Protein 1TWD (pdb70)

Radius of gyration: 23.2 Å; Cα contacts (8 Å, |Δi|>4): 1031; chains: 2; bounding box: 44×64×73 Å

Sequence (451 aa):
ALLEICCYSECALTAQQNGADRVELCAAPKEGGLTPSLGVLKSVRQRVTIPVHPIIRPRGGDFCYSDGEFAAILEDVRTVRELGFPGLVTGVLDVDGNVDPREKIAAAGPLAVTFHRAFDCANPLYTLNNLAELGIARVLTSGQKSDALQGLSKIELIAHRDAPIIAGAGVRAENLHHFLDAGVLEVHSSAGAWQASPRYRNYSRYIVDGAAVAEKGIIERHQAKALLEICCYSECALTAQQNGADRVELCAAPKEGGLTPSLGVLKSVRQRVTIPVHPIIRPRGGDFCYSDGEFAAILEDVRTVRELGFPGLVTGVLDVDGNVDPREKIAAAGPLAVTFHRAFDCANPLYTLNNLAELGIARVLTSGQKSDALQGLSKIELIAHRDAPIIAGAGVRAENLHHFLDAGVLEVHSSAGAWQASPRYREYSRYIVDGAAVAEKGIIERHQAKL

Secondary structure (DSSP, 8-state):
-EEEEEE---HHHHHHHTT-SEEEE-B-GGGT-BPPPHHHHHHHHHH--S-EEEB--SSSS-S---HHHHHHHHHHHHHHHHTT-SEEEE--B-TTSSB--------STTSEEEE-GGG----HHHHHHHHHHHT--EE---TTSSSTTTTTTT--GGGSSS--B--BSS--TTTHHHHHHHT-SEEEE--EEEEPP-------EEEE-HHHHH--HHHHHHHH-/-EEEEEE---HHHHHHHTT-SEEEE-B-GGGT-BPPPHHHHHHHHHH--S-EEEB--SSSS-S---HHHHHHHHHHHHHHHHTT-SEEEE--B-TTS-B-------TTTT-EEEE-GGG----HHHHHHHHHHHT--EE---TTSSSTTTTTTT--TTTSSS--B--BSS--TTTHHHHHHTT-SEEEE--EEEE--------PEEEE-HHHHH--HHHHHHHHH-

CATH classification: 3.20.20.380

Nearest PDB structures (foldseek):
  1twd-assembly1_A  TM=1.003E+00  e=1.946E-44  Shigella flexneri
  1x7i-assembly1_A  TM=9.968E-01  e=4.561E-41  Shigella flexneri 2a str. 301
  1twd-assembly1_B  TM=9.929E-01  e=2.153E-40  Shigella flexneri
  1x8c-assembly1_B  TM=9.952E-01  e=1.638E-39  Shigella flexneri 2a str. 301
  4r9x-assembly1_B-2  TM=8.713E-01  e=2.193E-18  Bacillus anthracis

Structure (mmCIF, N/CA/C/O backbone):
data_1TWD
#
_entry.id   1TWD
#
_cell.length_a   74.625
_cell.length_b   97.515
_cell.length_c   131.224
_cell.angle_alpha   90.00
_cell.angle_beta   90.00
_cell.angle_gamma   90.00
#
_symmetry.space_group_name_H-M   'C 2 2 21'
#
loop_
_entity.id
_entity.type
_entity.pdbx_description
1 polymer 'Copper homeostasis protein cutC'
2 water water
#
loop_
_atom_site.group_PDB
_atom_site.id
_atom_site.type_symbol
_atom_site.label_atom_id
_atom_site.label_alt_id
_atom_site.label_comp_id
_atom_site.label_asym_id
_atom_site.label_entity_id
_atom_site.label_seq_id
_atom_site.pdbx_PDB_ins_code
_atom_site.Cartn_x
_atom_site.Cartn_y
_atom_site.Cartn_z
_atom_site.occupancy
_atom_site.B_iso_or_equiv
_atom_site.auth_seq_id
_atom_site.auth_comp_id
_atom_site.auth_asym_id
_atom_site.auth_atom_id
_atom_site.pdbx_PDB_model_num
ATOM 1 N N . ALA A 1 2 ? 16.404 48.138 43.360 1.00 16.68 2 ALA A N 1
ATOM 2 C CA . ALA A 1 2 ? 16.796 48.449 41.958 1.00 14.86 2 ALA A CA 1
ATOM 3 C C . ALA A 1 2 ? 16.929 49.954 41.763 1.00 14.94 2 ALA A C 1
ATOM 4 O O . ALA A 1 2 ? 16.289 50.740 42.461 1.00 16.29 2 ALA A O 1
ATOM 6 N N . LEU A 1 3 ? 17.765 50.352 40.813 1.00 11.32 3 LEU A N 1
ATOM 7 C CA . LEU A 1 3 ? 17.964 51.766 40.530 1.00 11.15 3 LEU A CA 1
ATOM 8 C C . LEU A 1 3 ? 16.831 52.221 39.608 1.00 10.19 3 LEU A C 1
ATOM 9 O O . LEU A 1 3 ? 16.457 51.510 38.677 1.00 10.01 3 LEU A O 1
ATOM 14 N N . LEU A 1 4 ? 16.291 53.405 39.883 1.00 8.07 4 LEU A N 1
ATOM 15 C CA . LEU A 1 4 ? 15.189 53.961 39.111 1.00 8.04 4 LEU A CA 1
ATOM 16 C C . LEU A 1 4 ? 15.641 55.069 38.165 1.00 8.49 4 LEU A C 1
ATOM 17 O O . LEU A 1 4 ? 16.076 56.130 38.608 1.00 8.03 4 LEU A O 1
ATOM 22 N N . GLU A 1 5 ? 15.538 54.814 36.862 1.00 6.37 5 GLU A N 1
ATOM 23 C CA . GLU A 1 5 ? 15.910 55.803 35.850 1.00 6.16 5 GLU A CA 1
ATOM 24 C C . GLU A 1 5 ? 14.631 56.282 35.182 1.00 6.39 5 GLU A C 1
ATOM 25 O O . GLU A 1 5 ? 13.810 55.473 34.759 1.00 7.69 5 GLU A O 1
ATOM 31 N N . ILE A 1 6 ? 14.458 57.596 35.102 1.00 6.23 6 ILE A N 1
ATOM 32 C CA . ILE A 1 6 ? 13.268 58.159 34.481 1.00 7.03 6 ILE A CA 1
ATOM 33 C C . ILE A 1 6 ? 13.637 58.894 33.203 1.00 6.47 6 ILE A C 1
ATOM 34 O O . ILE A 1 6 ? 14.575 59.694 33.187 1.00 7.50 6 ILE A O 1
ATOM 39 N N . CYS A 1 7 ? 12.904 58.606 32.134 1.00 7.23 7 CYS A N 1
ATOM 40 C CA . CYS A 1 7 ? 13.119 59.263 30.852 1.00 7.44 7 CYS A CA 1
ATOM 41 C C . CYS A 1 7 ? 12.394 60.604 30.939 1.00 8.55 7 CYS A C 1
ATOM 42 O O . CYS A 1 7 ? 11.189 60.641 31.198 1.00 9.01 7 CYS A O 1
ATOM 45 N N . CYS A 1 8 ? 13.125 61.698 30.733 1.00 7.92 8 CYS A N 1
ATOM 46 C CA . CYS A 1 8 ? 12.536 63.038 30.810 1.00 7.81 8 CYS A CA 1
ATOM 47 C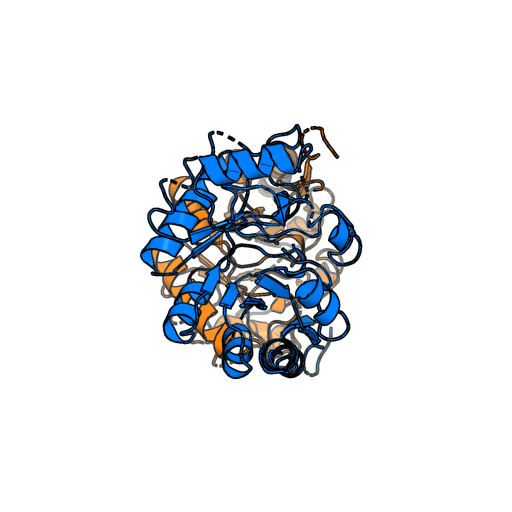 C . CYS A 1 8 ? 12.804 63.811 29.528 1.00 8.19 8 CYS A C 1
ATOM 48 O O . CYS A 1 8 ? 13.902 63.749 28.982 1.00 8.41 8 CYS A O 1
ATOM 51 N N . TYR A 1 9 ? 11.807 64.558 29.063 1.00 7.26 9 TYR A N 1
ATOM 52 C CA . TYR A 1 9 ? 11.950 65.322 27.829 1.00 7.13 9 TYR A CA 1
ATOM 53 C C . TYR A 1 9 ? 12.184 66.826 28.004 1.00 7.79 9 TYR A C 1
ATOM 54 O O . TYR A 1 9 ? 12.034 67.597 27.056 1.00 7.54 9 TYR A O 1
ATOM 63 N N . SER A 1 10 ? 12.567 67.239 29.209 1.00 7.83 10 SER A N 1
ATOM 64 C CA . SER A 1 10 ? 12.872 68.645 29.476 1.00 7.04 10 SER A CA 1
ATOM 65 C C . SER A 1 10 ? 13.672 68.770 30.766 1.00 8.05 10 SER A C 1
ATOM 66 O O . SER A 1 10 ? 13.775 67.816 31.536 1.00 6.98 10 SER A O 1
ATOM 77 N N . GLU A 1 12 ? 12.937 70.823 33.252 1.00 9.80 12 GLU A N 1
ATOM 78 C CA . GLU A 1 12 ? 11.967 70.900 34.338 1.00 9.59 12 GLU A CA 1
ATOM 79 C C . GLU A 1 12 ? 11.449 69.519 34.732 1.00 9.69 12 GLU A C 1
ATOM 80 O O . GLU A 1 12 ? 11.218 69.251 35.917 1.00 10.30 12 GLU A O 1
ATOM 86 N N . CYS A 1 13 ? 11.268 68.637 33.753 1.00 9.05 13 CYS A N 1
ATOM 87 C CA . CYS A 1 13 ? 10.811 67.289 34.064 1.00 9.55 13 CYS A CA 1
ATOM 88 C C . CYS A 1 13 ? 11.937 66.537 34.780 1.00 9.49 13 CYS A C 1
ATOM 89 O O . CYS A 1 13 ? 11.685 65.782 35.715 1.00 8.80 13 CYS A O 1
ATOM 92 N N . ALA A 1 14 ? 13.180 66.750 34.348 1.00 8.06 14 ALA A N 1
ATOM 93 C CA . ALA A 1 14 ? 14.313 66.088 34.986 1.00 9.05 14 ALA A CA 1
ATOM 94 C C . ALA A 1 14 ? 14.396 66.522 36.448 1.00 9.43 14 ALA A C 1
ATOM 95 O O . ALA A 1 14 ? 14.662 65.708 37.332 1.00 10.19 14 ALA A O 1
ATOM 97 N N . LEU A 1 15 ? 14.162 67.806 36.703 1.00 9.49 15 LEU A N 1
ATOM 98 C CA . LEU A 1 15 ? 14.213 68.318 38.067 1.00 10.72 15 LEU A CA 1
ATOM 99 C C . LEU A 1 15 ? 13.066 67.728 38.886 1.00 11.58 15 LEU A C 1
ATOM 100 O O . LEU A 1 15 ? 13.236 67.402 40.058 1.00 11.01 15 LEU A O 1
ATOM 105 N N . THR A 1 16 ? 11.901 67.588 38.263 1.00 9.98 16 THR A N 1
ATOM 106 C CA . THR A 1 16 ? 10.741 67.015 38.939 1.00 11.56 16 THR A CA 1
ATOM 107 C C . THR A 1 16 ? 11.031 65.555 39.292 1.00 11.41 16 THR A C 1
ATOM 108 O O . THR A 1 16 ? 10.716 65.094 40.392 1.00 10.61 16 THR A O 1
ATOM 112 N N . ALA A 1 17 ? 11.633 64.830 38.355 1.00 9.38 17 ALA A N 1
ATOM 113 C CA . ALA A 1 17 ? 11.975 63.431 38.586 1.00 10.41 17 ALA A CA 1
ATOM 114 C C . ALA A 1 17 ? 12.909 63.346 39.790 1.00 10.85 17 ALA A C 1
ATOM 115 O O . ALA A 1 17 ? 12.712 62.524 40.693 1.00 11.98 17 ALA A O 1
ATOM 117 N N . GLN A 1 18 ? 13.923 64.205 39.798 1.00 9.29 18 GLN A N 1
ATOM 118 C CA . GLN A 1 18 ? 14.898 64.248 40.881 1.00 10.84 18 GLN A CA 1
ATOM 119 C C . GLN A 1 18 ? 14.236 64.500 42.232 1.00 11.12 18 GLN A C 1
ATOM 120 O O . GLN A 1 18 ? 14.479 63.779 43.200 1.00 11.28 18 GLN A O 1
ATOM 126 N N . GLN A 1 19 ? 13.402 65.531 42.291 1.00 10.76 19 GLN A N 1
ATOM 127 C CA . GLN A 1 19 ? 12.730 65.889 43.535 1.00 12.80 19 GLN A CA 1
ATOM 128 C C . GLN A 1 19 ? 11.807 64.788 44.052 1.00 12.23 19 GLN A C 1
ATOM 129 O O . GLN A 1 19 ? 11.465 64.762 45.235 1.00 13.90 19 GLN A O 1
ATOM 135 N N . ASN A 1 20 ? 11.415 63.866 43.179 1.00 11.25 20 ASN A N 1
ATOM 136 C CA . ASN A 1 20 ? 10.531 62.788 43.594 1.00 10.77 20 ASN A CA 1
ATOM 137 C C . ASN A 1 20 ? 11.224 61.438 43.771 1.00 11.70 20 ASN A C 1
ATOM 138 O O . ASN A 1 20 ? 10.570 60.400 43.811 1.00 13.23 20 ASN A O 1
ATOM 143 N N . GLY A 1 21 ? 12.551 61.455 43.876 1.00 12.99 21 GLY A N 1
ATOM 144 C CA . GLY A 1 21 ? 13.281 60.219 44.116 1.00 12.57 21 GLY A CA 1
ATOM 145 C C . GLY A 1 21 ? 13.974 59.485 42.985 1.00 12.17 21 GLY A C 1
ATOM 146 O O . GLY A 1 21 ? 14.520 58.408 43.210 1.00 12.95 21 GLY A O 1
ATOM 147 N N . ALA A 1 22 ? 13.965 60.036 41.776 1.00 11.36 22 ALA A N 1
ATOM 148 C CA . ALA A 1 22 ? 14.641 59.373 40.666 1.00 11.07 22 ALA A CA 1
ATOM 149 C C . ALA A 1 22 ? 16.127 59.244 40.987 1.00 9.44 22 ALA A C 1
ATOM 150 O O . ALA A 1 22 ? 16.729 60.170 41.529 1.00 9.85 22 ALA A O 1
ATOM 152 N N . ASP A 1 23 ? 16.724 58.100 40.659 1.00 9.33 23 ASP A N 1
ATOM 153 C CA . ASP A 1 23 ? 18.148 57.907 40.922 1.00 9.58 23 ASP A CA 1
ATOM 154 C C . ASP A 1 23 ? 18.958 58.422 39.736 1.00 8.85 23 ASP A C 1
ATOM 155 O O . ASP A 1 23 ? 20.105 58.839 39.888 1.00 8.97 23 ASP A O 1
ATOM 160 N N . ARG A 1 24 ? 18.345 58.400 38.557 1.00 7.52 24 ARG A N 1
ATOM 161 C CA . ARG A 1 24 ? 19.006 58.846 37.337 1.00 7.01 24 ARG A CA 1
ATOM 162 C C . ARG A 1 24 ? 17.966 59.288 36.323 1.00 7.26 24 ARG A C 1
ATOM 163 O O . ARG A 1 24 ? 16.815 58.856 36.370 1.00 6.47 24 ARG A O 1
ATOM 171 N N . VAL A 1 25 ? 18.385 60.152 35.408 1.00 6.81 25 VAL A N 1
ATOM 172 C CA . VAL A 1 25 ? 17.503 60.648 34.370 1.00 5.63 25 VAL A CA 1
ATOM 173 C C . VAL A 1 25 ? 18.126 60.415 33.002 1.00 5.97 25 VAL A C 1
ATOM 174 O O . VAL A 1 25 ? 19.336 60.582 32.829 1.00 6.27 25 VAL A O 1
ATOM 178 N N . GLU A 1 26 ? 17.304 59.980 32.052 1.00 5.82 26 GLU A N 1
ATOM 179 C CA . GLU A 1 26 ? 17.753 59.816 30.678 1.00 6.21 26 GLU A CA 1
ATOM 180 C C . GLU A 1 26 ? 17.126 61.063 30.064 1.00 6.78 26 GLU A C 1
ATOM 181 O O . GLU A 1 26 ? 15.904 61.207 30.088 1.00 7.37 26 GLU A O 1
ATOM 187 N N . LEU A 1 27 ? 17.955 61.960 29.536 1.00 6.10 27 LEU A N 1
ATOM 188 C CA . LEU A 1 27 ? 17.479 63.213 28.956 1.00 6.69 27 LEU A CA 1
ATOM 189 C C . LEU A 1 27 ? 17.307 63.168 27.441 1.00 6.46 27 LEU A C 1
ATOM 190 O O . LEU A 1 27 ? 18.267 62.936 26.703 1.00 5.99 27 LEU A O 1
ATOM 195 N N . CYS A 1 28 ? 16.079 63.412 26.986 1.00 5.73 28 CYS A N 1
ATOM 196 C CA . CYS A 1 28 ? 15.766 63.380 25.558 1.00 7.19 28 CYS A CA 1
ATOM 197 C C . CYS A 1 28 ? 14.941 64.578 25.097 1.00 6.13 28 CYS A C 1
ATOM 198 O O . CYS A 1 28 ? 14.423 65.348 25.898 1.00 7.81 28 CYS A O 1
ATOM 201 N N . ALA A 1 29 ? 14.840 64.711 23.781 1.00 7.22 29 ALA A N 1
ATOM 202 C CA . ALA A 1 29 ? 14.015 65.727 23.151 1.00 6.70 29 ALA A CA 1
ATOM 203 C C . ALA A 1 29 ? 13.139 64.896 22.215 1.00 8.40 29 ALA A C 1
ATOM 204 O O . ALA A 1 29 ? 13.362 63.698 22.062 1.00 9.14 29 ALA A O 1
ATOM 206 N N . ALA A 1 30 ? 12.139 65.531 21.619 1.00 8.00 30 ALA A N 1
ATOM 207 C CA . ALA A 1 30 ? 11.245 64.893 20.656 1.00 7.63 30 ALA A CA 1
ATOM 208 C C . ALA A 1 30 ? 10.581 63.572 21.048 1.00 10.11 30 ALA A C 1
ATOM 209 O O . ALA A 1 30 ? 10.910 62.508 20.500 1.00 9.20 30 ALA A O 1
ATOM 211 N N . PRO A 1 31 ? 9.620 63.620 21.980 1.00 10.09 31 PRO A N 1
ATOM 212 C CA . PRO A 1 31 ? 8.932 62.396 22.398 1.00 11.47 31 PRO A CA 1
ATOM 213 C C . PRO A 1 31 ? 8.227 61.668 21.238 1.00 13.20 31 PRO A C 1
ATOM 214 O O . PRO A 1 31 ? 8.103 60.444 21.257 1.00 14.79 31 PRO A O 1
ATOM 218 N N . LYS A 1 32 ? 7.788 62.413 20.225 1.00 13.70 32 LYS A N 1
ATOM 219 C CA . LYS A 1 32 ? 7.116 61.799 19.079 1.00 14.15 32 LYS A CA 1
ATOM 220 C C . LYS A 1 32 ? 8.074 61.008 18.188 1.00 14.80 32 LYS A C 1
ATOM 221 O O . LYS A 1 32 ? 7.643 60.188 17.371 1.00 15.07 32 LYS A O 1
ATOM 227 N N . GLU A 1 33 ? 9.372 61.254 18.349 1.00 13.00 33 GLU A N 1
ATOM 228 C CA . GLU A 1 33 ? 10.403 60.556 17.577 1.00 13.97 33 GLU A CA 1
ATOM 229 C C . GLU A 1 33 ? 10.993 59.407 18.392 1.00 14.96 33 GLU A C 1
ATOM 230 O O . GLU A 1 33 ? 11.833 58.652 17.901 1.00 14.89 33 GLU A O 1
ATOM 236 N N . GLY A 1 34 ? 10.557 59.280 19.639 1.00 13.55 34 GLY A N 1
ATOM 237 C CA . GLY A 1 34 ? 11.073 58.224 20.488 1.00 14.08 34 GLY A CA 1
ATOM 238 C C . GLY A 1 34 ? 12.311 58.668 21.239 1.00 12.81 34 GLY A C 1
ATOM 239 O O . GLY A 1 34 ? 12.986 57.858 21.881 1.00 14.60 34 GLY A O 1
ATOM 240 N N . GLY A 1 35 ? 12.621 59.958 21.153 1.00 10.85 35 GLY A N 1
ATOM 241 C CA . GLY A 1 35 ? 13.778 60.474 21.858 1.00 7.58 35 GLY A CA 1
ATOM 242 C C . GLY A 1 35 ? 14.969 60.776 20.974 1.00 8.17 35 GLY A C 1
ATOM 243 O O . GLY A 1 35 ? 15.573 59.865 20.396 1.00 8.70 35 GLY A O 1
ATOM 244 N N . LEU A 1 36 ? 15.297 62.060 20.863 1.00 6.69 36 LEU A N 1
ATOM 245 C CA . LEU A 1 36 ? 16.430 62.506 20.059 1.00 6.17 36 LEU A CA 1
ATOM 246 C C . LEU A 1 36 ? 17.347 63.376 20.918 1.00 6.17 36 LEU A C 1
ATOM 247 O O . LEU A 1 36 ? 16.979 63.794 22.016 1.00 5.17 36 LEU A O 1
ATOM 252 N N . THR A 1 37 ? 18.542 63.647 20.408 1.00 6.34 37 THR A N 1
ATOM 253 C CA . THR A 1 37 ? 19.526 64.454 21.121 1.00 7.15 37 THR A CA 1
ATOM 254 C C . THR A 1 37 ? 19.006 65.846 21.471 1.00 6.22 37 THR A C 1
ATOM 255 O O . THR A 1 37 ? 18.481 66.556 20.608 1.00 7.61 37 THR A O 1
ATOM 259 N N . PRO A 1 38 ? 19.139 66.255 22.744 1.00 6.93 38 PRO A N 1
ATOM 260 C CA . PRO A 1 38 ? 18.671 67.586 23.142 1.00 7.01 38 PRO A CA 1
ATOM 261 C C . PRO A 1 38 ? 19.642 68.649 22.624 1.00 7.42 38 PRO A C 1
ATOM 262 O O . PRO A 1 38 ? 20.825 68.368 22.420 1.00 8.03 38 PRO A O 1
ATOM 266 N N . SER A 1 39 ? 19.143 69.866 22.426 1.00 6.74 39 SER A N 1
ATOM 267 C CA . SER A 1 39 ? 19.974 70.972 21.954 1.00 7.79 39 SER A CA 1
ATOM 268 C C . SER A 1 39 ? 20.972 71.376 23.043 1.00 6.35 39 SER A C 1
ATOM 269 O O . SER A 1 39 ? 20.806 71.018 24.212 1.00 6.77 39 SER A O 1
ATOM 272 N N . LEU A 1 40 ? 22.001 72.130 22.661 1.00 6.63 40 LEU A N 1
ATOM 273 C CA . LEU A 1 40 ? 23.015 72.574 23.614 1.00 5.99 40 LEU A CA 1
ATOM 274 C C . LEU A 1 40 ? 22.375 73.355 24.763 1.00 7.40 40 LEU A C 1
ATOM 275 O O . LEU A 1 40 ? 22.742 73.178 25.927 1.00 6.75 40 LEU A O 1
ATOM 280 N N . GLY A 1 41 ? 21.420 74.219 24.427 1.00 6.56 41 GLY A N 1
ATOM 281 C CA . GLY A 1 41 ? 20.744 75.008 25.440 1.00 6.63 41 GLY A CA 1
ATOM 282 C C . GLY A 1 41 ? 20.113 74.148 26.524 1.00 5.61 41 GLY A C 1
ATOM 283 O O . GLY A 1 41 ? 20.229 74.454 27.711 1.00 6.98 41 GLY A O 1
ATOM 284 N N . VAL A 1 42 ? 19.449 73.067 26.125 1.00 5.36 42 VAL A N 1
ATOM 285 C CA . VAL A 1 42 ? 18.803 72.184 27.090 1.00 5.42 42 VAL A CA 1
ATOM 286 C C . VAL A 1 42 ? 19.872 71.461 27.904 1.00 6.77 42 VAL A C 1
ATOM 287 O O . VAL A 1 42 ? 19.752 71.328 29.130 1.00 5.20 42 VAL A O 1
ATOM 291 N N . LEU A 1 43 ? 20.915 70.993 27.221 1.00 5.22 43 LEU A N 1
ATOM 292 C CA . LEU A 1 43 ? 22.004 70.293 27.892 1.00 5.43 43 LEU A CA 1
ATOM 293 C C . LEU A 1 43 ? 22.635 71.174 28.967 1.00 6.76 43 LEU A C 1
ATOM 294 O O . LEU A 1 43 ? 22.809 70.747 30.113 1.00 6.98 43 LEU A O 1
ATOM 299 N N . LYS A 1 44 ? 22.976 72.404 28.605 1.00 7.69 44 LYS A N 1
ATOM 300 C CA . LYS A 1 44 ? 23.591 73.311 29.568 1.00 10.10 44 LYS A CA 1
ATOM 301 C C . LYS A 1 44 ? 22.651 73.618 30.727 1.00 8.38 44 LYS A C 1
ATOM 302 O O . LYS A 1 44 ? 23.090 73.728 31.872 1.00 9.34 44 LYS A O 1
ATOM 308 N N . SER A 1 45 ? 21.361 73.758 30.429 1.00 7.68 45 SER A N 1
ATOM 309 C CA . SER A 1 45 ? 20.367 74.042 31.458 1.00 7.58 45 SER A CA 1
ATOM 310 C C . SER A 1 45 ? 20.335 72.934 32.507 1.00 8.43 45 SER A C 1
ATOM 311 O O . SER A 1 45 ? 20.280 73.195 33.714 1.00 9.15 45 SER A O 1
ATOM 314 N N . VAL A 1 46 ? 20.376 71.694 32.041 1.00 6.04 46 VAL A N 1
ATOM 315 C CA . VAL A 1 46 ? 20.335 70.553 32.940 1.00 6.06 46 VAL A CA 1
ATOM 316 C C . VAL A 1 46 ? 21.591 70.477 33.809 1.00 7.79 46 VAL A C 1
ATOM 317 O O . VAL A 1 46 ? 21.500 70.199 35.005 1.00 10.13 46 VAL A O 1
ATOM 321 N N . ARG A 1 47 ? 22.756 70.737 33.227 1.00 8.61 47 ARG A N 1
ATOM 322 C CA . ARG A 1 47 ? 23.994 70.697 34.004 1.00 9.16 47 ARG A CA 1
ATOM 323 C C . ARG A 1 47 ? 23.975 71.774 35.092 1.00 11.35 47 ARG A C 1
ATOM 324 O O . ARG A 1 47 ? 24.614 71.636 36.141 1.00 10.41 47 ARG A O 1
ATOM 332 N N . GLN A 1 48 ? 23.231 72.844 34.845 1.00 10.09 48 GLN A N 1
ATOM 333 C CA . GLN A 1 48 ? 23.139 73.937 35.802 1.00 13.08 48 GLN A CA 1
ATOM 334 C C . GLN A 1 48 ? 22.115 73.709 36.909 1.00 13.03 48 GLN A C 1
ATOM 335 O O . GLN A 1 48 ? 22.265 74.240 38.011 1.00 13.78 48 GLN A O 1
ATOM 341 N N . ARG A 1 49 ? 21.096 72.902 36.629 1.00 12.27 49 ARG A N 1
ATOM 342 C CA . ARG A 1 49 ? 20.018 72.682 37.590 1.00 12.54 49 ARG A CA 1
ATOM 343 C C . ARG A 1 49 ? 19.844 71.294 38.202 1.00 13.46 49 ARG A C 1
ATOM 344 O O . ARG A 1 49 ? 19.351 71.171 39.327 1.00 14.59 49 ARG A O 1
ATOM 352 N N . VAL A 1 50 ? 20.237 70.256 37.471 1.00 11.50 50 VAL A N 1
ATOM 353 C CA . VAL A 1 50 ? 20.068 68.882 37.936 1.00 11.92 50 VAL A CA 1
ATOM 354 C C . VAL A 1 50 ? 21.341 68.274 38.520 1.00 11.95 50 VAL A C 1
ATOM 355 O O . VAL A 1 50 ? 22.393 68.280 37.884 1.00 12.07 50 VAL A O 1
ATOM 359 N N . THR A 1 51 ? 21.232 67.726 39.728 1.00 13.61 51 THR A N 1
ATOM 360 C CA . THR A 1 51 ? 22.388 67.145 40.404 1.00 12.94 51 THR A CA 1
ATOM 361 C C . THR A 1 51 ? 22.518 65.626 40.310 1.00 12.94 51 THR A C 1
ATOM 362 O O . THR A 1 51 ? 23.631 65.101 40.318 1.00 15.53 51 THR A O 1
ATOM 366 N N . ILE A 1 52 ? 21.398 64.915 40.225 1.00 10.60 52 ILE A N 1
ATOM 367 C CA . ILE A 1 52 ? 21.469 63.467 40.107 1.00 10.58 52 ILE A CA 1
ATOM 368 C C . ILE A 1 52 ? 22.060 63.140 38.739 1.00 10.32 52 ILE A C 1
ATOM 369 O O . ILE A 1 52 ? 22.100 63.992 37.849 1.00 10.05 52 ILE A O 1
ATOM 374 N N . PRO A 1 53 ? 22.547 61.906 38.558 1.00 9.95 53 PRO A N 1
ATOM 375 C CA . PRO A 1 53 ? 23.130 61.505 37.275 1.00 10.41 53 PRO A CA 1
ATOM 376 C C . PRO A 1 53 ? 22.162 61.698 36.109 1.00 8.78 53 PRO A C 1
ATOM 377 O O . PRO A 1 53 ? 20.995 61.303 36.186 1.00 8.91 53 PRO A O 1
ATOM 381 N N . VAL A 1 54 ? 22.651 62.314 35.037 1.00 7.79 54 VAL A N 1
ATOM 382 C CA . VAL A 1 54 ? 21.841 62.531 33.842 1.00 7.53 54 VAL A CA 1
ATOM 383 C C . VAL A 1 54 ? 22.599 61.979 32.640 1.00 6.39 54 VAL A C 1
ATOM 384 O O . VAL A 1 54 ? 23.766 62.309 32.431 1.00 7.33 54 VAL A O 1
ATOM 388 N N . HIS A 1 55 ? 21.935 61.132 31.857 1.00 5.77 55 HIS A N 1
ATOM 389 C CA . HIS A 1 55 ? 22.536 60.553 30.656 1.00 5.75 55 HIS A CA 1
ATOM 390 C C . HIS A 1 55 ? 21.718 61.000 29.450 1.00 5.51 55 HIS A C 1
ATOM 391 O O . HIS A 1 55 ? 20.600 60.522 29.237 1.00 6.10 55 HIS A O 1
ATOM 398 N N . PRO A 1 56 ? 22.257 61.930 28.649 1.00 5.61 56 PRO A N 1
ATOM 399 C CA . PRO A 1 56 ? 21.526 62.403 27.469 1.00 5.19 56 PRO A CA 1
ATOM 400 C C . PRO A 1 56 ? 21.538 61.351 26.368 1.00 5.81 56 PRO A C 1
ATOM 401 O O . PRO A 1 56 ? 22.506 60.611 26.223 1.00 6.66 56 PRO A O 1
ATOM 405 N N . ILE A 1 57 ? 20.457 61.275 25.602 1.00 5.11 57 ILE A N 1
ATOM 406 C CA . ILE A 1 57 ? 20.413 60.333 24.500 1.00 6.79 57 ILE A CA 1
ATOM 407 C C . ILE A 1 57 ? 21.129 60.996 23.323 1.00 6.15 57 ILE A C 1
ATOM 408 O O . ILE A 1 57 ? 21.078 62.217 23.165 1.00 7.16 57 ILE A O 1
ATOM 413 N N . ILE A 1 58 ? 21.826 60.191 22.529 1.00 5.79 58 ILE A N 1
ATOM 414 C CA . ILE A 1 58 ? 22.525 60.682 21.344 1.00 6.91 58 ILE A CA 1
ATOM 415 C C . ILE A 1 58 ? 21.854 59.931 20.209 1.00 5.43 58 ILE A C 1
ATOM 416 O O . ILE A 1 58 ? 22.133 58.756 19.972 1.00 6.02 58 ILE A O 1
ATOM 421 N N . ARG A 1 59 ? 20.951 60.614 19.519 1.00 6.73 59 ARG A N 1
ATOM 422 C CA . ARG A 1 59 ? 20.191 60.003 18.436 1.00 7.26 59 ARG A CA 1
ATOM 423 C C . ARG A 1 59 ? 19.707 61.160 17.568 1.00 7.43 59 ARG A C 1
ATOM 424 O O . ARG A 1 59 ? 18.853 61.937 17.982 1.00 8.15 59 ARG A O 1
ATOM 432 N N . PRO A 1 60 ? 20.251 61.285 16.346 1.00 8.41 60 PRO A N 1
ATOM 433 C CA . PRO A 1 60 ? 19.917 62.348 15.389 1.00 7.57 60 PRO A CA 1
ATOM 434 C C . PRO A 1 60 ? 18.556 62.322 14.702 1.00 7.47 60 PRO A C 1
ATOM 435 O O . PRO A 1 60 ? 18.075 63.358 14.249 1.00 8.17 60 PRO A O 1
ATOM 439 N N . ARG A 1 61 ? 17.947 61.145 14.613 1.00 5.68 61 ARG A N 1
ATOM 440 C CA . ARG A 1 61 ? 16.646 61.003 13.969 1.00 7.12 61 ARG A CA 1
ATOM 441 C C . ARG A 1 61 ? 15.963 59.749 14.484 1.00 8.60 61 ARG A C 1
ATOM 442 O O . ARG A 1 61 ? 16.598 58.904 15.117 1.00 10.23 61 ARG A O 1
ATOM 450 N N . GLY A 1 62 ? 14.669 59.631 14.212 1.00 8.40 62 GLY A N 1
ATOM 451 C CA . GLY A 1 62 ? 13.948 58.451 14.644 1.00 9.59 62 GLY A CA 1
ATOM 452 C C . GLY A 1 62 ? 14.163 57.346 13.626 1.00 10.79 62 GLY A C 1
ATOM 453 O O . GLY A 1 62 ? 15.024 57.457 12.756 1.00 11.08 62 GLY A O 1
ATOM 454 N N . GLY A 1 63 ? 13.395 56.269 13.736 1.00 11.57 63 GLY A N 1
ATOM 455 C CA . GLY A 1 63 ? 13.539 55.180 12.790 1.00 12.18 63 GLY A CA 1
ATOM 456 C C . GLY A 1 63 ? 14.628 54.198 13.162 1.00 11.50 63 GLY A C 1
ATOM 457 O O . GLY A 1 63 ? 14.861 53.937 14.346 1.00 11.52 63 GLY A O 1
ATOM 458 N N . ASP A 1 64 ? 15.302 53.658 12.151 1.00 10.21 64 ASP A N 1
ATOM 459 C CA . ASP A 1 64 ? 16.348 52.674 12.383 1.00 9.87 64 ASP A CA 1
ATOM 460 C C . ASP A 1 64 ? 17.629 53.268 12.958 1.00 9.35 64 ASP A C 1
ATOM 461 O O . ASP A 1 64 ? 17.749 54.485 13.141 1.00 8.36 64 ASP A O 1
ATOM 466 N N . PHE A 1 65 ? 18.586 52.391 13.248 1.00 8.40 65 PHE A N 1
ATOM 467 C CA . PHE A 1 65 ? 19.859 52.793 13.835 1.00 8.35 65 PHE A CA 1
ATOM 468 C C . PHE A 1 65 ? 21.031 52.587 12.878 1.00 8.22 65 PHE A C 1
ATOM 469 O O . PHE A 1 65 ? 22.177 52.435 13.306 1.00 8.56 65 PHE A O 1
ATOM 477 N N . CYS A 1 66 ? 20.731 52.589 11.582 1.00 8.52 66 CYS A N 1
ATOM 478 C CA . CYS A 1 66 ? 21.751 52.419 10.549 1.00 10.27 66 CYS A CA 1
ATOM 479 C C . CYS A 1 66 ? 22.017 53.802 9.985 1.00 8.04 66 CYS A C 1
ATOM 480 O O . CYS A 1 66 ? 21.617 54.121 8.863 1.00 10.86 66 CYS A O 1
ATOM 483 N N . TYR A 1 67 ? 22.699 54.622 10.777 1.00 7.50 67 TYR A N 1
ATOM 484 C CA . TYR A 1 67 ? 22.992 56.000 10.408 1.00 7.02 67 TYR A CA 1
ATOM 485 C C . TYR A 1 67 ? 23.949 56.197 9.242 1.00 7.11 67 TYR A C 1
ATOM 486 O O . TYR A 1 67 ? 24.843 55.389 9.003 1.00 9.35 67 TYR A O 1
ATOM 495 N N . SER A 1 68 ? 23.745 57.297 8.525 1.00 8.57 68 SER A N 1
ATOM 496 C CA . SER A 1 68 ? 24.584 57.662 7.389 1.00 7.81 68 SER A CA 1
ATOM 497 C C . SER A 1 68 ? 25.910 58.167 7.937 1.00 8.70 68 SER A C 1
ATOM 498 O O . SER A 1 68 ? 26.032 58.407 9.132 1.00 7.41 68 SER A O 1
ATOM 501 N N . ASP A 1 69 ? 26.904 58.337 7.069 1.00 9.28 69 ASP A N 1
ATOM 502 C CA . ASP A 1 69 ? 28.197 58.833 7.528 1.00 10.57 69 ASP A CA 1
ATOM 503 C C . ASP A 1 69 ? 28.050 60.264 8.036 1.00 9.67 69 ASP A C 1
ATOM 504 O O . ASP A 1 69 ? 28.761 60.690 8.946 1.00 10.33 69 ASP A O 1
ATOM 509 N N . GLY A 1 70 ? 27.121 61.004 7.440 1.00 8.67 70 GLY A N 1
ATOM 510 C CA . GLY A 1 70 ? 26.894 62.374 7.860 1.00 8.55 70 GLY A CA 1
ATOM 511 C C . GLY A 1 70 ? 26.303 62.411 9.253 1.00 7.05 70 GLY A C 1
ATOM 512 O O . GLY A 1 70 ? 26.757 63.155 10.125 1.00 8.46 70 GLY A O 1
ATOM 513 N N . GLU A 1 71 ? 25.284 61.593 9.473 1.00 7.81 71 GLU A N 1
ATOM 514 C CA . GLU A 1 71 ? 24.643 61.539 10.777 1.00 7.25 71 GLU A CA 1
ATOM 515 C C . GLU A 1 71 ? 25.623 61.045 11.833 1.00 7.74 71 GLU A C 1
ATOM 516 O O . GLU A 1 71 ? 25.622 61.530 12.962 1.00 8.16 71 GLU A O 1
ATOM 522 N N . PHE A 1 72 ? 26.463 60.083 11.463 1.00 6.60 72 PHE A N 1
ATOM 523 C CA . PHE A 1 72 ? 27.437 59.540 12.407 1.00 7.41 72 PHE A CA 1
ATOM 524 C C . PHE A 1 72 ? 28.464 60.591 12.825 1.00 8.21 72 PHE A C 1
ATOM 525 O O . PHE A 1 72 ? 28.911 60.613 13.975 1.00 5.72 72 PHE A O 1
ATOM 533 N N . ALA A 1 73 ? 28.848 61.458 11.891 1.00 7.71 73 ALA A N 1
ATOM 534 C CA . ALA A 1 73 ? 29.807 62.512 12.199 1.00 9.36 73 ALA A CA 1
ATOM 535 C C . ALA A 1 73 ? 29.213 63.415 13.276 1.00 8.79 73 ALA A C 1
ATOM 536 O O . ALA A 1 73 ? 29.910 63.861 14.186 1.00 10.06 73 ALA A O 1
ATOM 538 N N . ALA A 1 74 ? 27.918 63.686 13.161 1.00 8.43 74 ALA A N 1
ATOM 539 C CA . ALA A 1 74 ? 27.223 64.520 14.138 1.00 9.64 74 ALA A CA 1
ATOM 540 C C . ALA A 1 74 ? 27.175 63.787 15.473 1.00 8.15 74 ALA A C 1
ATOM 541 O O . ALA A 1 74 ? 27.407 64.376 16.527 1.00 7.78 74 ALA A O 1
ATOM 543 N N . ILE A 1 75 ? 26.880 62.491 15.421 1.00 7.88 75 ILE A N 1
ATOM 544 C CA . ILE A 1 75 ? 26.820 61.674 16.624 1.00 7.96 75 ILE A CA 1
ATOM 545 C C . ILE A 1 75 ? 28.123 61.750 17.420 1.00 7.27 75 ILE A C 1
ATOM 546 O O . ILE A 1 75 ? 28.101 61.946 18.630 1.00 6.55 75 ILE A O 1
ATOM 551 N N . LEU A 1 76 ? 29.256 61.605 16.743 1.00 6.58 76 LEU A N 1
ATOM 552 C CA . LEU A 1 76 ? 30.539 61.657 17.434 1.00 7.18 76 LEU A CA 1
ATOM 553 C C . LEU A 1 76 ? 30.781 63.018 18.065 1.00 7.39 76 LEU A C 1
ATOM 554 O O . LEU A 1 76 ? 31.338 63.107 19.157 1.00 6.40 76 LEU A O 1
ATOM 559 N N . GLU A 1 77 ? 30.368 64.080 17.381 1.00 6.73 77 GLU A N 1
ATOM 560 C CA . GLU A 1 77 ? 30.560 65.417 17.926 1.00 7.51 77 GLU A CA 1
ATOM 561 C C . GLU A 1 77 ? 29.631 65.602 19.122 1.00 6.41 77 GLU A C 1
ATOM 562 O O . GLU A 1 77 ? 29.977 66.288 20.092 1.00 6.66 77 GLU A O 1
ATOM 568 N N . ASP A 1 78 ? 28.452 64.989 19.070 1.00 7.58 78 ASP A N 1
ATOM 569 C CA . ASP A 1 78 ? 27.534 65.102 20.199 1.00 7.57 78 ASP A CA 1
ATOM 570 C C . ASP A 1 78 ? 28.097 64.338 21.395 1.00 7.79 78 ASP A C 1
ATOM 571 O O . ASP A 1 78 ? 27.942 64.767 22.536 1.00 8.52 78 ASP A O 1
ATOM 576 N N . VAL A 1 79 ? 28.757 63.212 21.136 1.00 7.24 79 VAL A N 1
ATOM 577 C CA . VAL A 1 79 ? 29.351 62.438 22.218 1.00 6.91 79 VAL A CA 1
ATOM 578 C C . VAL A 1 79 ? 30.441 63.286 22.870 1.00 6.41 79 VAL A C 1
ATOM 579 O O . VAL A 1 79 ? 30.521 63.376 24.095 1.00 7.04 79 VAL A O 1
ATOM 583 N N . ARG A 1 80 ? 31.272 63.922 22.051 1.00 7.54 80 ARG A N 1
ATOM 584 C CA . ARG A 1 80 ? 32.339 64.765 22.583 1.00 8.66 80 ARG A CA 1
ATOM 585 C C . ARG A 1 80 ? 31.771 65.930 23.388 1.00 8.37 80 ARG A C 1
ATOM 586 O O . ARG A 1 80 ? 32.321 66.310 24.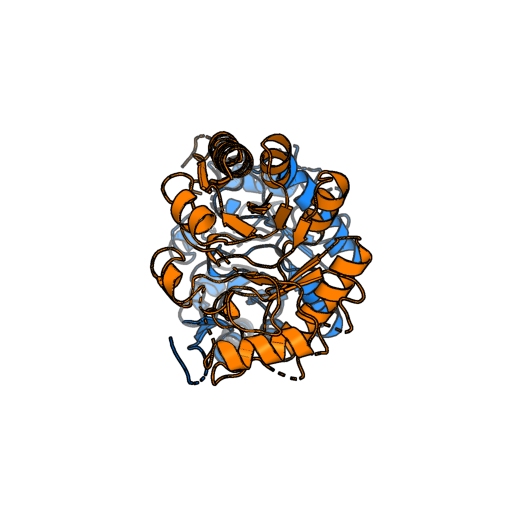418 1.00 10.06 80 ARG A O 1
ATOM 594 N N . THR A 1 81 ? 30.659 66.481 22.916 1.00 7.40 81 THR A N 1
ATOM 595 C CA . THR A 1 81 ? 30.011 67.599 23.587 1.00 7.62 81 THR A CA 1
ATOM 596 C C . THR A 1 81 ? 29.465 67.210 24.959 1.00 6.28 81 THR A C 1
ATOM 597 O O . THR A 1 81 ? 29.680 67.916 25.951 1.00 7.66 81 THR A O 1
ATOM 601 N N . VAL A 1 82 ? 28.753 66.091 25.018 1.00 7.85 82 VAL A N 1
ATOM 602 C CA . VAL A 1 82 ? 28.182 65.622 26.276 1.00 7.43 82 VAL A CA 1
ATOM 603 C C . VAL A 1 82 ? 29.301 65.327 27.271 1.00 8.71 82 VAL A C 1
ATOM 604 O O . VAL A 1 82 ? 29.162 65.575 28.467 1.00 6.93 82 VAL A O 1
ATOM 608 N N . ARG A 1 83 ? 30.414 64.808 26.768 1.00 7.68 83 ARG A N 1
ATOM 609 C CA . ARG A 1 83 ? 31.556 64.522 27.622 1.00 9.17 83 ARG A CA 1
ATOM 610 C C . ARG A 1 83 ? 32.164 65.835 28.127 1.00 9.00 83 ARG A C 1
ATOM 611 O O . ARG A 1 83 ? 32.467 65.975 29.313 1.00 9.02 83 ARG A O 1
ATOM 619 N N . GLU A 1 84 ? 32.336 66.803 27.234 1.00 9.96 84 GLU A N 1
ATOM 620 C CA . GLU A 1 84 ? 32.913 68.080 27.639 1.00 11.70 84 GLU A CA 1
ATOM 621 C C . GLU A 1 84 ? 32.038 68.846 28.630 1.00 11.48 84 GLU A C 1
ATOM 622 O O . GLU A 1 84 ? 32.549 69.571 29.482 1.00 10.80 84 GLU A O 1
ATOM 628 N N . LEU A 1 85 ? 30.723 68.681 28.525 1.00 9.80 85 LEU A N 1
ATOM 629 C CA . LEU A 1 85 ? 29.799 69.355 29.433 1.00 10.76 85 LEU A CA 1
ATOM 630 C C . LEU A 1 85 ? 29.790 68.725 30.824 1.00 10.04 85 LEU A C 1
ATOM 631 O O . LEU A 1 85 ? 29.195 69.268 31.755 1.00 11.11 85 LEU A O 1
ATOM 636 N N . GLY A 1 86 ? 30.430 67.570 30.959 1.00 9.89 86 GLY A N 1
ATOM 637 C CA . GLY A 1 86 ? 30.494 66.927 32.258 1.00 10.19 86 GLY A CA 1
ATOM 638 C C . GLY A 1 86 ? 29.405 65.940 32.626 1.00 10.59 86 GLY A C 1
ATOM 639 O O . GLY A 1 86 ? 29.259 65.605 33.804 1.00 10.40 86 GLY A O 1
ATOM 640 N N . PHE A 1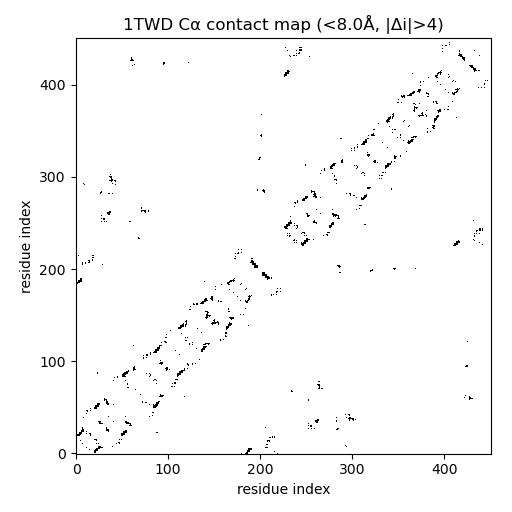 87 ? 28.627 65.473 31.655 1.00 9.01 87 PHE A N 1
ATOM 641 C CA . PHE A 1 87 ? 27.606 64.488 31.974 1.00 9.02 87 PHE A CA 1
ATOM 642 C C . PHE A 1 87 ? 28.326 63.211 32.376 1.00 8.16 87 PHE A C 1
ATOM 643 O O . PHE A 1 87 ? 29.417 62.928 31.882 1.00 10.09 87 PHE A O 1
ATOM 651 N N . PRO A 1 88 ? 27.734 62.437 33.295 1.00 7.45 88 PRO A N 1
ATOM 652 C CA . PRO A 1 88 ? 28.343 61.184 33.756 1.00 8.26 88 PRO A CA 1
ATOM 653 C C . PRO A 1 88 ? 28.165 60.008 32.798 1.00 8.34 88 PRO A C 1
ATOM 654 O O . PRO A 1 88 ? 28.842 58.984 32.926 1.00 9.25 88 PRO A O 1
ATOM 658 N N . GLY A 1 89 ? 27.250 60.160 31.846 1.00 6.57 89 GLY A N 1
ATOM 659 C CA . GLY A 1 89 ? 27.002 59.096 30.894 1.00 6.18 89 GLY A CA 1
ATOM 660 C C . GLY A 1 89 ? 26.159 59.573 29.731 1.00 6.92 89 GLY A C 1
ATOM 661 O O . GLY A 1 89 ? 25.819 60.755 29.643 1.00 7.71 89 GLY A O 1
ATOM 662 N N . LEU A 1 90 ? 25.828 58.654 28.832 1.00 6.52 90 LEU A N 1
ATOM 663 C CA . LEU A 1 90 ? 25.016 58.983 27.667 1.00 7.10 90 LEU A CA 1
ATOM 664 C C . LEU A 1 90 ? 24.359 57.705 27.162 1.00 7.30 90 LEU A C 1
ATOM 665 O O . LEU A 1 90 ? 24.744 56.603 27.559 1.00 8.20 90 LEU A O 1
ATOM 670 N N . VAL A 1 91 ? 23.371 57.858 26.288 1.00 5.91 91 VAL A N 1
ATOM 671 C CA . VAL A 1 91 ? 22.632 56.720 25.752 1.00 6.55 91 VAL A CA 1
ATOM 672 C C . VAL A 1 91 ? 22.655 56.751 24.230 1.00 6.30 91 VAL A C 1
ATOM 673 O O . VAL A 1 91 ? 22.349 57.773 23.620 1.00 6.54 91 VAL A O 1
ATOM 677 N N . THR A 1 92 ? 23.009 55.636 23.605 1.00 6.74 92 THR A N 1
ATOM 678 C CA . THR A 1 92 ? 23.046 55.616 22.149 1.00 7.94 92 THR A CA 1
ATOM 679 C C . THR A 1 92 ? 23.035 54.186 21.615 1.00 7.77 92 THR A C 1
ATOM 680 O O . THR A 1 92 ? 22.844 53.238 22.382 1.00 6.73 92 THR A O 1
ATOM 684 N N . GLY A 1 93 ? 23.223 54.037 20.308 1.00 8.09 93 GLY A N 1
ATOM 685 C CA . GLY A 1 93 ? 23.230 52.715 19.714 1.00 7.26 93 GLY A CA 1
ATOM 686 C C . GLY A 1 93 ? 23.242 52.780 18.199 1.00 7.43 93 GLY A C 1
ATOM 687 O O . GLY A 1 93 ? 22.517 53.574 17.596 1.00 8.64 93 GLY A O 1
ATOM 688 N N . VAL A 1 94 ? 24.071 51.940 17.586 1.00 6.75 94 VAL A N 1
ATOM 689 C CA . VAL A 1 94 ? 24.200 51.880 16.135 1.00 8.10 94 VAL A CA 1
ATOM 690 C C . VAL A 1 94 ? 24.188 50.413 15.726 1.00 8.54 94 VAL A C 1
ATOM 691 O O . VAL A 1 94 ? 24.908 49.605 16.312 1.00 8.51 94 VAL A O 1
ATOM 695 N N . LEU A 1 95 ? 23.374 50.070 14.731 1.00 8.50 95 LEU A N 1
ATOM 696 C CA . LEU A 1 95 ? 23.272 48.685 14.266 1.00 9.37 95 LEU A CA 1
ATOM 697 C C . LEU A 1 95 ? 23.579 48.562 12.778 1.00 10.30 95 LEU A C 1
ATOM 698 O O . LEU A 1 95 ? 23.528 49.554 12.044 1.00 8.69 95 LEU A O 1
ATOM 703 N N . ASP A 1 96 ? 23.904 47.347 12.335 1.00 11.33 96 ASP A N 1
ATOM 704 C CA . ASP A 1 96 ? 24.146 47.118 10.915 1.00 14.75 96 ASP A CA 1
ATOM 705 C C . ASP A 1 96 ? 22.832 46.636 10.306 1.00 14.25 96 ASP A C 1
ATOM 706 O O . ASP A 1 96 ? 21.840 46.477 11.016 1.00 15.73 96 ASP A O 1
ATOM 711 N N . VAL A 1 97 ? 22.824 46.394 9.001 1.00 16.95 97 VAL A N 1
ATOM 712 C CA . VAL A 1 97 ? 21.605 45.963 8.328 1.00 17.13 97 VAL A CA 1
ATOM 713 C C . VAL A 1 97 ? 21.115 44.563 8.692 1.00 17.86 97 VAL A C 1
ATOM 714 O O . VAL A 1 97 ? 19.972 44.210 8.398 1.00 18.84 97 VAL A O 1
ATOM 718 N N . ASP A 1 98 ? 21.961 43.769 9.342 1.00 18.03 98 ASP A N 1
ATOM 719 C CA . ASP A 1 98 ? 21.570 42.411 9.710 1.00 18.36 98 ASP A CA 1
ATOM 720 C C . ASP A 1 98 ? 21.168 42.242 11.169 1.00 19.14 98 ASP A C 1
ATOM 721 O O . ASP A 1 98 ? 21.052 41.120 11.667 1.00 19.39 98 ASP A O 1
ATOM 726 N N . GLY A 1 99 ? 20.950 43.358 11.853 1.00 17.72 99 GLY A N 1
ATOM 727 C CA . GLY A 1 99 ? 20.539 43.284 13.242 1.00 17.65 99 GLY A CA 1
ATOM 728 C C . GLY A 1 99 ? 21.663 42.993 14.216 1.00 16.44 99 GLY A C 1
ATOM 729 O O . GLY A 1 99 ? 21.440 42.404 15.275 1.00 16.40 99 GLY A O 1
ATOM 730 N N . ASN A 1 100 ? 22.877 43.385 13.855 1.00 15.10 100 ASN A N 1
ATOM 731 C CA . ASN A 1 100 ? 24.016 43.178 14.734 1.00 13.13 100 ASN A CA 1
ATOM 732 C C . ASN A 1 100 ? 24.534 44.551 15.136 1.00 10.84 100 ASN A C 1
ATOM 733 O O . ASN A 1 100 ? 24.336 45.533 14.423 1.00 10.47 100 ASN A O 1
ATOM 738 N N . VAL A 1 101 ? 25.179 44.626 16.291 1.00 9.91 101 VAL A N 1
ATOM 739 C CA . VAL A 1 101 ? 25.747 45.885 16.749 1.00 9.25 101 VAL A CA 1
ATOM 740 C C . VAL A 1 101 ? 26.831 46.255 15.736 1.00 10.28 101 VAL A C 1
ATOM 741 O O . VAL A 1 101 ? 27.591 45.391 15.295 1.00 10.88 101 VAL A O 1
ATOM 745 N N . ASP A 1 102 ? 26.891 47.526 15.351 1.00 8.73 102 ASP A N 1
ATOM 746 C CA . ASP A 1 102 ? 27.913 47.983 14.411 1.00 9.90 102 ASP A CA 1
ATOM 747 C C . ASP A 1 102 ? 29.156 48.212 15.264 1.00 10.53 102 ASP A C 1
ATOM 748 O O . ASP A 1 102 ? 29.360 49.302 15.790 1.00 11.93 102 ASP A O 1
ATOM 761 N N . PRO A 1 104 ? 32.523 48.447 14.535 1.00 11.68 104 PRO A N 1
ATOM 762 C CA . PRO A 1 104 ? 33.508 49.465 14.159 1.00 11.06 104 PRO A CA 1
ATOM 763 C C . PRO A 1 104 ? 33.049 50.878 14.526 1.00 10.39 104 PRO A C 1
ATOM 764 O O . PRO A 1 104 ? 33.822 51.670 15.067 1.00 11.74 104 PRO A O 1
ATOM 768 N N . ARG A 1 105 ? 31.790 51.202 14.254 1.00 10.47 105 ARG A N 1
ATOM 769 C CA . ARG A 1 105 ? 31.318 52.535 14.589 1.00 9.65 105 ARG A CA 1
ATOM 770 C C . ARG A 1 105 ? 31.094 52.720 16.089 1.00 8.56 105 ARG A C 1
ATOM 771 O O . ARG A 1 105 ? 31.407 53.777 16.633 1.00 7.59 105 ARG A O 1
ATOM 787 N N . GLU A 1 107 ? 32.782 51.417 18.341 1.00 10.33 107 GLU A N 1
ATOM 788 C CA . GLU A 1 107 ? 34.122 51.566 18.907 1.00 11.70 107 GLU A CA 1
ATOM 789 C C . GLU A 1 107 ? 34.544 53.038 18.889 1.00 11.93 107 GLU A C 1
ATOM 790 O O . GLU A 1 107 ? 35.130 53.536 19.853 1.00 10.54 107 GLU A O 1
ATOM 796 N N . LYS A 1 108 ? 34.238 53.735 17.797 1.00 9.74 108 LYS A N 1
ATOM 797 C CA . LYS A 1 108 ? 34.577 55.155 17.686 1.00 10.14 108 LYS A CA 1
ATOM 798 C C . LYS A 1 108 ? 33.784 55.963 18.710 1.00 9.97 108 LYS A C 1
ATOM 799 O O . LYS A 1 108 ? 34.276 56.952 19.248 1.00 10.85 108 LYS A O 1
ATOM 805 N N . ILE A 1 109 ? 32.554 55.541 18.976 1.00 8.68 109 ILE A N 1
ATOM 806 C CA . ILE A 1 109 ? 31.735 56.229 19.961 1.00 9.06 109 ILE A CA 1
ATOM 807 C C . ILE A 1 109 ? 32.349 56.058 21.344 1.00 8.80 109 ILE A C 1
ATOM 808 O O . ILE A 1 109 ? 32.490 57.019 22.094 1.00 10.07 109 ILE A O 1
ATOM 821 N N . ALA A 1 111 ? 35.391 55.515 22.120 1.00 12.46 111 ALA A N 1
ATOM 822 C CA . ALA A 1 111 ? 36.624 56.294 22.167 1.00 12.65 111 ALA A CA 1
ATOM 823 C C . ALA A 1 111 ? 36.301 57.749 22.498 1.00 12.57 111 ALA A C 1
ATOM 824 O O . ALA A 1 111 ? 36.932 58.357 23.364 1.00 13.81 111 ALA A O 1
ATOM 826 N N . ALA A 1 112 ? 35.307 58.299 21.810 1.00 10.09 112 ALA A N 1
ATOM 827 C CA . ALA A 1 112 ? 34.907 59.680 22.034 1.00 10.80 112 ALA A CA 1
ATOM 828 C C . ALA A 1 112 ? 34.275 59.873 23.405 1.00 10.74 112 ALA A C 1
ATOM 829 O O . ALA A 1 112 ? 34.423 60.925 24.024 1.00 12.05 112 ALA A O 1
ATOM 831 N N . ALA A 1 113 ? 33.578 58.845 23.876 1.00 10.02 113 ALA A N 1
ATOM 832 C CA . ALA A 1 113 ? 32.898 58.892 25.167 1.00 10.53 113 ALA A CA 1
ATOM 833 C C . ALA A 1 113 ? 33.874 58.920 26.339 1.00 11.61 113 ALA A C 1
ATOM 834 O O . ALA A 1 113 ? 33.573 59.468 27.395 1.00 10.40 113 ALA A O 1
ATOM 836 N N . GLY A 1 114 ? 35.043 58.322 26.145 1.00 12.41 114 GLY A N 1
ATOM 837 C CA . GLY A 1 114 ? 36.034 58.296 27.203 1.00 14.56 114 GLY A CA 1
ATOM 838 C C . GLY A 1 114 ? 35.540 57.602 28.460 1.00 14.37 114 GLY A C 1
ATOM 839 O O . GLY A 1 114 ? 35.113 56.449 28.410 1.00 16.61 114 GLY A O 1
ATOM 840 N N . PRO A 1 115 ? 35.573 58.292 29.611 1.00 15.02 115 PRO A N 1
ATOM 841 C CA . PRO A 1 115 ? 35.135 57.738 30.892 1.00 15.81 115 PRO A CA 1
ATOM 842 C C . PRO A 1 115 ? 33.630 57.696 31.144 1.00 14.81 115 PRO A C 1
ATOM 843 O O . PRO A 1 115 ? 33.189 57.116 32.133 1.00 14.57 115 PRO A O 1
ATOM 847 N N . LEU A 1 116 ? 32.835 58.297 30.265 1.00 12.80 116 LEU A N 1
ATOM 848 C CA . LEU A 1 116 ? 31.391 58.294 30.482 1.00 12.40 116 LEU A CA 1
ATOM 849 C C . LEU A 1 116 ? 30.793 56.888 30.416 1.00 11.89 116 LEU A C 1
ATOM 850 O O . LEU A 1 116 ? 31.236 56.046 29.632 1.00 11.68 116 LEU A O 1
ATOM 855 N N . ALA A 1 117 ? 29.796 56.642 31.263 1.00 9.83 117 ALA A N 1
ATOM 856 C CA . ALA A 1 117 ? 29.107 55.356 31.300 1.00 10.47 117 ALA A CA 1
ATOM 857 C C . ALA A 1 117 ? 28.109 55.353 30.149 1.00 9.50 117 ALA A C 1
ATOM 858 O O . ALA A 1 117 ? 27.114 56.074 30.182 1.00 10.43 117 ALA A O 1
ATOM 860 N N . VAL A 1 118 ? 28.378 54.537 29.137 1.00 7.08 118 VAL A N 1
ATOM 861 C CA . VAL A 1 118 ? 27.514 54.480 27.966 1.00 6.69 118 VAL A CA 1
ATOM 862 C C . VAL A 1 118 ? 26.415 53.426 28.070 1.00 6.90 118 VAL A C 1
ATOM 863 O O . VAL A 1 118 ? 26.675 52.264 28.384 1.00 6.43 118 VAL A O 1
ATOM 867 N N . THR A 1 119 ? 25.181 53.849 27.814 1.00 7.77 119 THR A N 1
ATOM 868 C CA . THR A 1 119 ? 24.033 52.950 27.831 1.00 7.21 119 THR A CA 1
ATOM 869 C C . THR A 1 119 ? 23.660 52.632 26.393 1.00 6.89 119 THR A C 1
ATOM 870 O O . THR A 1 119 ? 23.532 53.543 25.578 1.00 7.17 119 THR A O 1
ATOM 874 N N . PHE A 1 120 ? 23.515 51.351 26.069 1.00 6.23 120 PHE A N 1
ATOM 875 C CA . PHE A 1 120 ? 23.095 50.971 24.720 1.00 7.04 120 PHE A CA 1
ATOM 876 C C . PHE A 1 120 ? 21.579 50.898 24.869 1.00 6.63 120 PHE A C 1
ATOM 877 O O . PHE A 1 120 ? 21.081 50.170 25.728 1.00 6.63 120 PHE A O 1
ATOM 885 N N . HIS A 1 121 ? 20.847 51.646 24.049 1.00 6.87 121 HIS A N 1
ATOM 886 C CA . HIS A 1 121 ? 19.394 51.668 24.166 1.00 7.93 121 HIS A CA 1
ATOM 887 C C . HIS A 1 121 ? 18.621 50.525 23.502 1.00 9.66 121 HIS A C 1
ATOM 888 O O . HIS A 1 121 ? 19.189 49.475 23.190 1.00 8.97 121 HIS A O 1
ATOM 895 N N . ARG A 1 122 ? 17.321 50.731 23.294 1.00 9.96 122 ARG A N 1
ATOM 896 C CA . ARG A 1 122 ? 16.468 49.696 22.720 1.00 11.03 122 ARG A CA 1
ATOM 897 C C . ARG A 1 122 ? 16.849 49.185 21.342 1.00 9.82 122 ARG A C 1
ATOM 898 O O . ARG A 1 122 ? 16.141 48.353 20.777 1.00 9.83 122 ARG A O 1
ATOM 906 N N . ALA A 1 123 ? 17.958 49.673 20.793 1.00 9.55 123 ALA A N 1
ATOM 907 C CA . ALA A 1 123 ? 18.411 49.148 19.516 1.00 8.83 123 ALA A CA 1
ATOM 908 C C . ALA A 1 123 ? 18.680 47.675 19.823 1.00 9.34 123 ALA A C 1
ATOM 909 O O . ALA A 1 123 ? 18.646 46.820 18.941 1.00 8.40 123 ALA A O 1
ATOM 911 N N . PHE A 1 124 ? 18.940 47.393 21.099 1.00 8.69 124 PHE A N 1
ATOM 912 C CA . PHE A 1 124 ? 19.205 46.028 21.552 1.00 8.69 124 PHE A CA 1
ATOM 913 C C . PHE A 1 124 ? 18.047 45.086 21.226 1.00 9.75 124 PHE A C 1
ATOM 914 O O . PHE A 1 124 ? 18.251 43.927 20.848 1.00 9.77 124 PHE A O 1
ATOM 922 N N . ASP A 1 125 ? 16.828 45.584 21.379 1.00 10.04 125 ASP A N 1
ATOM 923 C CA . ASP A 1 125 ? 15.645 44.775 21.122 1.00 11.59 125 ASP A CA 1
ATOM 924 C C . ASP A 1 125 ? 15.405 44.490 19.650 1.00 14.01 125 ASP A C 1
ATOM 925 O O . ASP A 1 125 ? 14.503 43.728 19.296 1.00 13.28 125 ASP A O 1
ATOM 938 N N . CYS A 1 127 ? 18.095 43.543 17.787 1.00 14.59 127 CYS A N 1
ATOM 939 C CA . CYS A 1 127 ? 19.203 42.664 17.432 1.00 14.45 127 CYS A CA 1
ATOM 940 C C . CYS A 1 127 ? 18.770 41.213 17.289 1.00 14.51 127 CYS A C 1
ATOM 941 O O . CYS A 1 127 ? 17.870 40.740 17.991 1.00 15.04 127 CYS A O 1
ATOM 944 N N . ALA A 1 128 ? 19.430 40.508 16.375 1.00 15.11 128 ALA A N 1
ATOM 945 C CA . ALA A 1 128 ? 19.122 39.113 16.088 1.00 15.35 128 ALA A CA 1
ATOM 946 C C . ALA A 1 128 ? 19.414 38.132 17.221 1.00 16.61 128 ALA A C 1
ATOM 947 O O . ALA A 1 128 ? 18.576 37.288 17.537 1.00 17.46 128 ALA A O 1
ATOM 949 N N . ASN A 1 129 ? 20.597 38.231 17.820 1.00 16.73 129 ASN A N 1
ATOM 950 C CA . ASN A 1 129 ? 20.978 37.326 18.901 1.00 16.59 129 ASN A CA 1
ATOM 951 C C . ASN A 1 129 ? 21.303 38.126 20.162 1.00 16.24 129 ASN A C 1
ATOM 952 O O . ASN A 1 129 ? 22.358 38.754 20.259 1.00 14.65 129 ASN A O 1
ATOM 957 N N . PRO A 1 130 ? 20.386 38.116 21.143 1.00 14.37 130 PRO A N 1
ATOM 958 C CA . PRO A 1 130 ? 20.512 38.823 22.422 1.00 13.88 130 PRO A CA 1
ATOM 959 C C . PRO A 1 130 ? 21.779 38.521 23.213 1.00 11.61 130 PRO A C 1
ATOM 960 O O . PRO A 1 130 ? 22.436 39.435 23.709 1.00 11.18 130 PRO A O 1
ATOM 964 N N . LEU A 1 131 ? 22.114 37.241 23.346 1.00 12.58 131 LEU A N 1
ATOM 965 C CA . LEU A 1 131 ? 23.301 36.854 24.103 1.00 12.67 131 LEU A CA 1
ATOM 966 C C . LEU A 1 131 ? 24.584 37.281 23.409 1.00 12.36 131 LEU A C 1
ATOM 967 O O . LEU A 1 131 ? 25.500 37.789 24.051 1.00 10.53 131 LEU A O 1
ATOM 972 N N . TYR A 1 132 ? 24.653 37.071 22.099 1.00 10.57 132 TYR A N 1
ATOM 973 C CA . TYR A 1 132 ? 25.837 37.462 21.354 1.00 11.47 132 TYR A CA 1
ATOM 974 C C . TYR A 1 132 ? 25.975 38.981 21.389 1.00 10.71 132 TYR A C 1
ATOM 975 O O . TYR A 1 132 ? 27.086 39.514 21.406 1.00 10.29 132 TYR A O 1
ATOM 984 N N . THR A 1 133 ? 24.841 39.677 21.413 1.00 9.17 133 THR A N 1
ATOM 985 C CA . THR A 1 133 ? 24.858 41.132 21.464 1.00 9.34 133 THR A CA 1
ATOM 986 C C . THR A 1 133 ? 25.380 41.602 22.819 1.00 8.96 133 THR A C 1
ATOM 987 O O . THR A 1 133 ? 26.142 42.562 22.889 1.00 8.61 133 THR A O 1
ATOM 991 N N . LEU A 1 134 ? 24.983 40.923 23.892 1.00 8.35 134 LEU A N 1
ATOM 992 C CA . LEU A 1 134 ? 25.471 41.285 25.218 1.00 8.56 134 LEU A CA 1
ATOM 993 C C . LEU A 1 134 ? 26.984 41.148 25.247 1.00 9.32 134 LEU A C 1
ATOM 994 O O . LEU A 1 134 ? 27.679 41.994 25.810 1.00 9.65 134 LEU A O 1
ATOM 999 N N . ASN A 1 135 ? 27.497 40.074 24.652 1.00 9.51 135 ASN A N 1
ATOM 1000 C CA . ASN A 1 135 ? 28.942 39.871 24.616 1.00 9.31 135 ASN A CA 1
ATOM 1001 C C . ASN A 1 135 ? 29.595 41.038 23.881 1.00 8.77 135 ASN A C 1
ATOM 1002 O O . ASN A 1 135 ? 30.619 41.553 24.313 1.00 10.18 135 ASN A O 1
ATOM 1007 N N . ASN A 1 136 ? 29.001 41.449 22.764 1.00 8.94 136 ASN A N 1
ATOM 1008 C CA . ASN A 1 136 ? 29.544 42.557 21.989 1.00 9.65 136 ASN A CA 1
ATOM 1009 C C . ASN A 1 136 ? 29.540 43.853 22.782 1.00 8.60 136 ASN A C 1
ATOM 1010 O O . ASN A 1 136 ? 30.489 44.635 22.708 1.00 9.02 136 ASN A O 1
ATOM 1015 N N . LEU A 1 137 ? 28.475 44.090 23.538 1.00 8.12 137 LEU A N 1
ATOM 1016 C CA . LEU A 1 137 ? 28.401 45.306 24.333 1.00 7.85 137 LEU A CA 1
ATOM 1017 C C . LEU A 1 137 ? 29.476 45.265 25.414 1.00 8.02 137 LEU A C 1
ATOM 1018 O O . LEU A 1 137 ? 30.104 46.277 25.711 1.00 9.42 137 LEU A O 1
ATOM 1023 N N . ALA A 1 138 ? 29.698 44.090 25.992 1.00 8.72 138 ALA A N 1
ATOM 1024 C CA . ALA A 1 138 ? 30.723 43.949 27.022 1.00 8.75 138 ALA A CA 1
ATOM 1025 C C . ALA A 1 138 ? 32.103 44.209 26.408 1.00 8.77 138 ALA A C 1
ATOM 1026 O O . ALA A 1 138 ? 32.969 44.830 27.036 1.00 10.44 138 ALA A O 1
ATOM 1028 N N . GLU A 1 139 ? 32.302 43.730 25.182 1.00 9.85 139 GLU A N 1
ATOM 1029 C CA . GLU A 1 139 ? 33.567 43.912 24.473 1.00 10.17 139 GLU A CA 1
ATOM 1030 C C . GLU A 1 139 ? 33.840 45.396 24.239 1.00 9.72 139 GLU A C 1
ATOM 1031 O O . GLU A 1 139 ? 34.983 45.842 24.310 1.00 9.87 139 GLU A O 1
ATOM 1037 N N . LEU A 1 140 ? 32.778 46.152 23.962 1.00 9.37 140 LEU A N 1
ATOM 1038 C CA . LEU A 1 140 ? 32.873 47.591 23.722 1.00 10.58 140 LEU A CA 1
ATOM 1039 C C . LEU A 1 140 ? 33.098 48.388 25.007 1.00 11.25 140 LEU A C 1
ATOM 1040 O O . LEU A 1 140 ? 33.608 49.511 24.969 1.00 12.04 140 LEU A O 1
ATOM 1045 N N . GLY A 1 141 ? 32.704 47.815 26.139 1.00 10.65 141 GLY A N 1
ATOM 1046 C CA . GLY A 1 141 ? 32.855 48.509 27.405 1.00 9.52 141 GLY A CA 1
ATOM 1047 C C . GLY A 1 141 ? 31.573 49.218 27.805 1.00 9.85 141 GLY A C 1
ATOM 1048 O O . GLY A 1 141 ? 31.580 50.114 28.651 1.00 10.78 141 GLY A O 1
ATOM 1049 N N . ILE A 1 142 ? 30.470 48.818 27.180 1.00 8.25 142 ILE A N 1
ATOM 1050 C CA . ILE A 1 142 ? 29.154 49.385 27.472 1.00 7.89 142 ILE A CA 1
ATOM 1051 C C . ILE A 1 142 ? 28.811 49.126 28.937 1.00 7.65 142 ILE A C 1
ATOM 1052 O O . ILE A 1 142 ? 29.011 48.022 29.437 1.00 8.18 142 ILE A O 1
ATOM 1057 N N . ALA A 1 143 ? 28.292 50.142 29.617 1.00 6.27 143 ALA A N 1
ATOM 1058 C CA . ALA A 1 143 ? 27.951 50.021 31.030 1.00 6.88 143 ALA A CA 1
ATOM 1059 C C . ALA A 1 143 ? 26.640 49.299 31.287 1.00 7.86 143 ALA A C 1
ATOM 1060 O O . ALA A 1 143 ? 26.550 48.456 32.182 1.00 9.01 143 ALA A O 1
ATOM 1062 N N . ARG A 1 144 ? 25.617 49.644 30.517 1.00 6.62 144 ARG A N 1
ATOM 1063 C CA . ARG A 1 144 ? 24.309 49.037 30.698 1.00 7.21 144 ARG A CA 1
ATOM 1064 C C . ARG A 1 144 ? 23.533 48.996 29.394 1.00 8.41 144 ARG A C 1
ATOM 1065 O O . ARG A 1 144 ? 23.892 49.652 28.422 1.00 7.73 144 ARG A O 1
ATOM 1073 N N . VAL A 1 145 ? 22.477 48.200 29.375 1.00 6.45 145 VAL A N 1
ATOM 1074 C CA . VAL A 1 145 ? 21.654 48.090 28.188 1.00 6.70 145 VAL A CA 1
ATOM 1075 C C . VAL A 1 145 ? 20.183 48.152 28.567 1.00 7.68 145 VAL A C 1
ATOM 1076 O O . VAL A 1 145 ? 19.754 47.552 29.556 1.00 7.46 145 VAL A O 1
ATOM 1080 N N . LEU A 1 146 ? 19.427 48.912 27.778 1.00 7.27 146 LEU A N 1
ATOM 1081 C CA . LEU A 1 146 ? 17.997 49.089 27.989 1.00 8.62 146 LEU A CA 1
ATOM 1082 C C . LEU A 1 146 ? 17.283 48.068 27.116 1.00 8.93 146 LEU A C 1
ATOM 1083 O O . LEU A 1 146 ? 17.464 48.056 25.899 1.00 8.30 146 LEU A O 1
ATOM 1088 N N . THR A 1 147 ? 16.467 47.220 27.729 1.00 8.90 147 THR A N 1
ATOM 1089 C CA . THR A 1 147 ? 15.769 46.194 26.969 1.00 10.53 147 THR A CA 1
ATOM 1090 C C . THR A 1 147 ? 14.387 45.837 27.499 1.00 10.65 147 THR A C 1
ATOM 1091 O O . THR A 1 147 ? 14.101 45.973 28.690 1.00 9.36 147 THR A O 1
ATOM 1095 N N . SER A 1 148 ? 13.533 45.380 26.588 1.00 10.20 148 SER A N 1
ATOM 1096 C CA . SER A 1 148 ? 12.181 44.960 26.930 1.00 11.09 148 SER A CA 1
ATOM 1097 C C . SER A 1 148 ? 12.131 43.449 26.742 1.00 11.66 148 SER A C 1
ATOM 1098 O O . SER A 1 148 ? 11.059 42.869 26.584 1.00 12.56 148 SER A O 1
ATOM 1101 N N . GLY A 1 149 ? 13.301 42.819 26.761 1.00 13.02 149 GLY A N 1
ATOM 1102 C CA . GLY A 1 149 ? 13.367 41.381 26.567 1.00 13.69 149 GLY A CA 1
ATOM 1103 C C . GLY A 1 149 ? 12.991 41.024 25.138 1.00 14.17 149 GLY A C 1
ATOM 1104 O O . GLY A 1 149 ? 12.584 39.897 24.854 1.00 14.75 149 GLY A O 1
ATOM 1105 N N . GLN A 1 150 ? 13.134 42.000 24.243 1.00 14.59 150 GLN A N 1
ATOM 1106 C CA . GLN A 1 150 ? 12.822 41.850 22.821 1.00 16.52 150 GLN A CA 1
ATOM 1107 C C . GLN A 1 150 ? 11.335 41.621 22.545 1.00 18.46 150 GLN A C 1
ATOM 1108 O O . GLN A 1 150 ? 10.967 41.024 21.529 1.00 20.00 150 GLN A O 1
ATOM 1114 N N . LYS A 1 151 ? 10.488 42.111 23.450 1.00 17.01 151 LYS A N 1
ATOM 1115 C CA . LYS A 1 151 ? 9.037 42.001 23.317 1.00 17.43 151 LYS A CA 1
ATOM 1116 C C . LYS A 1 151 ? 8.419 43.399 23.287 1.00 17.06 151 LYS A C 1
ATOM 1117 O O . LYS A 1 151 ? 9.103 44.385 23.555 1.00 16.89 151 LYS A O 1
ATOM 1123 N N . SER A 1 152 ? 7.125 43.480 22.976 1.00 16.94 152 SER A N 1
ATOM 1124 C CA . SER A 1 152 ? 6.432 44.767 22.905 1.00 17.58 152 SER A CA 1
ATOM 1125 C C . SER A 1 152 ? 6.589 45.591 24.179 1.00 16.75 152 SER A C 1
ATOM 1126 O O . SER A 1 152 ? 6.670 46.817 24.130 1.00 16.56 152 SER A O 1
ATOM 1129 N N . ASP A 1 153 ? 6.615 44.913 25.320 1.00 16.02 153 ASP A N 1
ATOM 1130 C CA . ASP A 1 153 ? 6.785 45.582 26.604 1.00 15.78 153 ASP A CA 1
ATOM 1131 C C . ASP A 1 153 ? 7.666 44.707 27.486 1.00 14.21 153 ASP A C 1
ATOM 1132 O O . ASP A 1 153 ? 7.738 43.490 27.295 1.00 13.93 153 ASP A O 1
ATOM 1137 N N . ALA A 1 154 ? 8.339 45.334 28.446 1.00 14.03 154 ALA A N 1
ATOM 1138 C CA . ALA A 1 154 ? 9.247 44.629 29.341 1.00 13.34 154 ALA A CA 1
ATOM 1139 C C . ALA A 1 154 ? 8.608 43.487 30.126 1.00 14.12 154 ALA A C 1
ATOM 1140 O O . ALA A 1 154 ? 9.250 42.466 30.373 1.00 13.40 154 ALA A O 1
ATOM 1142 N N . LEU A 1 155 ? 7.353 43.652 30.527 1.00 14.05 155 LEU A N 1
ATOM 1143 C CA . LEU A 1 155 ? 6.689 42.600 31.284 1.00 15.25 155 LEU A CA 1
ATOM 1144 C C . LEU A 1 155 ? 6.564 41.336 30.437 1.00 14.06 155 LEU A C 1
ATOM 1145 O O . LEU A 1 155 ? 6.788 40.230 30.928 1.00 12.69 155 LEU A O 1
ATOM 1150 N N . GLN A 1 156 ? 6.208 41.497 29.165 1.00 15.59 156 GLN A N 1
ATOM 1151 C CA . GLN A 1 156 ? 6.083 40.351 28.270 1.00 15.94 156 GLN A CA 1
ATOM 1152 C C . GLN A 1 156 ? 7.432 39.670 28.078 1.00 14.14 156 GLN A C 1
ATOM 1153 O O . GLN A 1 156 ? 7.506 38.456 27.900 1.00 15.45 156 GLN A O 1
ATOM 1159 N N . GLY A 1 157 ? 8.498 40.460 28.110 1.00 13.93 157 GLY A N 1
ATOM 1160 C CA . GLY A 1 157 ? 9.824 39.902 27.930 1.00 12.68 157 GLY A CA 1
ATOM 1161 C C . GLY A 1 157 ? 10.584 39.678 29.221 1.00 12.61 157 GLY A C 1
ATOM 1162 O O . GLY A 1 157 ? 11.803 39.532 29.204 1.00 13.10 157 GLY A O 1
ATOM 1163 N N . LEU A 1 158 ? 9.877 39.626 30.343 1.00 13.05 158 LEU A N 1
ATOM 1164 C CA . LEU A 1 158 ? 10.546 39.445 31.623 1.00 12.92 158 LEU A CA 1
ATOM 1165 C C . LEU A 1 158 ? 11.234 38.093 31.772 1.00 12.74 158 LEU A C 1
ATOM 1166 O O . LEU A 1 158 ? 12.308 38.010 32.367 1.00 12.98 158 LEU A O 1
ATOM 1171 N N . SER A 1 159 ? 10.636 37.032 31.237 1.00 12.81 159 SER A N 1
ATOM 1172 C CA . SER A 1 159 ? 11.267 35.722 31.344 1.00 14.31 159 SER A CA 1
ATOM 1173 C C . SER A 1 159 ? 12.595 35.762 30.590 1.00 12.69 159 SER A C 1
ATOM 1174 O O . SER A 1 159 ? 13.586 35.201 31.047 1.00 12.75 159 SER A O 1
ATOM 1177 N N . LYS A 1 160 ? 12.616 36.442 29.443 1.00 11.87 160 LYS A N 1
ATOM 1178 C CA . LYS A 1 160 ? 13.841 36.556 28.656 1.00 12.36 160 LYS A CA 1
ATOM 1179 C C . LYS A 1 160 ? 14.865 37.398 29.411 1.00 11.27 160 LYS A C 1
ATOM 1180 O O . LYS A 1 160 ? 16.053 37.080 29.418 1.00 11.04 160 LYS A O 1
ATOM 1186 N N . ILE A 1 161 ? 14.400 38.472 30.045 1.00 12.20 161 ILE A N 1
ATOM 1187 C CA . ILE A 1 161 ? 15.294 39.340 30.805 1.00 10.13 161 ILE A CA 1
ATOM 1188 C C . ILE A 1 161 ? 15.970 38.568 31.936 1.00 10.98 161 ILE A C 1
ATOM 1189 O O . ILE A 1 161 ? 17.163 38.745 32.184 1.00 10.15 161 ILE A O 1
ATOM 1202 N N . GLU A 1 163 ? 16.676 35.495 31.933 1.00 12.32 163 GLU A N 1
ATOM 1203 C CA . GLU A 1 163 ? 17.659 34.617 31.306 1.00 14.32 163 GLU A CA 1
ATOM 1204 C C . GLU A 1 163 ? 18.932 35.401 31.002 1.00 13.43 163 GLU A C 1
ATOM 1205 O O . GLU A 1 163 ? 20.045 34.919 31.236 1.00 13.38 163 GLU A O 1
ATOM 1211 N N . LEU A 1 164 ? 18.762 36.612 30.480 1.00 12.63 164 LEU A N 1
ATOM 1212 C CA . LEU A 1 164 ? 19.888 37.468 30.130 1.00 12.76 164 LEU A CA 1
ATOM 1213 C C . LEU A 1 164 ? 20.718 37.854 31.356 1.00 12.42 164 LEU A C 1
ATOM 1214 O O . LEU A 1 164 ? 21.943 37.896 31.294 1.00 12.21 164 LEU A O 1
ATOM 1219 N N . ILE A 1 165 ? 20.047 38.127 32.471 1.00 11.58 165 ILE A N 1
ATOM 1220 C CA . ILE A 1 165 ? 20.740 38.519 33.697 1.00 10.59 165 ILE A CA 1
ATOM 1221 C C . ILE A 1 165 ? 21.717 37.453 34.193 1.00 11.50 165 ILE A C 1
ATOM 1222 O O . ILE A 1 165 ? 22.702 37.769 34.864 1.00 11.35 165 ILE A O 1
ATOM 1227 N N . ALA A 1 166 ? 21.450 36.194 33.866 1.00 11.67 166 ALA A N 1
ATOM 1228 C CA . ALA A 1 166 ? 22.313 35.103 34.305 1.00 12.98 166 ALA A CA 1
ATOM 1229 C C . ALA A 1 166 ? 23.650 35.036 33.557 1.00 14.58 166 ALA A C 1
ATOM 1230 O O . ALA A 1 166 ? 24.576 34.348 33.995 1.00 14.08 166 ALA A O 1
ATOM 1232 N N . HIS A 1 167 ? 23.745 35.760 32.444 1.00 14.36 167 HIS A N 1
ATOM 1233 C CA . HIS A 1 167 ? 24.946 35.789 31.602 1.00 15.17 167 HIS A CA 1
ATOM 1234 C C . HIS A 1 167 ? 26.045 36.657 32.230 1.00 16.25 167 HIS A C 1
ATOM 1235 O O . HIS A 1 167 ? 25.871 37.860 32.412 1.00 16.25 167 HIS A O 1
ATOM 1242 N N . ARG A 1 168 ? 27.185 36.060 32.556 1.00 16.79 168 ARG A N 1
ATOM 1243 C CA . ARG A 1 168 ? 28.254 36.831 33.187 1.00 18.55 168 ARG A CA 1
ATOM 1244 C C . ARG A 1 168 ? 29.056 37.723 32.244 1.00 19.13 168 ARG A C 1
ATOM 1245 O O . ARG A 1 168 ? 29.037 37.545 31.027 1.00 17.67 168 ARG A O 1
ATOM 1253 N N . ASP A 1 169 ? 29.754 38.692 32.831 1.00 19.69 169 ASP A N 1
ATOM 1254 C CA . ASP A 1 169 ? 30.589 39.615 32.078 1.00 21.50 169 ASP A CA 1
ATOM 1255 C C . ASP A 1 169 ? 29.828 40.364 30.992 1.00 21.25 169 ASP A C 1
ATOM 1256 O O . ASP A 1 169 ? 30.322 40.536 29.879 1.00 24.69 169 ASP A O 1
ATOM 1261 N N . ALA A 1 170 ? 28.621 40.805 31.319 1.00 20.98 170 ALA A N 1
ATOM 1262 C CA . ALA A 1 170 ? 27.802 41.554 30.375 1.00 16.65 170 ALA A CA 1
ATOM 1263 C C . ALA A 1 170 ? 27.444 42.876 31.028 1.00 13.55 170 ALA A C 1
ATOM 1264 O O . ALA A 1 170 ? 27.624 43.047 32.232 1.00 13.91 170 ALA A O 1
ATOM 1266 N N . PRO A 1 171 ? 26.951 43.838 30.239 1.00 10.53 171 PRO A N 1
ATOM 1267 C CA . PRO A 1 171 ? 26.582 45.120 30.835 1.00 8.88 171 PRO A CA 1
ATOM 1268 C C . PRO A 1 171 ? 25.366 44.918 31.731 1.00 8.37 171 PRO A C 1
ATOM 1269 O O . PRO A 1 171 ? 24.688 43.891 31.650 1.00 8.14 171 PRO A O 1
ATOM 1273 N N . ILE A 1 172 ? 25.107 45.896 32.585 1.00 7.20 172 ILE A N 1
ATOM 1274 C CA . ILE A 1 172 ? 23.967 45.850 33.483 1.00 6.79 172 ILE A CA 1
ATOM 1275 C C . ILE A 1 172 ? 22.697 45.821 32.637 1.00 7.59 172 ILE A C 1
ATOM 1276 O O . ILE A 1 172 ? 22.601 46.542 31.644 1.00 7.60 172 ILE A O 1
ATOM 1281 N N . ILE A 1 173 ? 21.733 44.991 33.025 1.00 6.40 173 ILE A N 1
ATOM 1282 C CA . ILE A 1 173 ? 20.474 44.890 32.297 1.00 7.56 173 ILE A CA 1
ATOM 1283 C C . ILE A 1 173 ? 19.450 45.807 32.954 1.00 7.55 173 ILE A C 1
ATOM 1284 O O . ILE A 1 173 ? 19.153 45.677 34.143 1.00 7.85 173 ILE A O 1
ATOM 1297 N N . ALA A 1 175 ? 15.592 47.025 32.625 1.00 7.47 175 ALA A N 1
ATOM 1298 C CA . ALA A 1 175 ? 14.300 46.737 32.009 1.00 7.72 175 ALA A CA 1
ATOM 1299 C C . ALA A 1 175 ? 13.603 48.035 31.638 1.00 8.43 175 ALA A C 1
ATOM 1300 O O . ALA A 1 175 ? 13.574 48.978 32.428 1.00 8.59 175 ALA A O 1
ATOM 1302 N N . GLY A 1 176 ? 13.035 48.074 30.438 1.00 8.20 176 GLY A N 1
ATOM 1303 C CA . GLY A 1 176 ? 12.357 49.273 29.987 1.00 10.24 176 GLY A CA 1
ATOM 1304 C C . GLY A 1 176 ? 11.286 48.965 28.961 1.00 11.68 176 GLY A C 1
ATOM 1305 O O . GLY A 1 176 ? 11.355 47.942 28.275 1.00 12.18 176 GLY A O 1
ATOM 1306 N N . ALA A 1 177 ? 10.307 49.865 28.872 1.00 12.39 177 ALA A N 1
ATOM 1307 C CA . ALA A 1 177 ? 9.161 49.781 27.964 1.00 12.64 177 ALA A CA 1
ATOM 1308 C C . ALA A 1 177 ? 7.935 49.265 28.711 1.00 12.89 177 ALA A C 1
ATOM 1309 O O . ALA A 1 177 ? 7.784 48.064 28.933 1.00 12.46 177 ALA A O 1
ATOM 1311 N N . GLY A 1 178 ? 7.071 50.192 29.114 1.00 13.21 178 GLY A N 1
ATOM 1312 C CA . GLY A 1 178 ? 5.861 49.825 29.825 1.00 13.30 178 GLY A CA 1
ATOM 1313 C C . GLY A 1 178 ? 6.029 49.654 31.324 1.00 13.43 178 GLY A C 1
ATOM 1314 O O . GLY A 1 178 ? 5.099 49.220 32.002 1.00 15.67 178 GLY A O 1
ATOM 1315 N N . VAL A 1 179 ? 7.205 49.987 31.850 1.00 13.43 179 VAL A N 1
ATOM 1316 C CA . VAL A 1 179 ? 7.451 49.863 33.287 1.00 12.71 179 VAL A CA 1
ATOM 1317 C C . VAL A 1 179 ? 6.723 50.984 34.025 1.00 12.94 179 VAL A C 1
ATOM 1318 O O . VAL A 1 179 ? 6.895 52.161 33.710 1.00 12.41 179 VAL A O 1
ATOM 1322 N N . ARG A 1 180 ? 5.914 50.610 35.011 1.00 13.04 180 ARG A N 1
ATOM 1323 C CA . ARG A 1 180 ? 5.148 51.579 35.784 1.00 14.65 180 ARG A CA 1
ATOM 1324 C C . ARG A 1 180 ? 4.916 51.076 37.209 1.00 14.69 180 ARG A C 1
ATOM 1325 O O . ARG A 1 180 ? 5.255 49.942 37.535 1.00 14.47 180 ARG A O 1
ATOM 1333 N N . ALA A 1 181 ? 4.331 51.917 38.056 1.00 14.60 181 ALA A N 1
ATOM 1334 C CA . ALA A 1 181 ? 4.080 51.534 39.442 1.00 14.78 181 ALA A CA 1
ATOM 1335 C C . ALA A 1 181 ? 3.276 50.243 39.580 1.00 13.98 181 ALA A C 1
ATOM 1336 O O . ALA A 1 181 ? 3.567 49.414 40.441 1.00 16.41 181 ALA A O 1
ATOM 1338 N N . GLU A 1 182 ? 2.273 50.069 38.726 1.00 14.95 182 GLU A N 1
ATOM 1339 C CA . GLU A 1 182 ? 1.419 48.890 38.782 1.00 16.27 182 GLU A CA 1
ATOM 1340 C C . GLU A 1 182 ? 2.135 47.555 38.579 1.00 15.21 182 GLU A C 1
ATOM 1341 O O . GLU A 1 182 ? 1.741 46.550 39.170 1.00 15.82 182 GLU A O 1
ATOM 1347 N N . ASN A 1 183 ? 3.178 47.535 37.754 1.00 13.55 183 ASN A N 1
ATOM 1348 C CA . ASN A 1 183 ? 3.887 46.284 37.491 1.00 13.01 183 ASN A CA 1
ATOM 1349 C C . ASN A 1 183 ? 5.346 46.244 37.945 1.00 11.93 183 ASN A C 1
ATOM 1350 O O . ASN A 1 183 ? 6.028 45.234 37.749 1.00 12.26 183 ASN A O 1
ATOM 1355 N N . LEU A 1 184 ? 5.821 47.320 38.562 1.00 11.86 184 LEU A N 1
ATOM 1356 C CA . LEU A 1 184 ? 7.209 47.380 39.017 1.00 10.61 184 LEU A CA 1
ATOM 1357 C C . LEU A 1 184 ? 7.617 46.197 39.892 1.00 12.05 184 LEU A C 1
ATOM 1358 O O . LEU A 1 184 ? 8.704 45.643 39.723 1.00 10.59 184 LEU A O 1
ATOM 1363 N N . HIS A 1 185 ? 6.747 45.810 40.821 1.00 11.97 185 HIS A N 1
ATOM 1364 C CA . HIS A 1 185 ? 7.040 44.700 41.722 1.00 14.42 185 HIS A CA 1
ATOM 1365 C C . HIS A 1 185 ? 7.452 43.429 40.972 1.00 13.75 185 HIS A C 1
ATOM 1366 O O . HIS A 1 185 ? 8.211 42.611 41.496 1.00 13.48 185 HIS A O 1
ATOM 1373 N N . HIS A 1 186 ? 6.964 43.264 39.745 1.00 13.28 186 HIS A N 1
ATOM 1374 C CA . HIS A 1 186 ? 7.315 42.088 38.953 1.00 12.61 186 HIS A CA 1
ATOM 1375 C C . HIS A 1 186 ? 8.790 42.108 38.576 1.00 11.55 186 HIS A C 1
ATOM 1376 O O . HIS A 1 186 ? 9.467 41.078 38.616 1.00 10.63 186 HIS A O 1
ATOM 1383 N N . PHE A 1 187 ? 9.293 43.279 38.203 1.00 8.85 187 PHE A N 1
ATOM 1384 C CA . PHE A 1 187 ? 10.694 43.379 37.826 1.00 9.19 187 PHE A CA 1
ATOM 1385 C C . PHE A 1 187 ? 11.580 43.252 39.051 1.00 8.70 187 PHE A C 1
ATOM 1386 O O . PHE A 1 187 ? 12.648 42.660 38.980 1.00 9.20 187 PHE A O 1
ATOM 1394 N N . LEU A 1 188 ? 11.133 43.803 40.174 1.00 9.24 188 LEU A N 1
ATOM 1395 C CA . LEU A 1 188 ? 11.908 43.722 41.401 1.00 9.11 188 LEU A CA 1
ATOM 1396 C C . LEU A 1 188 ? 12.015 42.262 41.836 1.00 10.19 188 LEU A C 1
ATOM 1397 O O . LEU A 1 188 ? 13.102 41.783 42.179 1.00 9.01 188 LEU A O 1
ATOM 1402 N N . ASP A 1 189 ? 10.894 41.546 41.808 1.00 10.50 189 ASP A N 1
ATOM 1403 C CA . ASP A 1 189 ? 10.900 40.139 42.199 1.00 11.18 189 ASP A CA 1
ATOM 1404 C C . ASP A 1 189 ? 11.795 39.319 41.271 1.00 11.19 189 ASP A C 1
ATOM 1405 O O . ASP A 1 189 ? 12.444 38.364 41.705 1.00 9.40 189 ASP A O 1
ATOM 1410 N N . ALA A 1 190 ? 11.833 39.703 39.999 1.00 8.50 190 ALA A N 1
ATOM 1411 C CA . ALA A 1 190 ? 12.644 39.006 39.006 1.00 8.80 190 ALA A CA 1
ATOM 1412 C C . ALA A 1 190 ? 14.136 39.188 39.269 1.00 8.67 190 ALA A C 1
ATOM 1413 O O . ALA A 1 190 ? 14.959 38.411 38.783 1.00 9.67 190 ALA A O 1
ATOM 1415 N N . GLY A 1 191 ? 14.476 40.221 40.034 1.00 8.14 191 GLY A N 1
ATOM 1416 C CA . GLY A 1 191 ? 15.870 40.486 40.338 1.00 7.49 191 GLY A CA 1
ATOM 1417 C C . GLY A 1 191 ? 16.542 41.477 39.402 1.00 8.41 191 GLY A C 1
ATOM 1418 O O . GLY A 1 191 ? 17.769 41.543 39.336 1.00 6.00 191 GLY A O 1
ATOM 1419 N N . VAL A 1 192 ? 15.750 42.253 38.669 1.00 7.92 192 VAL A N 1
ATOM 1420 C CA . VAL A 1 192 ? 16.318 43.247 37.758 1.00 8.37 192 VAL A CA 1
ATOM 1421 C C . VAL A 1 192 ? 17.032 44.315 38.602 1.00 9.41 192 VAL A C 1
ATOM 1422 O O . VAL A 1 192 ? 16.483 44.785 39.602 1.00 9.24 192 VAL A O 1
ATOM 1426 N N . LEU A 1 193 ? 18.247 44.694 38.202 1.00 8.35 193 LEU A N 1
ATOM 1427 C CA . LEU A 1 193 ? 19.041 45.683 38.939 1.00 8.47 193 LEU A CA 1
ATOM 1428 C C . LEU A 1 193 ? 18.662 47.137 38.695 1.00 7.39 193 LEU A C 1
ATOM 1429 O O . LEU A 1 193 ? 18.856 47.984 39.569 1.00 8.17 193 LEU A O 1
ATOM 1434 N N . GLU A 1 194 ? 18.151 47.427 37.504 1.00 7.91 194 GLU A N 1
ATOM 1435 C CA . GLU A 1 194 ? 17.762 48.791 37.156 1.00 8.41 194 GLU A CA 1
ATOM 1436 C C . GLU A 1 194 ? 16.500 48.776 36.299 1.00 8.13 194 GLU A C 1
ATOM 1437 O O . GLU A 1 194 ? 16.288 47.866 35.499 1.00 7.02 194 GLU A O 1
ATOM 1443 N N . VAL A 1 195 ? 15.657 49.785 36.483 1.00 8.16 195 VAL A N 1
ATOM 1444 C CA . VAL A 1 195 ? 14.427 49.896 35.718 1.00 8.30 195 VAL A CA 1
ATOM 1445 C C . VAL A 1 195 ? 14.340 51.289 35.115 1.00 8.43 195 VAL A C 1
ATOM 1446 O O . VAL A 1 195 ? 14.787 52.274 35.713 1.00 9.14 195 VAL A O 1
ATOM 1450 N N . HIS A 1 196 ? 13.762 51.356 33.924 1.00 7.27 196 HIS A N 1
ATOM 1451 C CA . HIS A 1 196 ? 13.618 52.606 33.190 1.00 7.50 196 HIS A CA 1
ATOM 1452 C C . HIS A 1 196 ? 12.136 52.864 32.946 1.00 9.35 196 HIS A C 1
ATOM 1453 O O . HIS A 1 196 ? 11.422 51.988 32.461 1.00 9.07 196 HIS A O 1
ATOM 1460 N N . SER A 1 197 ? 11.672 54.059 33.297 1.00 9.95 197 SER A N 1
ATOM 1461 C CA . SER A 1 197 ? 10.268 54.403 33.120 1.00 10.11 197 SER A CA 1
ATOM 1462 C C . SER A 1 197 ? 10.108 55.801 32.547 1.00 10.60 197 SER A C 1
ATOM 1463 O O . SER A 1 197 ? 10.877 56.698 32.863 1.00 7.92 197 SER A O 1
ATOM 1466 N N . SER A 1 198 ? 9.099 55.979 31.705 1.00 13.47 198 SER A N 1
ATOM 1467 C CA . SER A 1 198 ? 8.839 57.278 31.105 1.00 15.28 198 SER A CA 1
ATOM 1468 C C . SER A 1 198 ? 7.616 57.896 31.761 1.00 17.85 198 SER A C 1
ATOM 1469 O O . SER A 1 198 ? 6.964 58.776 31.191 1.00 20.10 198 SER A O 1
ATOM 1472 N N . ALA A 1 199 ? 7.316 57.414 32.963 1.00 16.44 199 ALA A N 1
ATOM 1473 C CA . ALA A 1 199 ? 6.186 57.882 33.759 1.00 19.60 199 ALA A CA 1
ATOM 1474 C C . ALA A 1 199 ? 5.811 59.315 33.409 1.00 18.64 199 ALA A C 1
ATOM 1475 O O . ALA A 1 199 ? 6.510 60.257 33.767 1.00 20.28 199 ALA A O 1
ATOM 1477 N N . GLY A 1 200 ? 4.702 59.468 32.698 1.00 19.55 200 GLY A N 1
ATOM 1478 C CA . GLY A 1 200 ? 4.260 60.790 32.311 1.00 17.80 200 GLY A CA 1
ATOM 1479 C C . GLY A 1 200 ? 3.001 60.726 31.482 1.00 17.83 200 GLY A C 1
ATOM 1480 O O . GLY A 1 200 ? 2.333 59.692 31.422 1.00 18.63 200 GLY A O 1
ATOM 1481 N N . ALA A 1 201 ? 2.672 61.836 30.837 1.00 16.55 201 ALA A N 1
ATOM 1482 C CA . ALA A 1 201 ? 1.484 61.892 30.006 1.00 14.42 201 ALA A CA 1
ATOM 1483 C C . ALA A 1 201 ? 1.523 63.138 29.139 1.00 13.14 201 ALA A C 1
ATOM 1484 O O . ALA A 1 201 ? 2.304 64.060 29.384 1.00 10.90 201 ALA A O 1
ATOM 1486 N N . TRP A 1 202 ? 0.690 63.152 28.109 1.00 13.38 202 TRP A N 1
ATOM 1487 C CA . TRP A 1 202 ? 0.606 64.305 27.233 1.00 14.81 202 TRP A CA 1
ATOM 1488 C C . TRP A 1 202 ? -0.341 65.307 27.876 1.00 15.53 202 TRP A C 1
ATOM 1489 O O . TRP A 1 202 ? -1.508 65.004 28.092 1.00 17.91 202 TRP A O 1
ATOM 1500 N N . GLN A 1 203 ? 0.166 66.491 28.200 1.00 18.12 203 GLN A N 1
ATOM 1501 C CA . GLN A 1 203 ? -0.671 67.510 28.818 1.00 19.45 203 GLN A CA 1
ATOM 1502 C C . GLN A 1 203 ? -1.227 68.423 27.735 1.00 18.50 203 GLN A C 1
ATOM 1503 O O . GLN A 1 203 ? -0.544 68.730 26.759 1.00 19.66 203 GLN A O 1
ATOM 1509 N N . ALA A 1 204 ? -2.472 68.847 27.908 1.00 19.47 204 ALA A N 1
ATOM 1510 C CA . ALA A 1 204 ? -3.120 69.721 26.939 1.00 18.91 204 ALA A CA 1
ATOM 1511 C C . ALA A 1 204 ? -2.447 71.087 26.907 1.00 18.42 204 ALA A C 1
ATOM 1512 O O . ALA A 1 204 ? -1.891 71.540 27.908 1.00 21.01 204 ALA A O 1
ATOM 1514 N N . SER A 1 205 ? -2.490 71.730 25.746 1.00 18.77 205 SER A N 1
ATOM 1515 C CA . SER A 1 205 ? -1.904 73.054 25.582 1.00 18.76 205 SER A CA 1
ATOM 1516 C C . SER A 1 205 ? -2.772 74.071 26.311 1.00 19.47 205 SER A C 1
ATOM 1517 O O . SER A 1 205 ? -3.999 73.960 26.314 1.00 18.25 205 SER A O 1
ATOM 1520 N N . PRO A 1 206 ? -2.143 75.073 26.944 1.00 18.56 206 PRO A N 1
ATOM 1521 C CA . PRO A 1 206 ? -2.865 76.115 27.677 1.00 18.84 206 PRO A CA 1
ATOM 1522 C C . PRO A 1 206 ? -3.428 77.200 26.755 1.00 20.04 206 PRO A C 1
ATOM 1523 O O . PRO A 1 206 ? -4.062 78.144 27.220 1.00 18.77 206 PRO A O 1
ATOM 1535 N N . ARG A 1 208 ? -5.595 79.532 24.629 1.00 20.57 208 ARG A N 1
ATOM 1536 C CA . ARG A 1 208 ? -7.010 79.880 24.710 1.00 20.00 208 ARG A CA 1
ATOM 1537 C C . ARG A 1 208 ? -7.521 80.376 23.357 1.00 20.55 208 ARG A C 1
ATOM 1538 O O . ARG A 1 208 ? -8.676 80.777 23.229 1.00 21.14 208 ARG A O 1
ATOM 1546 N N . TYR A 1 209 ? -6.651 80.344 22.351 1.00 19.97 209 TYR A N 1
ATOM 1547 C CA . TYR A 1 209 ? -7.008 80.787 21.010 1.00 19.45 209 TYR A CA 1
ATOM 1548 C C . TYR A 1 209 ? -6.614 79.763 19.955 1.00 21.32 209 TYR A C 1
ATOM 1549 O O . TYR A 1 209 ? -5.547 79.157 20.039 1.00 20.10 209 TYR A O 1
ATOM 1558 N N . ARG A 1 210 ? -7.474 79.592 18.953 1.00 22.42 210 ARG A N 1
ATOM 1559 C CA . ARG A 1 210 ? -7.219 78.657 17.861 1.00 24.96 210 ARG A CA 1
ATOM 1560 C C . ARG A 1 210 ? -7.658 79.211 16.505 1.00 25.48 210 ARG A C 1
ATOM 1561 O O . ARG A 1 210 ? -8.721 79.824 16.386 1.00 25.72 210 ARG A O 1
ATOM 1569 N N . ASN A 1 211 ? -6.831 78.992 15.486 1.00 25.58 211 ASN A N 1
ATOM 1570 C CA . ASN A 1 211 ? -7.124 79.451 14.130 1.00 25.87 211 ASN A CA 1
ATOM 1571 C C . ASN A 1 211 ? -7.862 78.360 13.360 1.00 25.73 211 ASN A C 1
ATOM 1572 O O . ASN A 1 211 ? -7.426 77.207 13.335 1.00 26.30 211 ASN A O 1
ATOM 1577 N N . TYR A 1 225 ? -1.793 66.982 25.168 1.00 29.68 225 TYR A N 1
ATOM 1578 C CA . TYR A 1 225 ? -1.780 66.536 23.780 1.00 28.50 225 TYR A CA 1
ATOM 1579 C C . TYR A 1 225 ? -0.751 67.352 23.009 1.00 26.69 225 TYR A C 1
ATOM 1580 O O . TYR A 1 225 ? -0.434 67.045 21.860 1.00 32.84 225 TYR A O 1
ATOM 1589 N N . SER A 1 226 ? -0.243 68.396 23.657 1.00 30.86 226 SER A N 1
ATOM 1590 C CA . SER A 1 226 ? 0.738 69.288 23.060 1.00 28.60 226 SER A CA 1
ATOM 1591 C C . SER A 1 226 ? 2.134 69.129 23.663 1.00 28.13 226 SER A C 1
ATOM 1592 O O . SER A 1 226 ? 3.137 69.423 23.004 1.00 31.12 226 SER A O 1
ATOM 1595 N N . ARG A 1 227 ? 2.206 68.665 24.910 1.00 27.52 227 ARG A N 1
ATOM 1596 C CA . ARG A 1 227 ? 3.498 68.504 25.582 1.00 24.88 227 ARG A CA 1
ATOM 1597 C C . ARG A 1 227 ? 3.533 67.244 26.451 1.00 22.19 227 ARG A C 1
ATOM 1598 O O . ARG A 1 227 ? 2.570 66.947 27.156 1.00 23.20 227 ARG A O 1
ATOM 1606 N N . TYR A 1 228 ? 4.640 66.509 26.413 1.00 19.57 228 TYR A N 1
ATOM 1607 C CA . TYR A 1 228 ? 4.746 65.303 27.229 1.00 16.87 228 TYR A CA 1
ATOM 1608 C C . TYR A 1 228 ? 5.508 65.634 28.511 1.00 16.23 228 TYR A C 1
ATOM 1609 O O . TYR A 1 228 ? 6.692 65.969 28.474 1.00 16.91 228 TYR A O 1
ATOM 1618 N N . ILE A 1 229 ? 4.819 65.533 29.644 1.00 14.13 229 ILE A N 1
ATOM 1619 C CA . ILE A 1 229 ? 5.413 65.869 30.936 1.00 14.51 229 ILE A CA 1
ATOM 1620 C C . ILE A 1 229 ? 5.527 64.663 31.864 1.00 12.71 229 ILE A C 1
ATOM 1621 O O . ILE A 1 229 ? 4.696 63.756 31.828 1.00 12.39 229 ILE A O 1
ATOM 1626 N N . VAL A 1 230 ? 6.555 64.661 32.706 1.00 11.29 230 VAL A N 1
ATOM 1627 C CA . VAL A 1 230 ? 6.760 63.563 33.641 1.00 11.74 230 VAL A CA 1
ATOM 1628 C C . VAL A 1 230 ? 5.721 63.607 34.762 1.00 12.43 230 VAL A C 1
ATOM 1629 O O . VAL A 1 230 ? 5.245 64.681 35.136 1.00 11.89 230 VAL A O 1
ATOM 1633 N N . ASP A 1 231 ? 5.355 62.433 35.272 1.00 11.66 231 ASP A N 1
ATOM 1634 C CA . ASP A 1 231 ? 4.395 62.334 36.368 1.00 12.84 231 ASP A CA 1
ATOM 1635 C C . ASP A 1 231 ? 5.215 62.156 37.638 1.00 12.87 231 ASP A C 1
ATOM 1636 O O . ASP A 1 231 ? 5.621 61.042 37.970 1.00 13.54 231 ASP A O 1
ATOM 1641 N N . GLY A 1 232 ? 5.465 63.261 38.334 1.00 13.26 232 GLY A N 1
ATOM 1642 C CA . GLY A 1 232 ? 6.251 63.212 39.554 1.00 12.77 232 GLY A CA 1
ATOM 1643 C C . GLY A 1 232 ? 5.680 62.286 40.610 1.00 12.29 232 GLY A C 1
ATOM 1644 O O . GLY A 1 232 ? 6.432 61.656 41.361 1.00 11.58 232 GLY A O 1
ATOM 1645 N N . ALA A 1 233 ? 4.355 62.198 40.680 1.00 12.85 233 ALA A N 1
ATOM 1646 C CA . ALA A 1 233 ? 3.713 61.335 41.662 1.00 12.95 233 ALA A CA 1
ATOM 1647 C C . ALA A 1 233 ? 4.022 59.871 41.366 1.00 13.56 233 ALA A C 1
ATOM 1648 O O . ALA A 1 233 ? 4.240 59.079 42.282 1.00 12.80 233 ALA A O 1
ATOM 1650 N N . ALA A 1 234 ? 4.045 59.517 40.084 1.00 13.33 234 ALA A N 1
ATOM 1651 C CA . ALA A 1 234 ? 4.336 58.144 39.689 1.00 11.92 234 ALA A CA 1
ATOM 1652 C C . ALA A 1 234 ? 5.786 57.819 40.035 1.00 12.23 234 ALA A C 1
ATOM 1653 O O . ALA A 1 234 ? 6.095 56.708 40.474 1.00 11.88 234 ALA A O 1
ATOM 1655 N N . VAL A 1 235 ? 6.677 58.787 39.841 1.00 11.01 235 VAL A N 1
ATOM 1656 C CA . VAL A 1 235 ? 8.082 58.569 40.155 1.00 8.86 235 VAL A CA 1
ATOM 1657 C C . VAL A 1 235 ? 8.219 58.306 41.652 1.00 10.12 235 VAL A C 1
ATOM 1658 O O . VAL A 1 235 ? 8.914 57.379 42.064 1.00 11.51 235 VAL A O 1
ATOM 1662 N N . ALA A 1 236 ? 7.546 59.118 42.463 1.00 9.87 236 ALA A N 1
ATOM 1663 C CA . ALA A 1 236 ? 7.600 58.957 43.911 1.00 10.63 236 ALA A CA 1
ATOM 1664 C C . ALA A 1 236 ? 7.015 57.611 44.325 1.00 11.28 236 ALA A C 1
ATOM 1665 O O . ALA A 1 236 ? 7.557 56.933 45.201 1.00 11.47 236 ALA A O 1
ATOM 1667 N N . GLU A 1 237 ? 5.910 57.223 43.698 1.00 11.54 237 GLU A N 1
ATOM 1668 C CA . GLU A 1 237 ? 5.273 55.953 44.016 1.00 13.34 237 GLU A CA 1
ATOM 1669 C C . GLU A 1 237 ? 6.200 54.781 43.699 1.00 12.77 237 GLU A C 1
ATOM 1670 O O . GLU A 1 237 ? 6.340 53.862 44.507 1.00 14.79 237 GLU A O 1
ATOM 1684 N N . LYS A 1 239 ? 9.450 54.825 43.543 1.00 11.48 239 LYS A N 1
ATOM 1685 C CA . LYS A 1 239 ? 10.589 54.840 44.456 1.00 12.80 239 LYS A CA 1
ATOM 1686 C C . LYS A 1 239 ? 10.169 54.220 45.789 1.00 13.84 239 LYS A C 1
ATOM 1687 O O . LYS A 1 239 ? 10.949 53.510 46.429 1.00 14.08 239 LYS A O 1
ATOM 1693 N N . GLY A 1 240 ? 8.930 54.482 46.200 1.00 15.52 240 GLY A N 1
ATOM 1694 C CA . GLY A 1 240 ? 8.440 53.922 47.448 1.00 15.41 240 GLY A CA 1
ATOM 1695 C C . GLY A 1 240 ? 8.372 52.408 47.348 1.00 16.12 240 GLY A C 1
ATOM 1696 O O . GLY A 1 240 ? 8.739 51.694 48.285 1.00 17.31 240 GLY A O 1
ATOM 1697 N N . ILE A 1 241 ? 7.898 51.921 46.206 1.00 15.14 241 ILE A N 1
ATOM 1698 C CA . ILE A 1 241 ? 7.788 50.485 45.962 1.00 15.34 241 ILE A CA 1
ATOM 1699 C C . ILE A 1 241 ? 9.164 49.832 46.040 1.00 15.89 241 ILE A C 1
ATOM 1700 O O . ILE A 1 241 ? 9.324 48.754 46.615 1.00 16.64 241 ILE A O 1
ATOM 1705 N N . ILE A 1 242 ? 10.156 50.494 45.456 1.00 14.65 242 ILE A N 1
ATOM 1706 C CA . ILE A 1 242 ? 11.519 49.987 45.465 1.00 15.70 242 ILE A CA 1
ATOM 1707 C C . ILE A 1 242 ? 12.066 49.947 46.890 1.00 17.76 242 ILE A C 1
ATOM 1708 O O . ILE A 1 242 ? 12.687 48.964 47.298 1.00 17.50 242 ILE A O 1
ATOM 1713 N N . GLU A 1 243 ? 11.829 51.013 47.647 1.00 17.98 243 GLU A N 1
ATOM 1714 C CA . GLU A 1 243 ? 12.310 51.087 49.022 1.00 21.10 243 GLU A CA 1
ATOM 1715 C C . GLU A 1 243 ? 11.653 50.036 49.912 1.00 22.56 243 GLU A C 1
ATOM 1716 O O . GLU A 1 243 ? 12.341 49.311 50.632 1.00 23.77 243 GLU A O 1
ATOM 1722 N N . ARG A 1 244 ? 10.327 49.953 49.859 1.00 24.29 244 ARG A N 1
ATOM 1723 C CA . ARG A 1 244 ? 9.591 48.983 50.666 1.00 26.27 244 ARG A CA 1
ATOM 1724 C C . ARG A 1 244 ? 9.974 47.552 50.315 1.00 26.52 244 ARG A C 1
ATOM 1725 O O . ARG A 1 244 ? 10.009 46.679 51.184 1.00 27.02 244 ARG A O 1
ATOM 1733 N N . HIS A 1 245 ? 10.263 47.313 49.040 1.00 2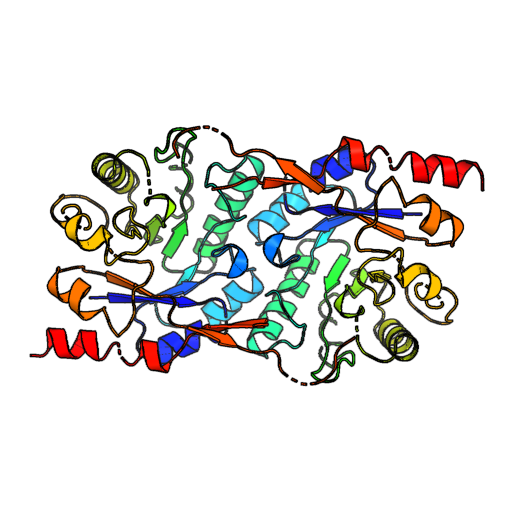5.90 245 HIS A N 1
ATOM 1734 C CA . HIS A 1 245 ? 10.648 45.983 48.584 1.00 26.71 245 HIS A CA 1
ATOM 1735 C C . HIS A 1 245 ? 11.969 45.566 49.215 1.00 27.22 245 HIS A C 1
ATOM 1736 O O . HIS A 1 245 ? 12.176 44.391 49.523 1.00 28.19 245 HIS A O 1
ATOM 1743 N N . GLN A 1 246 ? 12.858 46.538 49.395 1.00 27.84 246 GLN A N 1
ATOM 1744 C CA . GLN A 1 246 ? 14.176 46.301 49.972 1.00 28.81 246 GLN A CA 1
ATOM 1745 C C . GLN A 1 246 ? 14.145 46.315 51.497 1.00 29.08 246 GLN A C 1
ATOM 1746 O O . GLN A 1 246 ? 14.898 45.589 52.151 1.00 29.11 246 GLN A O 1
ATOM 1752 N N . ALA A 1 247 ? 13.275 47.148 52.059 1.00 28.42 247 ALA A N 1
ATOM 1753 C CA . ALA A 1 247 ? 13.147 47.266 53.506 1.00 29.04 247 ALA A CA 1
ATOM 1754 C C . ALA A 1 247 ? 12.703 45.951 54.128 1.00 29.34 247 ALA A C 1
ATOM 1755 O O . ALA A 1 247 ? 13.483 45.276 54.794 1.00 30.60 247 ALA A O 1
ATOM 1757 N N . LYS A 1 248 ? 11.444 45.593 53.904 1.00 30.25 248 LYS A N 1
ATOM 1758 C CA . LYS A 1 248 ? 10.894 44.361 54.449 1.00 32.97 248 LYS A CA 1
ATOM 1759 C C . LYS A 1 248 ? 9.955 43.727 53.431 1.00 34.24 248 LYS A C 1
ATOM 1760 O O . LYS A 1 248 ? 9.808 44.309 52.335 1.00 32.79 248 LYS A O 1
ATOM 1766 N N . ALA B 1 2 ? 12.119 84.968 -7.140 1.00 20.07 2 ALA B N 1
ATOM 1767 C CA . ALA B 1 2 ? 11.857 84.593 -5.720 1.00 18.67 2 ALA B CA 1
ATOM 1768 C C . ALA B 1 2 ? 12.982 83.716 -5.185 1.00 17.56 2 ALA B C 1
ATOM 1769 O O . ALA B 1 2 ? 13.610 82.971 -5.935 1.00 19.36 2 ALA B O 1
ATOM 1771 N N . LEU B 1 3 ? 13.228 83.811 -3.884 1.00 14.51 3 LEU B N 1
ATOM 1772 C CA . LEU B 1 3 ? 14.271 83.023 -3.243 1.00 12.30 3 LEU B CA 1
ATOM 1773 C C . LEU B 1 3 ? 13.690 81.679 -2.807 1.00 11.36 3 LEU B C 1
ATOM 1774 O O . LEU B 1 3 ? 12.571 81.618 -2.289 1.00 10.78 3 LEU B O 1
ATOM 1779 N N . LEU B 1 4 ? 14.448 80.607 -3.034 1.00 9.77 4 LEU B N 1
ATOM 1780 C CA . LEU B 1 4 ? 14.015 79.257 -2.683 1.00 7.63 4 LEU B CA 1
ATOM 1781 C C . LEU B 1 4 ? 14.677 78.747 -1.407 1.00 8.37 4 LEU B C 1
ATOM 1782 O O . LEU B 1 4 ? 15.888 78.542 -1.373 1.00 8.25 4 LEU B O 1
ATOM 1787 N N . GLU B 1 5 ? 13.883 78.543 -0.360 1.00 6.90 5 GLU B N 1
ATOM 1788 C CA . GLU B 1 5 ? 14.412 78.028 0.900 1.00 7.15 5 GLU B CA 1
ATOM 1789 C C . GLU B 1 5 ? 13.948 76.591 1.062 1.00 7.28 5 GLU B C 1
ATOM 1790 O O . GLU B 1 5 ? 12.767 76.296 0.893 1.00 7.01 5 GLU B O 1
ATOM 1796 N N . ILE B 1 6 ? 14.878 75.698 1.388 1.00 6.35 6 ILE B N 1
ATOM 1797 C CA . ILE B 1 6 ? 14.543 74.298 1.569 1.00 7.49 6 ILE B CA 1
ATOM 1798 C C . ILE B 1 6 ? 14.715 73.870 3.020 1.00 8.08 6 ILE B C 1
ATOM 1799 O O . ILE B 1 6 ? 15.752 74.130 3.636 1.00 7.46 6 ILE B O 1
ATOM 1804 N N . CYS B 1 7 ? 13.684 73.228 3.564 1.00 8.30 7 CYS B N 1
ATOM 1805 C CA . CYS B 1 7 ? 13.730 72.734 4.937 1.00 8.06 7 CYS B CA 1
ATOM 1806 C C . CYS B 1 7 ? 14.477 71.404 4.882 1.00 9.14 7 CYS B C 1
ATOM 1807 O O . CYS B 1 7 ? 14.053 70.481 4.185 1.00 8.76 7 CYS B O 1
ATOM 1810 N N . CYS B 1 8 ? 15.588 71.316 5.611 1.00 7.03 8 CYS B N 1
ATOM 1811 C CA . CYS B 1 8 ? 16.416 70.112 5.631 1.00 6.94 8 CYS B CA 1
ATOM 1812 C C . CYS B 1 8 ? 16.552 69.547 7.038 1.00 7.62 8 CYS B C 1
ATOM 1813 O O . CYS B 1 8 ? 16.768 70.293 7.991 1.00 7.58 8 CYS B O 1
ATOM 1816 N N . TYR B 1 9 ? 16.449 68.228 7.165 1.00 6.55 9 TYR B N 1
ATOM 1817 C CA . TYR B 1 9 ? 16.550 67.585 8.473 1.00 7.32 9 TYR B CA 1
ATOM 1818 C C . TYR B 1 9 ? 17.888 66.885 8.729 1.00 6.69 9 TYR B C 1
ATOM 1819 O O . TYR B 1 9 ? 18.010 66.087 9.659 1.00 6.13 9 TYR B O 1
ATOM 1828 N N . SER B 1 10 ? 18.892 67.197 7.913 1.00 8.42 10 SER B N 1
ATOM 1829 C CA . SER B 1 10 ? 20.226 66.627 8.082 1.00 8.06 10 SER B CA 1
ATOM 1830 C C . SER B 1 10 ? 21.248 67.441 7.300 1.00 7.96 10 SER B C 1
ATOM 1831 O O . SER B 1 10 ? 20.891 68.247 6.439 1.00 8.36 10 SER B O 1
ATOM 1842 N N . GLU B 1 12 ? 23.461 66.155 5.274 1.00 7.09 12 GLU B N 1
ATOM 1843 C CA . GLU B 1 12 ? 23.487 65.600 3.933 1.00 8.20 12 GLU B CA 1
ATOM 1844 C C . GLU B 1 12 ? 22.373 66.205 3.085 1.00 8.64 12 GLU B C 1
ATOM 1845 O O . GLU B 1 12 ? 22.587 66.543 1.920 1.00 8.33 12 GLU B O 1
ATOM 1851 N N . CYS B 1 13 ? 21.187 66.357 3.667 1.00 8.66 13 CYS B N 1
ATOM 1852 C CA . CYS B 1 13 ? 20.066 66.936 2.930 1.00 8.56 13 CYS B CA 1
ATOM 1853 C C . CYS B 1 13 ? 20.324 68.402 2.602 1.00 8.21 13 CYS B C 1
ATOM 1854 O O . CYS B 1 13 ? 19.952 68.886 1.528 1.00 8.77 13 CYS B O 1
ATOM 1857 N N . ALA B 1 14 ? 20.965 69.104 3.530 1.00 8.48 14 ALA B N 1
ATOM 1858 C CA . ALA B 1 14 ? 21.292 70.507 3.334 1.00 7.94 14 ALA B CA 1
ATOM 1859 C C . ALA B 1 14 ? 22.288 70.631 2.182 1.00 7.99 14 ALA B C 1
ATOM 1860 O O . ALA B 1 14 ? 22.198 71.547 1.370 1.00 7.80 14 ALA B O 1
ATOM 1862 N N . LEU B 1 15 ? 23.238 69.704 2.115 1.00 8.55 15 LEU B N 1
ATOM 1863 C CA . LEU B 1 15 ? 24.234 69.725 1.044 1.00 10.42 15 LEU B CA 1
ATOM 1864 C C . LEU B 1 15 ? 23.555 69.418 -0.291 1.00 9.44 15 LEU B C 1
ATOM 1865 O O . LEU B 1 15 ? 23.872 70.026 -1.313 1.00 12.39 15 LEU B O 1
ATOM 1870 N N . THR B 1 16 ? 22.623 68.470 -0.274 1.00 10.70 16 THR B N 1
ATOM 1871 C CA . THR B 1 16 ? 21.883 68.100 -1.476 1.00 10.94 16 THR B CA 1
ATOM 1872 C C . THR B 1 16 ? 21.099 69.310 -1.984 1.00 10.75 16 THR B C 1
ATOM 1873 O O . THR B 1 16 ? 21.071 69.591 -3.187 1.00 11.50 16 THR B O 1
ATOM 1877 N N . ALA B 1 17 ? 20.461 70.028 -1.065 1.00 9.92 17 ALA B N 1
ATOM 1878 C CA . ALA B 1 17 ? 19.689 71.207 -1.435 1.00 9.71 17 ALA B CA 1
ATOM 1879 C C . ALA B 1 17 ? 20.618 72.230 -2.077 1.00 10.02 17 ALA B C 1
ATOM 1880 O O . ALA B 1 17 ? 20.300 72.821 -3.112 1.00 9.54 17 ALA B O 1
ATOM 1882 N N . GLN B 1 18 ? 21.774 72.433 -1.457 1.00 9.48 18 GLN B N 1
ATOM 1883 C CA . GLN B 1 18 ? 22.744 73.388 -1.972 1.00 9.98 18 GLN B CA 1
ATOM 1884 C C . GLN B 1 18 ? 23.215 73.039 -3.378 1.00 10.77 18 GLN B C 1
ATOM 1885 O O . GLN B 1 18 ? 23.289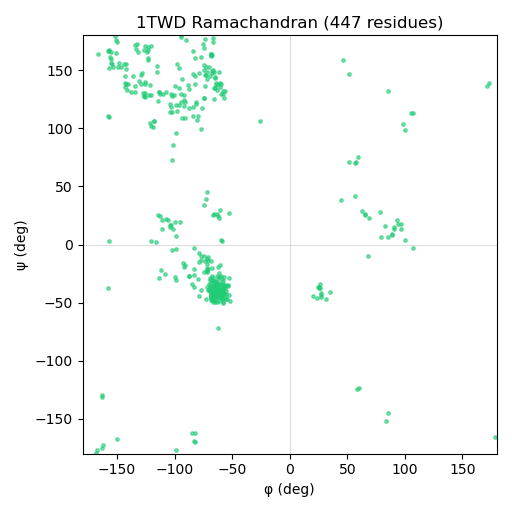 73.902 -4.253 1.00 10.43 18 GLN B O 1
ATOM 1891 N N . GLN B 1 19 ? 23.535 71.771 -3.595 1.00 10.17 19 GLN B N 1
ATOM 1892 C CA . GLN B 1 19 ? 24.022 71.344 -4.898 1.00 12.33 19 GLN B CA 1
ATOM 1893 C C . GLN B 1 19 ? 22.942 71.349 -5.969 1.00 12.56 19 GLN B C 1
ATOM 1894 O O . GLN B 1 19 ? 23.241 71.220 -7.157 1.00 14.15 19 GLN B O 1
ATOM 1900 N N . ASN B 1 20 ? 21.688 71.520 -5.562 1.00 11.77 20 ASN B N 1
ATOM 1901 C CA . ASN B 1 20 ? 20.608 71.533 -6.534 1.00 13.76 20 ASN B CA 1
ATOM 1902 C C . ASN B 1 20 ? 19.918 72.869 -6.764 1.00 13.22 20 ASN B C 1
ATOM 1903 O O . ASN B 1 20 ? 18.854 72.920 -7.382 1.00 13.82 20 ASN B O 1
ATOM 1908 N N . GLY B 1 21 ? 20.522 73.950 -6.280 1.00 14.04 21 GLY B N 1
ATOM 1909 C CA . GLY B 1 21 ? 19.949 75.262 -6.522 1.00 13.55 21 GLY B CA 1
ATOM 1910 C C . GLY B 1 21 ? 19.280 75.993 -5.378 1.00 13.47 21 GLY B C 1
ATOM 1911 O O . GLY B 1 21 ? 18.835 77.129 -5.557 1.00 14.50 21 GLY B O 1
ATOM 1912 N N . ALA B 1 22 ? 19.187 75.365 -4.212 1.00 12.05 22 ALA B N 1
ATOM 1913 C CA . ALA B 1 22 ? 18.556 76.033 -3.085 1.00 11.57 22 ALA B CA 1
ATOM 1914 C C . ALA B 1 22 ? 19.324 77.309 -2.766 1.00 11.87 22 ALA B C 1
ATOM 1915 O O . ALA B 1 22 ? 20.559 77.330 -2.792 1.00 12.88 22 ALA B O 1
ATOM 1917 N N . ASP B 1 23 ? 18.588 78.376 -2.477 1.00 9.91 23 ASP B N 1
ATOM 1918 C CA . ASP B 1 23 ? 19.198 79.652 -2.137 1.00 10.28 23 ASP B CA 1
ATOM 1919 C C . ASP B 1 23 ? 19.474 79.726 -0.643 1.00 10.28 23 ASP B C 1
ATOM 1920 O O . ASP B 1 23 ? 20.381 80.431 -0.199 1.00 11.45 23 ASP B O 1
ATOM 1925 N N . ARG B 1 24 ? 18.680 78.996 0.131 1.00 10.65 24 ARG B N 1
ATOM 1926 C CA . ARG B 1 24 ? 18.828 79.003 1.578 1.00 8.69 24 ARG B CA 1
ATOM 1927 C C . ARG B 1 24 ? 18.279 77.706 2.153 1.00 7.48 24 ARG B C 1
ATOM 1928 O O . ARG B 1 24 ? 17.493 77.013 1.510 1.00 7.91 24 ARG B O 1
ATOM 1936 N N . VAL B 1 25 ? 18.716 77.379 3.361 1.00 7.11 25 VAL B N 1
ATOM 1937 C CA . VAL B 1 25 ? 18.267 76.176 4.025 1.00 6.94 25 VAL B CA 1
ATOM 1938 C C . VAL B 1 25 ? 17.790 76.490 5.430 1.00 7.19 25 VAL B C 1
ATOM 1939 O O . VAL B 1 25 ? 18.393 77.304 6.129 1.00 8.05 25 VAL B O 1
ATOM 1943 N N . GLU B 1 26 ? 16.677 75.879 5.820 1.00 6.85 26 GLU B N 1
ATOM 1944 C CA . GLU B 1 26 ? 16.187 76.025 7.183 1.00 6.54 26 GLU B CA 1
ATOM 1945 C C . GLU B 1 26 ? 16.608 74.674 7.749 1.00 7.26 26 GLU B C 1
ATOM 1946 O O . GLU B 1 26 ? 16.191 73.637 7.232 1.00 7.97 26 GLU B O 1
ATOM 1952 N N . LEU B 1 27 ? 17.433 74.686 8.792 1.00 4.85 27 LEU B N 1
ATOM 1953 C CA . LEU B 1 27 ? 17.943 73.450 9.378 1.00 6.39 27 LEU B CA 1
ATOM 1954 C C . LEU B 1 27 ? 17.184 73.002 10.619 1.00 5.41 27 LEU B C 1
ATOM 1955 O O . LEU B 1 27 ? 17.130 73.718 11.622 1.00 5.51 27 LEU B O 1
ATOM 1960 N N . CYS B 1 28 ? 16.613 71.804 10.538 1.00 6.64 28 CYS B N 1
ATOM 1961 C CA . CYS B 1 28 ? 15.840 71.236 11.635 1.00 7.97 28 CYS B CA 1
ATOM 1962 C C . CYS B 1 28 ? 16.189 69.789 11.918 1.00 7.50 28 CYS B C 1
ATOM 1963 O O . CYS B 1 28 ? 16.923 69.153 11.173 1.00 7.61 28 CYS B O 1
ATOM 1966 N N . ALA B 1 29 ? 15.630 69.292 13.014 1.00 7.68 29 ALA B N 1
ATOM 1967 C CA . ALA B 1 29 ? 15.766 67.902 13.405 1.00 6.88 29 ALA B CA 1
ATOM 1968 C C . ALA B 1 29 ? 14.325 67.513 13.722 1.00 9.06 29 ALA B C 1
ATOM 1969 O O . ALA B 1 29 ? 13.461 68.390 13.825 1.00 9.91 29 ALA B O 1
ATOM 1971 N N . ALA B 1 30 ? 14.073 66.209 13.824 1.00 7.88 30 ALA B N 1
ATOM 1972 C CA . ALA B 1 30 ? 12.764 65.650 14.167 1.00 8.70 30 ALA B CA 1
ATOM 1973 C C . ALA B 1 30 ? 11.574 66.018 13.289 1.00 9.96 30 ALA B C 1
ATOM 1974 O O . ALA B 1 30 ? 10.663 66.722 13.722 1.00 9.37 30 ALA B O 1
ATOM 1976 N N . PRO B 1 31 ? 11.543 65.513 12.047 1.00 10.79 31 PRO B N 1
ATOM 1977 C CA . PRO B 1 31 ? 10.419 65.831 11.161 1.00 10.90 31 PRO B CA 1
ATOM 1978 C C . PRO B 1 31 ? 9.041 65.452 11.720 1.00 12.20 31 PRO B C 1
ATOM 1979 O O . PRO B 1 31 ? 8.047 66.087 11.384 1.00 12.35 31 PRO B O 1
ATOM 1983 N N . LYS B 1 32 ? 8.977 64.437 12.577 1.00 11.50 32 LYS B N 1
ATOM 1984 C CA . LYS B 1 32 ? 7.691 64.035 13.154 1.00 14.32 32 LYS B CA 1
ATOM 1985 C C . LYS B 1 32 ? 7.164 65.045 14.174 1.00 14.44 32 LYS B C 1
ATOM 1986 O O . LYS B 1 32 ? 6.002 64.985 14.581 1.00 15.44 32 LYS B O 1
ATOM 1992 N N . GLU B 1 33 ? 8.022 65.972 14.585 1.00 13.21 33 GLU B N 1
ATOM 1993 C CA . GLU B 1 33 ? 7.645 67.009 15.544 1.00 12.75 33 GLU B CA 1
ATOM 1994 C C . GLU B 1 33 ? 7.394 68.324 14.810 1.00 12.30 33 GLU B C 1
ATOM 1995 O O . GLU B 1 33 ? 6.983 69.314 15.413 1.00 12.09 33 GLU B O 1
ATOM 2001 N N . GLY B 1 34 ? 7.652 68.330 13.506 1.00 10.68 34 GLY B N 1
ATOM 2002 C CA . GLY B 1 34 ? 7.456 69.541 12.730 1.00 10.85 34 GLY B CA 1
ATOM 2003 C C . GLY B 1 34 ? 8.702 70.408 12.726 1.00 10.56 34 GLY B C 1
ATOM 2004 O O . GLY B 1 34 ? 8.677 71.551 12.265 1.00 11.85 34 GLY B O 1
ATOM 2005 N N . GLY B 1 35 ? 9.797 69.868 13.250 1.00 10.43 35 GLY B N 1
ATOM 2006 C CA . GLY B 1 35 ? 11.042 70.612 13.273 1.00 10.22 35 GLY B CA 1
ATOM 2007 C C . GLY B 1 35 ? 11.454 71.125 14.638 1.00 9.45 35 GLY B C 1
ATOM 2008 O O . GLY B 1 35 ? 10.802 71.995 15.210 1.00 8.04 35 GLY B O 1
ATOM 2009 N N . LEU B 1 36 ? 12.549 70.575 15.157 1.00 8.36 36 LEU B N 1
ATOM 2010 C CA . LEU B 1 36 ? 13.093 70.964 16.451 1.00 7.53 36 LEU B CA 1
ATOM 2011 C C . LEU B 1 36 ? 14.545 71.411 16.283 1.00 7.78 36 LEU B C 1
ATOM 2012 O O . LEU B 1 36 ? 15.159 71.197 15.235 1.00 5.85 36 LEU B O 1
ATOM 2017 N N . THR B 1 37 ? 15.089 72.032 17.322 1.00 6.83 37 THR B N 1
ATOM 2018 C CA . THR B 1 37 ? 16.468 72.509 17.294 1.00 7.41 37 THR B CA 1
ATOM 2019 C C . THR B 1 37 ? 17.440 71.361 17.057 1.00 6.22 37 THR B C 1
ATOM 2020 O O . THR B 1 37 ? 17.375 70.341 17.737 1.00 6.04 37 THR B O 1
ATOM 2024 N N . PRO B 1 38 ? 18.359 71.511 16.089 1.00 6.90 38 PRO B N 1
ATOM 2025 C CA . PRO B 1 38 ? 19.329 70.443 15.827 1.00 6.71 38 PRO B CA 1
ATOM 2026 C C . PRO B 1 38 ? 20.346 70.416 16.966 1.00 7.63 38 PRO B C 1
ATOM 2027 O O . PRO B 1 38 ? 20.594 71.443 17.603 1.00 6.06 38 PRO B O 1
ATOM 2031 N N . SER B 1 39 ? 20.933 69.249 17.214 1.00 7.32 39 SER B N 1
ATOM 2032 C CA . SER B 1 39 ? 21.950 69.098 18.252 1.00 7.00 39 SER B CA 1
ATOM 2033 C C . SER B 1 39 ? 23.202 69.875 17.840 1.00 7.03 39 SER B C 1
ATOM 2034 O O . SER B 1 39 ? 23.367 70.212 16.668 1.00 6.69 39 SER B O 1
ATOM 2037 N N . LEU B 1 40 ? 24.089 70.145 18.794 1.00 4.95 40 LEU B N 1
ATOM 2038 C CA . LEU B 1 40 ? 25.315 70.878 18.485 1.00 6.73 40 LEU B CA 1
ATOM 2039 C C . LEU B 1 40 ? 26.161 70.157 17.434 1.00 5.94 40 LEU B C 1
ATOM 2040 O O . LEU B 1 40 ? 26.814 70.794 16.610 1.00 5.74 40 LEU B O 1
ATOM 2045 N N . GLY B 1 41 ? 26.151 68.828 17.475 1.00 8.02 41 GLY B N 1
ATOM 2046 C CA . GLY B 1 41 ? 26.916 68.054 16.513 1.00 8.13 41 GLY B CA 1
ATOM 2047 C C . GLY B 1 41 ? 26.470 68.340 15.092 1.00 9.08 41 GLY B C 1
ATOM 2048 O O . GLY B 1 41 ? 27.295 68.509 14.190 1.00 10.58 41 GLY B O 1
ATOM 2049 N N . VAL B 1 42 ? 25.156 68.394 14.894 1.00 7.03 42 VAL B N 1
ATOM 2050 C CA . VAL B 1 42 ? 24.594 68.674 13.580 1.00 6.96 42 VAL B CA 1
ATOM 2051 C C . VAL B 1 42 ? 24.862 70.125 13.175 1.00 6.35 42 VAL B C 1
ATOM 2052 O O . VAL B 1 42 ? 25.177 70.404 12.017 1.00 6.50 42 VAL B O 1
ATOM 2056 N N . LEU B 1 43 ? 24.744 71.049 14.125 1.00 5.36 43 LEU B N 1
ATOM 2057 C CA . LEU B 1 43 ? 24.986 72.459 13.835 1.00 5.69 43 LEU B CA 1
ATOM 2058 C C . LEU B 1 43 ? 26.422 72.682 13.376 1.00 6.25 43 LEU B C 1
ATOM 2059 O O . LEU B 1 43 ? 26.666 73.342 12.366 1.00 6.75 43 LEU B O 1
ATOM 2064 N N . LYS B 1 44 ? 27.372 72.131 14.123 1.00 7.63 44 LYS B N 1
ATOM 2065 C CA . LYS B 1 44 ? 28.773 72.282 13.774 1.00 7.79 44 LYS B CA 1
ATOM 2066 C C . LYS B 1 44 ? 29.065 71.646 12.422 1.00 8.13 44 LYS B C 1
ATOM 2067 O O . LYS B 1 44 ? 29.825 72.197 11.622 1.00 9.10 44 LYS B O 1
ATOM 2073 N N . SER B 1 45 ? 28.460 70.489 12.171 1.00 6.87 45 SER B N 1
ATOM 2074 C CA . SER B 1 45 ? 28.658 69.779 10.910 1.00 8.22 45 SER B CA 1
ATOM 2075 C C . SER B 1 45 ? 28.180 70.619 9.728 1.00 9.54 45 SER B C 1
ATOM 2076 O O . SER B 1 45 ? 28.871 70.734 8.713 1.00 8.61 45 SER B O 1
ATOM 2079 N N . VAL B 1 46 ? 27.002 71.215 9.863 1.00 7.47 46 VAL B N 1
ATOM 2080 C CA . VAL B 1 46 ? 26.465 72.037 8.791 1.00 8.72 46 VAL B CA 1
ATOM 2081 C C . VAL B 1 46 ? 27.346 73.267 8.557 1.00 9.04 46 VAL B C 1
ATOM 2082 O O . VAL B 1 46 ? 27.585 73.645 7.415 1.00 8.78 46 VAL B O 1
ATOM 2086 N N . ARG B 1 47 ? 27.846 73.877 9.630 1.00 8.96 47 ARG B N 1
ATOM 2087 C CA . ARG B 1 47 ? 28.710 75.048 9.488 1.00 10.35 47 ARG B CA 1
ATOM 2088 C C . ARG B 1 47 ? 29.987 74.705 8.731 1.00 11.91 47 ARG B C 1
ATOM 2089 O O . ARG B 1 47 ? 30.559 75.549 8.040 1.00 11.10 47 ARG B O 1
ATOM 2097 N N . GLN B 1 48 ? 30.434 73.463 8.853 1.00 11.65 48 GLN B N 1
ATOM 2098 C CA . GLN B 1 48 ? 31.653 73.057 8.178 1.00 14.39 48 GLN B CA 1
ATOM 2099 C C . GLN B 1 48 ? 31.433 72.483 6.787 1.00 12.64 48 GLN B C 1
ATOM 2100 O O . GLN B 1 48 ? 32.372 72.432 5.990 1.00 15.30 48 GLN B O 1
ATOM 2106 N N . ARG B 1 49 ? 30.198 72.087 6.485 1.00 10.97 49 ARG B N 1
ATOM 2107 C CA . ARG B 1 49 ? 29.890 71.467 5.196 1.00 9.82 49 ARG B CA 1
ATOM 2108 C C . ARG B 1 49 ? 29.010 72.238 4.211 1.00 9.68 49 ARG B C 1
ATOM 2109 O O . ARG B 1 49 ? 29.048 71.967 3.011 1.00 9.07 49 ARG B O 1
ATOM 2117 N N . VAL B 1 50 ? 28.216 73.182 4.704 1.00 8.92 50 VAL B N 1
ATOM 2118 C CA . VAL B 1 50 ? 27.312 73.935 3.839 1.00 8.46 50 VAL B CA 1
ATOM 2119 C C . VAL B 1 50 ? 27.707 75.401 3.752 1.00 9.90 50 VAL B C 1
ATOM 2120 O O . VAL B 1 50 ? 27.924 76.059 4.771 1.00 11.33 50 VAL B O 1
ATOM 2124 N N . THR B 1 51 ? 27.785 75.917 2.528 1.00 11.34 51 THR B N 1
ATOM 2125 C CA . THR B 1 51 ? 28.178 77.304 2.320 1.00 12.30 51 THR B CA 1
ATOM 2126 C C . THR B 1 51 ? 27.026 78.274 2.074 1.00 11.17 51 THR B C 1
ATOM 2127 O O . THR B 1 51 ? 27.141 79.458 2.381 1.00 13.59 51 THR B O 1
ATOM 2131 N N . ILE B 1 52 ? 25.922 77.798 1.513 1.00 11.86 52 ILE B N 1
ATOM 2132 C CA . ILE B 1 52 ? 24.810 78.705 1.295 1.00 11.48 52 ILE B CA 1
ATOM 2133 C C . ILE B 1 52 ? 24.247 79.083 2.658 1.00 9.92 52 ILE B C 1
ATOM 2134 O O . ILE B 1 52 ? 24.517 78.415 3.662 1.00 10.09 52 ILE B O 1
ATOM 2139 N N . PRO B 1 53 ? 23.457 80.163 2.717 1.00 9.60 53 PRO B N 1
ATOM 2140 C CA . PRO B 1 53 ? 22.890 80.578 4.001 1.00 9.60 53 PRO B CA 1
ATOM 2141 C C . PRO B 1 53 ? 22.053 79.478 4.646 1.00 8.06 53 PRO B C 1
ATOM 2142 O O . PRO B 1 53 ? 21.218 78.843 3.995 1.00 6.94 53 PRO B O 1
ATOM 2146 N N . VAL B 1 54 ? 22.308 79.247 5.929 1.00 6.60 54 VAL B N 1
ATOM 2147 C CA . VAL B 1 54 ? 21.587 78.248 6.705 1.00 5.67 54 VAL B CA 1
ATOM 2148 C C . VAL B 1 54 ? 21.020 78.921 7.950 1.00 6.76 54 VAL B C 1
ATOM 2149 O O . VAL B 1 54 ? 21.748 79.577 8.696 1.00 6.52 54 VAL B O 1
ATOM 2153 N N . HIS B 1 55 ? 19.719 78.760 8.166 1.00 7.09 55 HIS B N 1
ATOM 2154 C CA . HIS B 1 55 ? 19.059 79.325 9.335 1.00 6.01 55 HIS B CA 1
ATOM 2155 C C . HIS B 1 55 ? 18.503 78.165 10.164 1.00 6.25 55 HIS B C 1
ATOM 2156 O O . HIS B 1 55 ? 17.507 77.550 9.785 1.00 6.10 55 HIS B O 1
ATOM 2163 N N . PRO B 1 56 ? 19.137 77.851 11.304 1.00 4.50 56 PRO B N 1
ATOM 2164 C CA . PRO B 1 56 ? 18.658 76.751 12.149 1.00 4.00 56 PRO B CA 1
ATOM 2165 C C . PRO B 1 56 ? 17.377 77.132 12.870 1.00 4.36 56 PRO B C 1
ATOM 2166 O O . PRO B 1 56 ? 17.196 78.293 13.238 1.00 6.10 56 PRO B O 1
ATOM 2170 N N . ILE B 1 57 ? 16.488 76.169 13.078 1.00 4.10 57 ILE B N 1
ATOM 2171 C CA . ILE B 1 57 ? 15.271 76.470 13.816 1.00 5.11 57 ILE B CA 1
ATOM 2172 C C . ILE B 1 57 ? 15.626 76.343 15.299 1.00 5.76 57 ILE B C 1
ATOM 2173 O O . ILE B 1 57 ? 16.494 75.545 15.673 1.00 5.96 57 ILE B O 1
ATOM 2178 N N . ILE B 1 58 ? 14.989 77.167 16.127 1.00 4.89 58 ILE B N 1
ATOM 2179 C CA . ILE B 1 58 ? 15.200 77.140 17.569 1.00 6.54 58 ILE B CA 1
ATOM 2180 C C . ILE B 1 58 ? 13.812 76.832 18.099 1.00 5.20 58 ILE B C 1
ATOM 2181 O O . ILE B 1 58 ? 12.944 77.700 18.144 1.00 7.55 58 ILE B O 1
ATOM 2186 N N . ARG B 1 59 ? 13.609 75.574 18.467 1.00 5.53 59 ARG B N 1
ATOM 2187 C CA . ARG B 1 59 ? 12.325 75.090 18.955 1.00 6.45 59 ARG B CA 1
ATOM 2188 C C . ARG B 1 59 ? 12.644 73.848 19.776 1.00 6.52 59 ARG B C 1
ATOM 2189 O O . ARG B 1 59 ? 13.021 72.812 19.227 1.00 7.22 59 ARG B O 1
ATOM 2197 N N . PRO B 1 60 ? 12.496 73.936 21.108 1.00 6.02 60 PRO B N 1
ATOM 2198 C CA . PRO B 1 60 ? 12.791 72.806 21.996 1.00 7.32 60 PRO B CA 1
ATOM 2199 C C . PRO B 1 60 ? 11.826 71.629 21.986 1.00 8.21 60 PRO B C 1
ATOM 2200 O O . PRO B 1 60 ? 12.192 70.525 22.377 1.00 8.50 60 PRO B O 1
ATOM 2204 N N . ARG B 1 61 ? 10.597 71.862 21.545 1.00 7.59 61 ARG B N 1
ATOM 2205 C CA . ARG B 1 61 ? 9.603 70.798 21.507 1.00 7.94 61 ARG B CA 1
ATOM 2206 C C . ARG B 1 61 ? 8.528 71.116 20.493 1.00 8.81 61 ARG B C 1
ATOM 2207 O O . ARG B 1 61 ? 8.435 72.244 20.002 1.00 9.19 61 ARG B O 1
ATOM 2215 N N . GLY B 1 62 ? 7.717 70.111 20.185 1.00 8.74 62 GLY B N 1
ATOM 2216 C CA . GLY B 1 62 ? 6.637 70.313 19.245 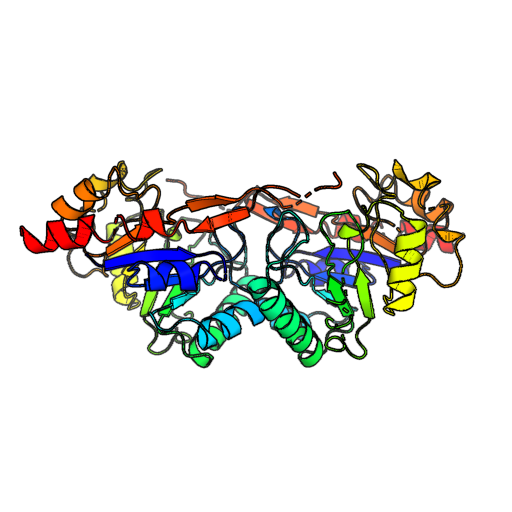1.00 9.66 62 GLY B CA 1
ATOM 2217 C C . GLY B 1 62 ? 5.475 70.926 19.999 1.00 10.83 62 GLY B C 1
ATOM 2218 O O . GLY B 1 62 ? 5.623 71.333 21.151 1.00 12.21 62 GLY B O 1
ATOM 2219 N N . GLY B 1 63 ? 4.316 70.995 19.358 1.00 12.21 63 GLY B N 1
ATOM 2220 C CA . GLY B 1 63 ? 3.163 71.564 20.025 1.00 11.92 63 GLY B CA 1
ATOM 2221 C C . GLY B 1 63 ? 3.129 73.076 19.943 1.00 11.10 63 GLY B C 1
ATOM 2222 O O . GLY B 1 63 ? 3.661 73.667 19.000 1.00 10.00 63 GLY B O 1
ATOM 2223 N N . ASP B 1 64 ? 2.516 73.703 20.944 1.00 10.80 64 ASP B N 1
ATOM 2224 C CA . ASP B 1 64 ? 2.382 75.154 20.960 1.00 10.49 64 ASP B CA 1
ATOM 2225 C C . ASP B 1 64 ? 3.702 75.896 21.116 1.00 10.58 64 ASP B C 1
ATOM 2226 O O . ASP B 1 64 ? 4.770 75.285 21.257 1.00 10.01 64 ASP B O 1
ATOM 2231 N N . PHE B 1 65 ? 3.622 77.222 21.085 1.00 9.87 65 PHE B N 1
ATOM 2232 C CA . PHE B 1 65 ? 4.809 78.058 21.192 1.00 8.98 65 PHE B CA 1
ATOM 2233 C C . PHE B 1 65 ? 4.805 78.879 22.474 1.00 10.28 65 PHE B C 1
ATOM 2234 O O . PHE B 1 65 ? 5.428 79.941 22.549 1.00 10.17 65 PHE B O 1
ATOM 2242 N N . CYS B 1 66 ? 4.093 78.378 23.480 1.00 10.63 66 CYS B N 1
ATOM 2243 C CA . CYS B 1 66 ? 4.024 79.043 24.773 1.00 11.73 66 CYS B CA 1
ATOM 2244 C C . CYS B 1 66 ? 4.986 78.275 25.676 1.00 10.94 66 CYS B C 1
ATOM 2245 O O . CYS B 1 66 ? 4.586 77.366 26.402 1.00 10.97 66 CYS B O 1
ATOM 2248 N N . TYR B 1 67 ? 6.259 78.653 25.620 1.00 11.39 67 TYR B N 1
ATOM 2249 C CA . TYR B 1 67 ? 7.319 77.985 26.377 1.00 10.00 67 TYR B CA 1
ATOM 2250 C C . TYR B 1 67 ? 7.452 78.339 27.857 1.00 10.23 67 TYR B C 1
ATOM 2251 O O . TYR B 1 67 ? 7.189 79.468 28.270 1.00 10.51 67 TYR B O 1
ATOM 2260 N N . SER B 1 68 ? 7.867 77.356 28.651 1.00 9.93 68 SER B N 1
ATOM 2261 C CA . SER B 1 68 ? 8.074 77.556 30.081 1.00 10.25 68 SER B CA 1
ATOM 2262 C C . SER B 1 68 ? 9.369 78.339 30.264 1.00 10.50 68 SER B C 1
ATOM 2263 O O . SER B 1 68 ? 10.101 78.557 29.302 1.00 10.84 68 SER B O 1
ATOM 2266 N N . ASP B 1 69 ? 9.660 78.759 31.491 1.00 9.86 69 ASP B N 1
ATOM 2267 C CA . ASP B 1 69 ? 10.895 79.494 31.724 1.00 10.90 69 ASP B CA 1
ATOM 2268 C C . ASP B 1 69 ? 12.092 78.589 31.449 1.00 10.43 69 ASP B C 1
ATOM 2269 O O . ASP B 1 69 ? 13.121 79.044 30.959 1.00 11.12 69 ASP B O 1
ATOM 2274 N N . GLY B 1 70 ? 11.953 77.306 31.773 1.00 10.87 70 GLY B N 1
ATOM 2275 C CA . GLY B 1 70 ? 13.042 76.370 31.554 1.00 9.58 70 GLY B CA 1
ATOM 2276 C C . GLY B 1 70 ? 13.347 76.211 30.080 1.00 9.11 70 GLY B C 1
ATOM 2277 O O . GLY B 1 70 ? 14.508 76.234 29.660 1.00 9.16 70 GLY B O 1
ATOM 2278 N N . GLU B 1 71 ? 12.294 76.050 29.288 1.00 8.43 71 GLU B N 1
ATOM 2279 C CA . GLU B 1 71 ? 12.445 75.898 27.851 1.00 7.25 71 GLU B CA 1
ATOM 2280 C C . GLU B 1 71 ? 13.004 77.195 27.271 1.00 6.74 71 GLU B C 1
ATOM 2281 O O . GLU B 1 71 ? 13.877 77.167 26.400 1.00 6.54 71 GLU B O 1
ATOM 2287 N N . PHE B 1 72 ? 12.525 78.334 27.770 1.00 8.13 72 PHE B N 1
ATOM 2288 C CA . PHE B 1 72 ? 12.995 79.618 27.256 1.00 6.89 72 PHE B CA 1
ATOM 2289 C C . PHE B 1 72 ? 14.467 79.867 27.564 1.00 6.72 72 PHE B C 1
ATOM 2290 O O . PHE B 1 72 ? 15.170 80.485 26.771 1.00 8.57 72 PHE B O 1
ATOM 2298 N N . ALA B 1 73 ? 14.935 79.379 28.710 1.00 6.65 73 ALA B N 1
ATOM 2299 C CA . ALA B 1 73 ? 16.337 79.540 29.084 1.00 7.92 73 ALA B CA 1
ATOM 2300 C C . ALA B 1 73 ? 17.189 78.836 28.035 1.00 7.15 73 ALA B C 1
ATOM 2301 O O . ALA B 1 73 ? 18.218 79.350 27.596 1.00 7.78 73 ALA B O 1
ATOM 2303 N N . ALA B 1 74 ? 16.743 77.653 27.629 1.00 8.09 74 ALA B N 1
ATOM 2304 C CA . ALA B 1 74 ? 17.452 76.872 26.623 1.00 6.87 74 ALA B CA 1
ATOM 2305 C C . ALA B 1 74 ? 17.394 77.574 25.273 1.00 7.01 74 ALA B C 1
ATOM 2306 O O . ALA B 1 74 ? 18.382 77.611 24.544 1.00 7.01 74 ALA B O 1
ATOM 2308 N N . ILE B 1 75 ? 16.230 78.127 24.940 1.00 6.22 75 ILE B N 1
ATOM 2309 C CA . ILE B 1 75 ? 16.057 78.845 23.681 1.00 7.65 75 ILE B CA 1
ATOM 2310 C C . ILE B 1 75 ? 17.055 79.998 23.590 1.00 6.86 75 ILE B C 1
ATOM 2311 O O . ILE B 1 75 ? 17.720 80.170 22.571 1.00 5.84 75 ILE B O 1
ATOM 2316 N N . LEU B 1 76 ? 17.169 80.781 24.658 1.00 6.46 76 LEU B N 1
ATOM 2317 C CA . LEU B 1 76 ? 18.096 81.902 24.665 1.00 7.24 76 LEU B CA 1
ATOM 2318 C C . LEU B 1 76 ? 19.528 81.406 24.460 1.00 7.32 76 LEU B C 1
ATOM 2319 O O . LEU B 1 76 ? 20.283 81.990 23.682 1.00 6.12 76 LEU B O 1
ATOM 2324 N N . GLU B 1 77 ? 19.894 80.320 25.137 1.00 6.70 77 GLU B N 1
ATOM 2325 C CA . GLU B 1 77 ? 21.241 79.762 25.001 1.00 7.08 77 GLU B CA 1
ATOM 2326 C C . GLU B 1 77 ? 21.456 79.264 23.575 1.00 5.73 77 GLU B C 1
ATOM 2327 O O . GLU B 1 77 ? 22.544 79.427 23.009 1.00 4.98 77 GLU B O 1
ATOM 2333 N N . ASP B 1 78 ? 20.425 78.666 22.984 1.00 5.67 78 ASP B N 1
ATOM 2334 C CA . ASP B 1 78 ? 20.571 78.174 21.621 1.00 6.80 78 ASP B CA 1
ATOM 2335 C C . ASP B 1 78 ? 20.735 79.329 20.635 1.00 5.64 78 ASP B C 1
ATOM 2336 O O . ASP B 1 78 ? 21.487 79.216 19.667 1.00 6.82 78 ASP B O 1
ATOM 2341 N N . VAL B 1 79 ? 20.039 80.439 20.874 1.00 5.34 79 VAL B N 1
ATOM 2342 C CA . VAL B 1 79 ? 20.166 81.604 19.999 1.00 5.78 79 VAL B CA 1
ATOM 2343 C C . VAL B 1 79 ? 21.607 82.106 20.070 1.00 6.35 79 VAL B C 1
ATOM 2344 O O . VAL B 1 79 ? 22.249 82.327 19.039 1.00 6.68 79 VAL B O 1
ATOM 2348 N N . ARG B 1 80 ? 22.115 82.286 21.286 1.00 6.78 80 ARG B N 1
ATOM 2349 C CA . ARG B 1 80 ? 23.484 82.746 21.461 1.00 7.04 80 ARG B CA 1
ATOM 2350 C C . ARG B 1 80 ? 24.461 81.804 20.762 1.00 7.19 80 ARG B C 1
ATOM 2351 O O . ARG B 1 80 ? 25.411 82.248 20.124 1.00 7.93 80 ARG B O 1
ATOM 2359 N N . THR B 1 81 ? 24.215 80.504 20.879 1.00 5.96 81 THR B N 1
ATOM 2360 C CA . THR B 1 81 ? 25.079 79.498 20.266 1.00 7.20 81 THR B CA 1
ATOM 2361 C C . THR B 1 81 ? 25.066 79.540 18.746 1.00 7.79 81 THR B C 1
ATOM 2362 O O . THR B 1 81 ? 26.111 79.458 18.105 1.00 7.34 81 THR B O 1
ATOM 2366 N N . VAL B 1 82 ? 23.879 79.670 18.167 1.00 7.67 82 VAL B N 1
ATOM 2367 C CA . VAL B 1 82 ? 23.765 79.731 16.717 1.00 7.81 82 VAL B CA 1
ATOM 2368 C C . VAL B 1 82 ? 24.473 80.983 16.197 1.00 8.46 82 VAL B C 1
ATOM 2369 O O . VAL B 1 82 ? 25.090 80.960 15.130 1.00 7.00 82 VAL B O 1
ATOM 2373 N N . ARG B 1 83 ? 24.404 82.070 16.959 1.00 6.53 83 ARG B N 1
ATOM 2374 C CA . ARG B 1 83 ? 25.066 83.309 16.565 1.00 8.05 83 ARG B CA 1
ATOM 2375 C C . ARG B 1 83 ? 26.579 83.091 16.638 1.00 7.86 83 ARG B C 1
ATOM 2376 O O . ARG B 1 83 ? 27.309 83.421 15.702 1.00 7.99 83 ARG B O 1
ATOM 2384 N N . GLU B 1 84 ? 27.037 82.524 17.753 1.00 8.79 84 GLU B N 1
ATOM 2385 C CA . GLU B 1 84 ? 28.460 82.255 17.974 1.00 9.87 84 GLU B CA 1
ATOM 2386 C C . GLU B 1 84 ? 29.062 81.346 16.900 1.00 11.25 84 GLU B C 1
ATOM 2387 O O . GLU B 1 84 ? 30.210 81.534 16.485 1.00 9.86 84 GLU B O 1
ATOM 2393 N N . LEU B 1 85 ? 28.288 80.357 16.461 1.00 8.66 85 LEU B N 1
ATOM 2394 C CA . LEU B 1 85 ? 28.750 79.408 15.449 1.00 9.84 85 LEU B CA 1
ATOM 2395 C C . LEU B 1 85 ? 28.882 80.019 14.058 1.00 9.73 85 LEU B C 1
ATOM 2396 O O . LEU B 1 85 ? 29.462 79.405 13.160 1.00 10.22 85 LEU B O 1
ATOM 2401 N N . GLY B 1 86 ? 28.326 81.213 13.877 1.00 9.77 86 GLY B N 1
ATOM 2402 C CA . GLY B 1 86 ? 28.429 81.881 12.593 1.00 9.51 86 GLY B CA 1
ATOM 2403 C C . GLY B 1 86 ? 27.283 81.754 11.611 1.00 10.41 86 GLY B C 1
ATOM 2404 O O . GLY B 1 86 ? 27.446 82.092 10.443 1.00 11.12 86 GLY B O 1
ATOM 2405 N N . PHE B 1 87 ? 26.129 81.266 12.050 1.00 8.71 87 PHE B N 1
ATOM 2406 C CA . PHE B 1 87 ? 25.004 81.166 11.132 1.00 7.44 87 PHE B CA 1
ATOM 2407 C C . PHE B 1 87 ? 24.522 82.576 10.796 1.00 6.68 87 PHE B C 1
ATOM 2408 O O . PHE B 1 87 ? 24.587 83.478 11.633 1.00 7.01 87 PHE B O 1
ATOM 2416 N N . PRO B 1 88 ? 24.058 82.790 9.556 1.00 7.17 88 PRO B N 1
ATOM 2417 C CA . PRO B 1 88 ? 23.571 84.101 9.113 1.00 7.47 88 PRO B CA 1
ATOM 2418 C C . PRO B 1 88 ? 22.172 84.455 9.607 1.00 7.88 88 PRO B C 1
ATOM 2419 O O . PRO B 1 88 ? 21.742 85.607 9.514 1.00 8.19 88 PRO B O 1
ATOM 2423 N N . GLY B 1 89 ? 21.466 83.458 10.127 1.00 6.96 89 GLY B N 1
ATOM 2424 C CA . GLY B 1 89 ? 20.124 83.684 10.624 1.00 6.31 89 GLY B CA 1
ATOM 2425 C C . GLY B 1 89 ? 19.621 82.499 11.422 1.00 5.01 89 GLY B C 1
ATOM 2426 O O . GLY B 1 89 ? 20.338 81.514 11.605 1.00 5.59 89 GLY B O 1
ATOM 2427 N N . LEU B 1 90 ? 18.389 82.607 11.907 1.00 5.11 90 LEU B N 1
ATOM 2428 C CA . LEU B 1 90 ? 17.773 81.545 12.688 1.00 5.22 90 LEU B CA 1
ATOM 2429 C C . LEU B 1 90 ? 16.259 81.675 12.569 1.00 5.28 90 LEU B C 1
ATOM 2430 O O . LEU B 1 90 ? 15.743 82.711 12.132 1.00 6.49 90 LEU B O 1
ATOM 2435 N N . VAL B 1 91 ? 15.554 80.624 12.965 1.00 3.81 91 VAL B N 1
ATOM 2436 C CA . VAL B 1 91 ? 14.101 80.586 12.849 1.00 5.51 91 VAL B CA 1
ATOM 2437 C C . VAL B 1 91 ? 13.473 80.252 14.193 1.00 5.53 91 VAL B C 1
ATOM 2438 O O . VAL B 1 91 ? 13.839 79.266 14.827 1.00 6.35 91 VAL B O 1
ATOM 2442 N N . THR B 1 92 ? 12.530 81.069 14.637 1.00 5.43 92 THR B N 1
ATOM 2443 C CA . THR B 1 92 ? 11.895 80.804 15.918 1.00 5.04 92 THR B CA 1
ATOM 2444 C C . THR B 1 92 ? 10.585 81.571 16.061 1.00 5.18 92 THR B C 1
ATOM 2445 O O . THR B 1 92 ? 10.129 82.213 15.120 1.00 7.34 92 THR B O 1
ATOM 2449 N N . GLY B 1 93 ? 9.974 81.485 17.234 1.00 6.06 93 GLY B N 1
ATOM 2450 C CA . GLY B 1 93 ? 8.721 82.175 17.454 1.00 6.76 93 GLY B CA 1
ATOM 2451 C C . GLY B 1 93 ? 8.141 81.792 18.796 1.00 5.78 93 GLY B C 1
ATOM 2452 O O . GLY B 1 93 ? 8.197 80.626 19.194 1.00 7.24 93 GLY B O 1
ATOM 2453 N N . VAL B 1 94 ? 7.592 82.780 19.497 1.00 5.61 94 VAL B N 1
ATOM 2454 C CA . VAL B 1 94 ? 7.001 82.568 20.811 1.00 6.36 94 VAL B CA 1
ATOM 2455 C C . VAL B 1 94 ? 5.690 83.342 20.940 1.00 7.84 94 VAL B C 1
ATOM 2456 O O . VAL B 1 94 ? 5.639 84.535 20.640 1.00 7.25 94 VAL B O 1
ATOM 2460 N N . LEU B 1 95 ? 4.642 82.662 21.401 1.00 7.84 95 LEU B N 1
ATOM 2461 C CA . LEU B 1 95 ? 3.324 83.277 21.578 1.00 7.69 95 LEU B CA 1
ATOM 2462 C C . LEU B 1 95 ? 2.829 83.136 23.015 1.00 10.27 95 LEU B C 1
ATOM 2463 O O . LEU B 1 95 ? 3.295 82.267 23.752 1.00 9.73 95 LEU B O 1
ATOM 2468 N N . ASP B 1 96 ? 1.893 83.997 23.413 1.00 9.23 96 ASP B N 1
ATOM 2469 C CA . ASP B 1 96 ? 1.306 83.886 24.744 1.00 10.11 96 ASP B CA 1
ATOM 2470 C C . ASP B 1 96 ? 0.087 82.97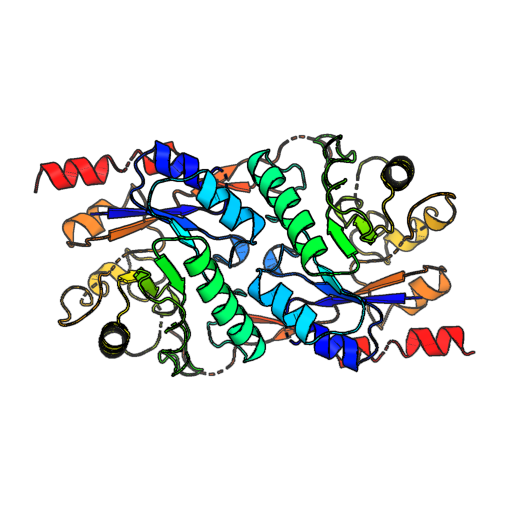0 24.590 1.00 11.67 96 ASP B C 1
ATOM 2471 O O . ASP B 1 96 ? -0.236 82.557 23.470 1.00 10.65 96 ASP B O 1
ATOM 2476 N N . VAL B 1 97 ? -0.581 82.644 25.694 1.00 11.95 97 VAL B N 1
ATOM 2477 C CA . VAL B 1 97 ? -1.731 81.742 25.635 1.00 13.97 97 VAL B CA 1
ATOM 2478 C C . VAL B 1 97 ? -2.904 82.200 24.778 1.00 14.20 97 VAL B C 1
ATOM 2479 O O . VAL B 1 97 ? -3.755 81.393 24.411 1.00 15.15 97 VAL B O 1
ATOM 2483 N N . ASP B 1 98 ? -2.954 83.486 24.451 1.00 14.41 98 ASP B N 1
ATOM 2484 C CA . ASP B 1 98 ? -4.050 84.001 23.636 1.00 12.45 98 ASP B CA 1
ATOM 2485 C C . ASP B 1 98 ? -3.681 84.135 22.161 1.00 12.54 98 ASP B C 1
ATOM 2486 O O . ASP B 1 98 ? -4.443 84.677 21.363 1.00 12.23 98 ASP B O 1
ATOM 2491 N N . GLY B 1 99 ? -2.506 83.638 21.796 1.00 11.86 99 GLY B N 1
ATOM 2492 C CA . GLY B 1 99 ? -2.089 83.710 20.409 1.00 11.38 99 GLY B CA 1
ATOM 2493 C C . GLY B 1 99 ? -1.473 85.030 19.986 1.00 10.97 99 GLY B C 1
ATOM 2494 O O . GLY B 1 99 ? -1.384 85.311 18.792 1.00 12.42 99 GLY B O 1
ATOM 2495 N N . ASN B 1 100 ? -1.066 85.855 20.946 1.00 8.93 100 ASN B N 1
ATOM 2496 C CA . ASN B 1 100 ? -0.426 87.120 20.606 1.00 8.46 100 ASN B CA 1
ATOM 2497 C C . ASN B 1 100 ? 1.071 86.847 20.670 1.00 8.33 100 ASN B C 1
ATOM 2498 O O . ASN B 1 100 ? 1.509 85.967 21.407 1.00 9.37 100 ASN B O 1
ATOM 2503 N N . VAL B 1 101 ? 1.857 87.583 19.895 1.00 7.89 101 VAL B N 1
ATOM 2504 C CA . VAL B 1 101 ? 3.302 87.408 19.952 1.00 8.16 101 VAL B CA 1
ATOM 2505 C C . VAL B 1 101 ? 3.704 87.843 21.363 1.00 8.77 101 VAL B C 1
ATOM 2506 O O . VAL B 1 101 ? 3.229 88.868 21.861 1.00 10.16 101 VAL B O 1
ATOM 2510 N N . ASP B 1 102 ? 4.550 87.056 22.021 1.00 8.23 102 ASP B N 1
ATOM 2511 C CA . ASP B 1 102 ? 5.006 87.400 23.368 1.00 9.01 102 ASP B CA 1
ATOM 2512 C C . ASP B 1 102 ? 6.168 88.362 23.149 1.00 9.22 102 ASP B C 1
ATOM 2513 O O . ASP B 1 102 ? 7.297 87.935 22.925 1.00 8.44 102 ASP B O 1
ATOM 2526 N N . PRO B 1 104 ? 7.964 90.518 25.169 1.00 8.21 104 PRO B N 1
ATOM 2527 C CA . PRO B 1 104 ? 9.136 90.488 26.051 1.00 8.26 104 PRO B CA 1
ATOM 2528 C C . PRO B 1 104 ? 10.065 89.335 25.674 1.00 8.15 104 PRO B C 1
ATOM 2529 O O . PRO B 1 104 ? 11.277 89.509 25.546 1.00 7.60 104 PRO B O 1
ATOM 2533 N N . ARG B 1 105 ? 9.487 88.161 25.469 1.00 6.83 105 ARG B N 1
ATOM 2534 C CA . ARG B 1 105 ? 10.281 87.006 25.091 1.00 7.18 105 ARG B CA 1
ATOM 2535 C C . ARG B 1 105 ? 10.954 87.202 23.744 1.00 5.54 105 ARG B C 1
ATOM 2536 O O . ARG B 1 105 ? 12.124 86.861 23.586 1.00 6.70 105 ARG B O 1
ATOM 2552 N N . GLU B 1 107 ? 11.769 90.057 22.355 1.00 6.41 107 GLU B N 1
ATOM 2553 C CA . GLU B 1 107 ? 12.795 91.093 22.456 1.00 7.12 107 GLU B CA 1
ATOM 2554 C C . GLU B 1 107 ? 14.085 90.489 23.006 1.00 6.19 107 GLU B C 1
ATOM 2555 O O . GLU B 1 107 ? 15.183 90.853 22.586 1.00 7.41 107 GLU B O 1
ATOM 2561 N N . LYS B 1 108 ? 13.946 89.553 23.938 1.00 5.56 108 LYS B N 1
ATOM 2562 C CA . LYS B 1 108 ? 15.110 88.891 24.516 1.00 5.62 108 LYS B CA 1
ATOM 2563 C C . LYS B 1 108 ? 15.788 88.040 23.438 1.00 7.66 108 LYS B C 1
ATOM 2564 O O . LYS B 1 108 ? 17.018 87.966 23.373 1.00 7.45 108 LYS B O 1
ATOM 2570 N N . ILE B 1 109 ? 14.984 87.412 22.585 1.00 6.50 109 ILE B N 1
ATOM 2571 C CA . ILE B 1 109 ? 15.533 86.605 21.504 1.00 6.91 109 ILE B CA 1
ATOM 2572 C C . ILE B 1 109 ? 16.276 87.497 20.505 1.00 6.41 109 ILE B C 1
ATOM 2573 O O . ILE B 1 109 ? 17.382 87.168 20.075 1.00 6.18 109 ILE B O 1
ATOM 2586 N N . ALA B 1 111 ? 17.703 90.349 21.048 1.00 8.40 111 ALA B N 1
ATOM 2587 C CA . ALA B 1 111 ? 18.930 90.846 21.659 1.00 7.58 111 ALA B CA 1
ATOM 2588 C C . ALA B 1 111 ? 20.033 89.791 21.570 1.00 8.37 111 ALA B C 1
ATOM 2589 O O . ALA B 1 111 ? 21.170 90.100 21.213 1.00 9.06 111 ALA B O 1
ATOM 2591 N N . ALA B 1 112 ? 19.694 88.545 21.886 1.00 8.24 112 ALA B N 1
ATOM 2592 C CA . ALA B 1 112 ? 20.668 87.460 21.838 1.00 7.96 112 ALA B CA 1
ATOM 2593 C C . ALA B 1 112 ? 21.114 87.149 20.404 1.00 8.35 112 ALA B C 1
ATOM 2594 O O . ALA B 1 112 ? 22.251 86.732 20.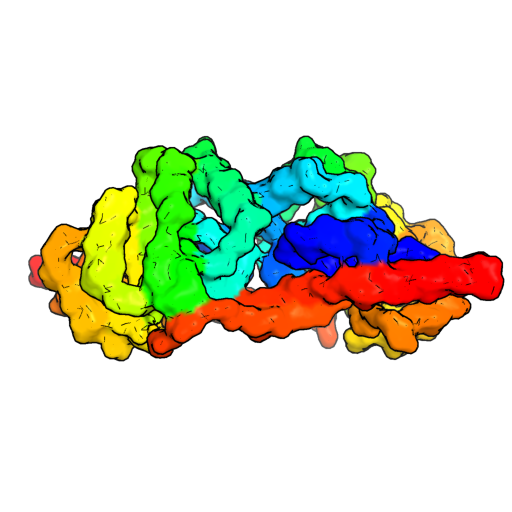175 1.00 9.05 112 ALA B O 1
ATOM 2596 N N . ALA B 1 113 ? 20.219 87.359 19.444 1.00 7.91 113 ALA B N 1
ATOM 2597 C CA . ALA B 1 113 ? 20.513 87.093 18.034 1.00 7.67 113 ALA B CA 1
ATOM 2598 C C . ALA B 1 113 ? 21.491 88.093 17.414 1.00 8.42 113 ALA B C 1
ATOM 2599 O O . ALA B 1 113 ? 22.109 87.810 16.385 1.00 8.34 113 ALA B O 1
ATOM 2601 N N . GLY B 1 114 ? 21.621 89.263 18.029 1.00 9.04 114 GLY B N 1
ATOM 2602 C CA . GLY B 1 114 ? 22.528 90.265 17.503 1.00 11.66 114 GLY B CA 1
ATOM 2603 C C . GLY B 1 114 ? 22.185 90.665 16.081 1.00 10.51 114 GLY B C 1
ATOM 2604 O O . GLY B 1 114 ? 21.060 91.078 15.807 1.00 11.07 114 GLY B O 1
ATOM 2605 N N . PRO B 1 115 ? 23.138 90.542 15.146 1.00 10.58 115 PRO B N 1
ATOM 2606 C CA . PRO B 1 115 ? 22.932 90.898 13.740 1.00 11.45 115 PRO B CA 1
ATOM 2607 C C . PRO B 1 115 ? 22.272 89.831 12.860 1.00 11.20 115 PRO B C 1
ATOM 2608 O O . PRO B 1 115 ? 22.015 90.073 11.681 1.00 12.22 115 PRO B O 1
ATOM 2612 N N . LEU B 1 116 ? 21.997 88.656 13.415 1.00 9.73 116 LEU B N 1
ATOM 2613 C CA . LEU B 1 116 ? 21.389 87.593 12.617 1.00 9.26 116 LEU B CA 1
ATOM 2614 C C . LEU B 1 116 ? 20.021 87.946 12.055 1.00 9.59 116 LEU B C 1
ATOM 2615 O O . LEU B 1 116 ? 19.262 88.712 12.651 1.00 10.80 116 LEU B O 1
ATOM 2620 N N . ALA B 1 117 ? 19.726 87.385 10.887 1.00 8.13 117 ALA B N 1
ATOM 2621 C CA . ALA B 1 117 ? 18.444 87.598 10.227 1.00 7.26 117 ALA B CA 1
ATOM 2622 C C . ALA B 1 117 ? 17.483 86.590 10.851 1.00 6.84 117 ALA B C 1
ATOM 2623 O O . ALA B 1 117 ? 17.606 85.384 10.634 1.00 6.86 117 ALA B O 1
ATOM 2625 N N . VAL B 1 118 ? 16.530 87.086 11.633 1.00 6.62 118 VAL B N 1
ATOM 2626 C CA . VAL B 1 118 ? 15.579 86.216 12.312 1.00 5.82 118 VAL B CA 1
ATOM 2627 C C . VAL B 1 118 ? 14.269 86.021 11.555 1.00 5.99 118 VAL B C 1
ATOM 2628 O O . VAL B 1 118 ? 13.628 86.982 11.133 1.00 6.72 118 VAL B O 1
ATOM 2632 N N . THR B 1 119 ? 13.887 84.760 11.392 1.00 5.34 119 THR B N 1
ATOM 2633 C CA . THR B 1 119 ? 12.643 84.394 10.730 1.00 5.46 119 THR B CA 1
ATOM 2634 C C . THR B 1 119 ? 11.646 84.022 11.807 1.00 6.35 119 THR B C 1
ATOM 2635 O O . THR B 1 119 ? 11.961 83.216 12.685 1.00 6.39 119 THR B O 1
ATOM 2639 N N . PHE B 1 120 ? 10.463 84.626 11.773 1.00 5.93 120 PHE B N 1
ATOM 2640 C CA . PHE B 1 120 ? 9.429 84.252 12.733 1.00 6.68 120 PHE B CA 1
ATOM 2641 C C . PHE B 1 120 ? 8.721 83.150 11.950 1.00 6.71 120 PHE B C 1
ATOM 2642 O O . PHE B 1 120 ? 8.272 83.377 10.822 1.00 7.61 120 PHE B O 1
ATOM 2650 N N . HIS B 1 121 ? 8.641 81.954 12.527 1.00 6.03 121 HIS B N 1
ATOM 2651 C CA . HIS B 1 121 ? 8.046 80.825 11.814 1.00 5.88 121 HIS B CA 1
ATOM 2652 C C . HIS B 1 121 ? 6.530 80.677 11.869 1.00 5.01 121 HIS B C 1
ATOM 2653 O O . HIS B 1 121 ? 5.818 81.629 12.179 1.00 5.66 121 HIS B O 1
ATOM 2660 N N . ARG B 1 122 ? 6.040 79.480 11.551 1.00 7.52 122 ARG B N 1
ATOM 2661 C CA . ARG B 1 122 ? 4.604 79.245 11.504 1.00 6.85 122 ARG B CA 1
ATOM 2662 C C . ARG B 1 122 ? 3.824 79.484 12.780 1.00 8.05 122 ARG B C 1
ATOM 2663 O O . ARG B 1 122 ? 2.619 79.234 12.829 1.00 7.45 122 ARG B O 1
ATOM 2671 N N . ALA B 1 123 ? 4.499 79.964 13.818 1.00 7.39 123 ALA B N 1
ATOM 2672 C CA . ALA B 1 123 ? 3.778 80.305 15.032 1.00 6.53 123 ALA B CA 1
ATOM 2673 C C . ALA B 1 123 ? 2.833 81.404 14.535 1.00 6.54 123 ALA B C 1
ATOM 2674 O O . ALA B 1 123 ? 1.743 81.609 15.075 1.00 6.73 123 ALA B O 1
ATOM 2676 N N . PHE B 1 124 ? 3.265 82.105 13.488 1.00 6.59 124 PHE B N 1
ATOM 2677 C CA . PHE B 1 124 ? 2.460 83.174 12.909 1.00 6.86 124 PHE B CA 1
ATOM 2678 C C . PHE B 1 124 ? 1.100 82.658 12.475 1.00 7.40 124 PHE B C 1
ATOM 2679 O O . PHE B 1 124 ? 0.100 83.362 12.582 1.00 9.08 124 PHE B O 1
ATOM 2687 N N . ASP B 1 125 ? 1.058 81.431 11.973 1.00 7.55 125 ASP B N 1
ATOM 2688 C CA . ASP B 1 125 ? -0.203 80.873 11.513 1.00 9.15 125 ASP B CA 1
ATOM 2689 C C . ASP B 1 125 ? -1.160 80.490 12.633 1.00 10.18 125 ASP B C 1
ATOM 2690 O O . ASP B 1 125 ? -2.331 80.195 12.384 1.00 10.92 125 ASP B O 1
ATOM 2703 N N . CYS B 1 127 ? -1.319 82.587 15.363 1.00 13.65 127 CYS B N 1
ATOM 2704 C CA . CYS B 1 127 ? -1.534 83.828 16.094 1.00 15.27 127 CYS B CA 1
ATOM 2705 C C . CYS B 1 127 ? -2.825 84.522 15.683 1.00 14.77 127 CYS B C 1
ATOM 2706 O O . CYS B 1 127 ? -3.368 84.266 14.608 1.00 13.51 127 CYS B O 1
ATOM 2709 N N . ALA B 1 128 ? -3.323 85.393 16.553 1.00 14.04 128 ALA B N 1
ATOM 2710 C CA . ALA B 1 128 ? -4.525 86.150 16.247 1.00 14.31 128 ALA B CA 1
ATOM 2711 C C . ALA B 1 128 ? -4.063 87.513 15.745 1.00 12.16 128 ALA B C 1
ATOM 2712 O O . ALA B 1 128 ? -2.954 87.941 16.054 1.00 12.11 128 ALA B O 1
ATOM 2714 N N . ASN B 1 129 ? -4.905 88.169 14.950 1.00 10.24 129 ASN B N 1
ATOM 2715 C CA . ASN B 1 129 ? -4.618 89.502 14.410 1.00 10.39 129 ASN B CA 1
ATOM 2716 C C . ASN B 1 129 ? -3.349 89.545 13.555 1.00 11.72 129 ASN B C 1
ATOM 2717 O O . ASN B 1 129 ? -2.315 90.071 13.980 1.00 9.92 129 ASN B O 1
ATOM 2722 N N . PRO B 1 130 ? -3.427 89.017 12.322 1.00 11.05 130 PRO B N 1
ATOM 2723 C CA . PRO B 1 130 ? -2.302 88.967 11.381 1.00 12.29 130 PRO B CA 1
ATOM 2724 C C . PRO B 1 130 ? -1.571 90.280 11.109 1.00 11.07 130 PRO B C 1
ATOM 2725 O O . PRO B 1 130 ? -0.343 90.327 11.153 1.00 9.94 130 PRO B O 1
ATOM 2729 N N . LEU B 1 131 ? -2.323 91.338 10.813 1.00 12.30 131 LEU B N 1
ATOM 2730 C CA . LEU B 1 131 ? -1.721 92.633 10.504 1.00 12.00 131 LEU B CA 1
ATOM 2731 C C . LEU B 1 131 ? -1.057 93.253 11.722 1.00 11.41 131 LEU B C 1
ATOM 2732 O O . LEU B 1 131 ? 0.068 93.755 11.644 1.00 11.06 131 LEU B O 1
ATOM 2737 N N . TYR B 1 132 ? -1.769 93.228 12.842 1.00 9.36 132 TYR B N 1
ATOM 2738 C CA . TYR B 1 132 ? -1.250 93.753 14.096 1.00 10.00 132 TYR B CA 1
ATOM 2739 C C . TYR B 1 132 ? 0.035 92.991 14.428 1.00 9.32 132 TYR B C 1
ATOM 2740 O O . TYR B 1 132 ? 1.032 93.577 14.850 1.00 9.54 132 TYR B O 1
ATOM 2749 N N . THR B 1 133 ? 0.014 91.681 14.211 1.00 8.77 133 THR B N 1
ATOM 2750 C CA . THR B 1 133 ? 1.185 90.859 14.486 1.00 8.32 133 THR B CA 1
ATOM 2751 C C . THR B 1 133 ? 2.344 91.245 13.568 1.00 6.90 133 THR B C 1
ATOM 2752 O O . THR B 1 133 ? 3.487 91.347 14.014 1.00 7.13 133 THR B O 1
ATOM 2756 N N . LEU B 1 134 ? 2.054 91.483 12.293 1.00 8.18 134 LEU B N 1
ATOM 2757 C CA . LEU B 1 134 ? 3.097 91.876 11.353 1.00 7.94 134 LEU B CA 1
ATOM 2758 C C . LEU B 1 134 ? 3.765 93.157 11.817 1.00 9.02 134 LEU B C 1
ATOM 2759 O O . LEU B 1 134 ? 4.983 93.300 11.718 1.00 10.15 134 LEU B O 1
ATOM 2764 N N . ASN B 1 135 ? 2.964 94.094 12.316 1.00 9.84 135 ASN B N 1
ATOM 2765 C CA . ASN B 1 135 ? 3.504 95.358 12.795 1.00 11.20 135 ASN B CA 1
ATOM 2766 C C . ASN B 1 135 ? 4.444 95.117 13.972 1.00 9.88 135 ASN B C 1
ATOM 2767 O O . ASN B 1 135 ? 5.518 95.715 14.046 1.00 12.07 135 ASN B O 1
ATOM 2772 N N . ASN B 1 136 ? 4.042 94.238 14.886 1.00 10.41 136 ASN B N 1
ATOM 2773 C CA . ASN B 1 136 ? 4.865 93.925 16.050 1.00 10.87 136 ASN B CA 1
ATOM 2774 C C . ASN B 1 136 ? 6.151 93.234 15.615 1.00 10.13 136 ASN B C 1
ATOM 2775 O O . ASN B 1 136 ? 7.216 93.491 16.174 1.00 10.02 136 ASN B O 1
ATOM 2780 N N . LEU B 1 137 ? 6.059 92.357 14.619 1.00 8.69 137 LEU B N 1
ATOM 2781 C CA . LEU B 1 137 ? 7.251 91.669 14.142 1.00 8.63 137 LEU B CA 1
ATOM 2782 C C . LEU B 1 137 ? 8.201 92.685 13.509 1.00 8.00 137 LEU B C 1
ATOM 2783 O O . LEU B 1 137 ? 9.414 92.582 13.663 1.00 8.08 137 LEU B O 1
ATOM 2788 N N . ALA B 1 138 ? 7.653 93.678 12.812 1.00 8.68 138 ALA B N 1
ATOM 2789 C CA . ALA B 1 138 ? 8.497 94.702 12.200 1.00 9.04 138 ALA B CA 1
ATOM 2790 C C . ALA B 1 138 ? 9.185 95.500 13.312 1.00 10.04 138 ALA B C 1
ATOM 2791 O O . ALA B 1 138 ? 10.363 95.838 13.211 1.00 9.82 138 ALA B O 1
ATOM 2793 N N . GLU B 1 139 ? 8.443 95.788 14.377 1.00 11.77 139 GLU B N 1
ATOM 2794 C CA . GLU B 1 139 ? 8.981 96.535 15.514 1.00 13.00 139 GLU B CA 1
ATOM 2795 C C . GLU B 1 139 ? 10.154 95.783 16.139 1.00 11.12 139 GLU B C 1
ATOM 2796 O O . GLU B 1 139 ? 11.132 96.387 16.582 1.00 11.71 139 GLU B O 1
ATOM 2802 N N . LEU B 1 140 ? 10.036 94.460 16.179 1.00 9.77 140 LEU B N 1
ATOM 2803 C CA . LEU B 1 140 ? 11.074 93.595 16.738 1.00 10.10 140 LEU B CA 1
ATOM 2804 C C . LEU B 1 140 ? 12.298 93.522 15.831 1.00 9.40 140 LEU B C 1
ATOM 2805 O O . LEU B 1 140 ? 13.397 93.201 16.285 1.00 10.91 140 LEU B O 1
ATOM 2810 N N . GLY B 1 141 ? 12.107 93.806 14.548 1.00 9.32 141 GLY B N 1
ATOM 2811 C CA . GLY B 1 141 ? 13.220 93.738 13.621 1.00 8.35 141 GLY B CA 1
ATOM 2812 C C . GLY B 1 141 ? 13.322 92.385 12.940 1.00 9.07 141 GLY B C 1
ATOM 2813 O O . GLY B 1 141 ? 14.386 92.008 12.449 1.00 9.52 141 GLY B O 1
ATOM 2814 N N . ILE B 1 142 ? 12.214 91.650 12.928 1.00 7.85 142 ILE B N 1
ATOM 2815 C CA . ILE B 1 142 ? 12.149 90.344 12.276 1.00 8.65 142 ILE B CA 1
ATOM 2816 C C . ILE B 1 142 ? 12.392 90.552 10.781 1.00 8.30 142 ILE B C 1
ATOM 2817 O O . ILE B 1 142 ? 11.795 91.440 10.174 1.00 9.42 142 ILE B O 1
ATOM 2822 N N . ALA B 1 143 ? 13.262 89.736 10.192 1.00 7.64 143 ALA B N 1
ATOM 2823 C CA . ALA B 1 143 ? 13.593 89.868 8.774 1.00 9.15 143 ALA B CA 1
ATOM 2824 C C . ALA B 1 143 ? 12.532 89.314 7.832 1.00 9.94 143 ALA B C 1
ATOM 2825 O O . ALA B 1 143 ? 12.267 89.884 6.771 1.00 9.23 143 ALA B O 1
ATOM 2827 N N . ARG B 1 144 ? 11.938 88.192 8.213 1.00 8.55 144 ARG B N 1
ATOM 2828 C CA . ARG B 1 144 ? 10.933 87.557 7.380 1.00 7.08 144 ARG B CA 1
ATOM 2829 C C . ARG B 1 144 ? 10.018 86.697 8.227 1.00 6.79 144 ARG B C 1
ATOM 2830 O O . ARG B 1 144 ? 10.351 86.334 9.356 1.00 5.95 144 ARG B O 1
ATOM 2838 N N . VAL B 1 145 ? 8.859 86.377 7.673 1.00 8.65 145 VAL B N 1
ATOM 2839 C CA . VAL B 1 145 ? 7.895 85.547 8.369 1.00 7.64 145 VAL B CA 1
ATOM 2840 C C . VAL B 1 145 ? 7.479 84.379 7.472 1.00 8.33 145 VAL B C 1
ATOM 2841 O O . VAL B 1 145 ? 7.156 84.565 6.301 1.00 7.33 145 VAL B O 1
ATOM 2845 N N . LEU B 1 146 ? 7.522 83.174 8.030 1.00 7.59 146 LEU B N 1
ATOM 2846 C CA . LEU B 1 146 ? 7.147 81.960 7.312 1.00 7.41 146 LEU B CA 1
ATOM 2847 C C . LEU B 1 146 ? 5.671 81.729 7.585 1.00 8.58 146 LEU B C 1
ATOM 2848 O O . LEU B 1 146 ? 5.272 81.542 8.733 1.00 8.13 146 LEU B O 1
ATOM 2853 N N . THR B 1 147 ? 4.854 81.724 6.538 1.00 7.38 147 THR B N 1
ATOM 2854 C CA . THR B 1 147 ? 3.428 81.563 6.758 1.00 8.24 147 THR B CA 1
ATOM 2855 C C . THR B 1 147 ? 2.652 80.869 5.650 1.00 8.51 147 THR B C 1
ATOM 2856 O O . THR B 1 147 ? 3.031 80.915 4.474 1.00 7.94 147 THR B O 1
ATOM 2860 N N . SER B 1 148 ? 1.558 80.230 6.052 1.00 8.38 148 SER B N 1
ATOM 2861 C CA . SER B 1 148 ? 0.666 79.534 5.134 1.00 8.85 148 SER B CA 1
ATOM 2862 C C . SER B 1 148 ? -0.620 80.354 5.019 1.00 9.97 148 SER B C 1
ATOM 2863 O O . SER B 1 148 ? -1.670 79.828 4.660 1.00 10.42 148 SER B O 1
ATOM 2866 N N . GLY B 1 149 ? -0.533 81.643 5.329 1.00 10.21 149 GLY B N 1
ATOM 2867 C CA . GLY B 1 149 ? -1.713 82.488 5.264 1.00 12.52 149 GLY B CA 1
ATOM 2868 C C . GLY B 1 149 ? -2.738 82.055 6.297 1.00 12.72 149 GLY B C 1
ATOM 2869 O O . GLY B 1 149 ? -3.938 82.281 6.134 1.00 12.98 149 GLY B O 1
ATOM 2870 N N . GLN B 1 150 ? -2.249 81.425 7.362 1.00 13.84 150 GLN B N 1
ATOM 2871 C CA . GLN B 1 150 ? -3.075 80.935 8.460 1.00 14.69 150 GLN B CA 1
ATOM 2872 C C . GLN B 1 150 ? -4.074 79.853 8.054 1.00 15.26 150 GLN B C 1
ATOM 2873 O O . GLN B 1 150 ? -5.129 79.704 8.666 1.00 14.73 150 GLN B O 1
ATOM 2879 N N . LYS B 1 151 ? -3.711 79.093 7.025 1.00 15.26 151 LYS B N 1
ATOM 2880 C CA . LYS B 1 151 ? -4.526 77.992 6.512 1.00 16.67 151 LYS B CA 1
ATOM 2881 C C . LYS B 1 151 ? -3.704 76.700 6.544 1.00 15.69 151 LYS B C 1
ATOM 2882 O O . LYS B 1 151 ? -2.493 76.734 6.772 1.00 14.86 151 LYS B O 1
ATOM 2888 N N . SER B 1 152 ? -4.365 75.567 6.306 1.00 14.83 152 SER B N 1
ATOM 2889 C CA . SER B 1 152 ? -3.710 74.259 6.320 1.00 15.40 152 SER B CA 1
ATOM 2890 C C . SER B 1 152 ? -2.489 74.206 5.405 1.00 14.35 152 SER B C 1
ATOM 2891 O O . SER B 1 152 ? -1.508 73.525 5.702 1.00 13.60 152 SER B O 1
ATOM 2894 N N . ASP B 1 153 ? -2.564 74.908 4.281 1.00 13.63 153 ASP B N 1
ATOM 2895 C CA . ASP B 1 153 ? -1.450 74.970 3.347 1.00 12.53 153 ASP B CA 1
ATOM 2896 C C . ASP B 1 153 ? -1.411 76.367 2.745 1.00 10.31 153 ASP B C 1
ATOM 2897 O O . ASP B 1 153 ? -2.423 77.072 2.718 1.00 9.70 153 ASP B O 1
ATOM 2902 N N . ALA B 1 154 ? -0.235 76.773 2.285 1.00 7.22 154 ALA B N 1
ATOM 2903 C CA . ALA B 1 154 ? -0.054 78.102 1.723 1.00 8.98 154 ALA B CA 1
ATOM 2904 C C . ALA B 1 154 ? -0.964 78.441 0.549 1.00 8.35 154 ALA B C 1
ATOM 2905 O O . ALA B 1 154 ? -1.386 79.590 0.404 1.00 9.71 154 ALA B O 1
ATOM 2907 N N . LEU B 1 155 ? -1.260 77.460 -0.296 1.00 8.67 155 LEU B N 1
ATOM 2908 C CA . LEU B 1 155 ? -2.115 77.730 -1.448 1.00 9.82 155 LEU B CA 1
ATOM 2909 C C . LEU B 1 155 ? -3.511 78.146 -0.981 1.00 10.11 155 LEU B C 1
ATOM 2910 O O . LEU B 1 155 ? -4.084 79.101 -1.503 1.00 11.12 155 LEU B O 1
ATOM 2915 N N . GLN B 1 156 ? -4.055 77.447 0.008 1.00 10.55 156 GLN B N 1
ATOM 2916 C CA . GLN B 1 156 ? -5.371 77.818 0.525 1.00 11.40 156 GLN B CA 1
ATOM 2917 C C . GLN B 1 156 ? -5.316 79.218 1.128 1.00 12.30 156 GLN B C 1
ATOM 2918 O O . GLN B 1 156 ? -6.287 79.970 1.069 1.00 11.83 156 GLN B O 1
ATOM 2924 N N . GLY B 1 157 ? -4.176 79.557 1.722 1.00 10.89 157 GLY B N 1
ATOM 2925 C CA . GLY B 1 157 ? -4.030 80.863 2.339 1.00 10.94 157 GLY B CA 1
ATOM 2926 C C . GLY B 1 157 ? -3.381 81.915 1.462 1.00 11.43 157 GLY B C 1
ATOM 2927 O O . GLY B 1 157 ? -2.893 82.930 1.957 1.00 10.48 157 GLY B O 1
ATOM 2928 N N . LEU B 1 158 ? -3.379 81.684 0.155 1.00 11.02 158 LEU B N 1
ATOM 2929 C CA . LEU B 1 158 ? -2.770 82.625 -0.774 1.00 10.95 158 LEU B CA 1
ATOM 2930 C C . LEU B 1 158 ? -3.376 84.024 -0.683 1.00 9.46 158 LEU B C 1
ATOM 2931 O O . LEU B 1 158 ? -2.647 85.016 -0.664 1.00 9.89 158 LEU B O 1
ATOM 2936 N N . SER B 1 159 ? -4.702 84.110 -0.628 1.00 12.32 159 SER B N 1
ATOM 2937 C CA . SER B 1 159 ? -5.353 85.415 -0.545 1.00 13.63 159 SER B CA 1
ATOM 2938 C C . SER B 1 159 ? -4.861 86.173 0.686 1.00 13.28 159 SER B C 1
ATOM 2939 O O . SER B 1 159 ? -4.641 87.384 0.630 1.00 13.65 159 SER B O 1
ATOM 2942 N N . LYS B 1 160 ? -4.683 85.450 1.788 1.00 12.93 160 LYS B N 1
ATOM 2943 C CA . LYS B 1 160 ? -4.210 86.035 3.043 1.00 13.40 160 LYS B CA 1
ATOM 2944 C C . LYS B 1 160 ? -2.768 86.502 2.850 1.00 12.59 160 LYS B C 1
ATOM 2945 O O . LYS B 1 160 ? -2.414 87.633 3.175 1.00 10.28 160 LYS B O 1
ATOM 2951 N N . ILE B 1 161 ? -1.938 85.613 2.313 1.00 11.39 161 ILE B N 1
ATOM 2952 C CA . ILE B 1 161 ? -0.538 85.923 2.057 1.00 11.55 161 ILE B CA 1
ATOM 2953 C C . ILE B 1 161 ? -0.427 87.206 1.247 1.00 11.96 161 ILE B C 1
ATOM 2954 O O . ILE B 1 161 ? 0.407 88.063 1.530 1.00 11.69 161 ILE B O 1
ATOM 2967 N N . GLU B 1 163 ? -2.497 89.630 1.181 1.00 14.12 163 GLU B N 1
ATOM 2968 C CA . GLU B 1 163 ? -2.889 90.742 2.046 1.00 14.51 163 GLU B CA 1
ATOM 2969 C C . GLU B 1 163 ? -1.725 91.125 2.953 1.00 14.16 163 GLU B C 1
ATOM 2970 O O . GLU B 1 163 ? -1.541 92.297 3.292 1.00 14.13 163 GLU B O 1
ATOM 2976 N N . LEU B 1 164 ? -0.944 90.129 3.356 1.00 13.19 164 LEU B N 1
ATOM 2977 C CA . LEU B 1 164 ? 0.206 90.375 4.218 1.00 13.00 164 LEU B CA 1
ATOM 2978 C C . LEU B 1 164 ? 1.276 91.156 3.459 1.00 13.02 164 LEU B C 1
ATOM 2979 O O . LEU B 1 164 ? 1.841 92.119 3.977 1.00 13.85 164 LEU B O 1
ATOM 2984 N N . ILE B 1 165 ? 1.549 90.739 2.228 1.00 12.94 165 ILE B N 1
ATOM 2985 C CA . ILE B 1 165 ? 2.546 91.411 1.402 1.00 15.04 165 ILE B CA 1
ATOM 2986 C C . ILE B 1 165 ? 2.161 92.871 1.158 1.00 15.85 165 ILE B C 1
ATOM 2987 O O . ILE B 1 165 ? 3.013 93.761 1.169 1.00 18.15 165 ILE B O 1
ATOM 2992 N N . ALA B 1 166 ? 0.872 93.106 0.946 1.00 17.35 166 ALA B N 1
ATOM 2993 C CA . ALA B 1 166 ? 0.363 94.449 0.697 1.00 18.24 166 ALA B CA 1
ATOM 2994 C C . ALA B 1 166 ? 0.450 95.322 1.942 1.00 19.62 166 ALA B C 1
ATOM 2995 O O . ALA B 1 166 ? 0.617 96.535 1.846 1.00 19.50 166 ALA B O 1
ATOM 2997 N N . HIS B 1 167 ? 0.336 94.702 3.112 1.00 19.47 167 HIS B N 1
ATOM 2998 C CA . HIS B 1 167 ? 0.395 95.440 4.365 1.00 21.02 167 HIS B CA 1
ATOM 2999 C C . HIS B 1 167 ? 1.704 96.216 4.484 1.00 22.35 167 HIS B C 1
ATOM 3000 O O . HIS B 1 167 ? 2.789 95.653 4.358 1.00 21.41 167 HIS B O 1
ATOM 3007 N N . ARG B 1 168 ? 1.596 97.515 4.733 1.00 23.23 168 ARG B N 1
ATOM 3008 C CA . ARG B 1 168 ? 2.771 98.369 4.854 1.00 26.45 168 ARG B CA 1
ATOM 3009 C C . ARG B 1 168 ? 3.529 98.182 6.168 1.00 27.15 168 ARG B C 1
ATOM 3010 O O . ARG B 1 168 ? 2.947 97.835 7.195 1.00 27.91 168 ARG B O 1
ATOM 3018 N N . ASP B 1 169 ? 4.839 98.400 6.116 1.00 28.68 169 ASP B N 1
ATOM 3019 C CA . ASP B 1 169 ? 5.694 98.264 7.291 1.00 29.88 169 ASP B CA 1
ATOM 3020 C C . ASP B 1 169 ? 5.598 96.861 7.888 1.00 29.52 169 ASP B C 1
ATOM 3021 O O . ASP B 1 169 ? 5.033 96.664 8.966 1.00 30.91 169 ASP B O 1
ATOM 3026 N N . ALA B 1 170 ? 6.153 95.888 7.173 1.00 29.42 170 ALA B N 1
ATOM 3027 C CA . ALA B 1 170 ? 6.145 94.496 7.612 1.00 26.66 170 ALA B CA 1
ATOM 3028 C C . ALA B 1 170 ? 7.331 93.760 7.002 1.00 24.07 170 ALA B C 1
ATOM 3029 O O . ALA B 1 170 ? 7.818 94.131 5.930 1.00 26.56 170 ALA B O 1
ATOM 3031 N N . PRO B 1 171 ? 7.815 92.704 7.679 1.00 20.05 171 PRO B N 1
ATOM 3032 C CA . PRO B 1 171 ? 8.951 91.936 7.167 1.00 16.26 171 PRO B CA 1
ATOM 3033 C C . PRO B 1 171 ? 8.591 91.187 5.891 1.00 13.43 171 PRO B C 1
ATOM 3034 O O . PRO B 1 171 ? 7.440 91.190 5.454 1.00 12.86 171 PRO B O 1
ATOM 3038 N N . ILE B 1 172 ? 9.591 90.552 5.292 1.00 11.84 172 ILE B N 1
ATOM 3039 C CA . ILE B 1 172 ? 9.390 89.788 4.071 1.00 11.57 172 ILE B CA 1
ATOM 3040 C C . ILE B 1 172 ? 8.465 88.612 4.352 1.00 10.69 172 ILE B C 1
ATOM 3041 O O . ILE B 1 172 ? 8.581 87.955 5.382 1.00 10.17 172 ILE B O 1
ATOM 3046 N N . ILE B 1 173 ? 7.547 88.348 3.430 1.00 9.48 173 ILE B N 1
ATOM 3047 C CA . ILE B 1 173 ? 6.614 87.249 3.595 1.00 8.89 173 ILE B CA 1
ATOM 3048 C C . ILE B 1 173 ? 7.105 86.040 2.803 1.00 9.15 173 ILE B C 1
ATOM 3049 O O . ILE B 1 173 ? 7.273 86.117 1.588 1.00 7.33 173 ILE B O 1
ATOM 3062 N N . ALA B 1 175 ? 6.160 82.253 1.767 1.00 8.65 175 ALA B N 1
ATOM 3063 C CA . ALA B 1 175 ? 5.085 81.268 1.747 1.00 8.42 175 ALA B CA 1
ATOM 3064 C C . ALA B 1 175 ? 5.613 79.873 2.076 1.00 8.19 175 ALA B C 1
ATOM 3065 O O . ALA B 1 175 ? 6.628 79.439 1.527 1.00 8.85 175 ALA B O 1
ATOM 3067 N N . GLY B 1 176 ? 4.916 79.177 2.971 1.00 7.30 176 GLY B N 1
ATOM 3068 C CA . GLY B 1 176 ? 5.323 77.838 3.360 1.00 9.58 176 GLY B CA 1
ATOM 3069 C C . GLY B 1 176 ? 4.150 76.946 3.725 1.00 9.43 176 GLY B C 1
ATOM 3070 O O . GLY B 1 176 ? 3.089 77.441 4.111 1.00 11.40 176 GLY B O 1
ATOM 3071 N N . ALA B 1 177 ? 4.363 75.635 3.605 1.00 9.67 177 ALA B N 1
ATOM 3072 C CA . ALA B 1 177 ? 3.381 74.585 3.892 1.00 9.41 177 ALA B CA 1
ATOM 3073 C C . ALA B 1 177 ? 2.718 74.107 2.605 1.00 10.52 177 ALA B C 1
ATOM 3074 O O . ALA B 1 177 ? 1.857 74.792 2.044 1.00 9.84 177 ALA B O 1
ATOM 3076 N N . GLY B 1 178 ? 3.136 72.935 2.135 1.00 8.97 178 GLY B N 1
ATOM 3077 C CA . GLY B 1 178 ? 2.566 72.378 0.917 1.00 11.16 178 GLY B CA 1
ATOM 3078 C C . GLY B 1 178 ? 3.098 72.973 -0.377 1.00 11.63 178 GLY B C 1
ATOM 3079 O O . GLY B 1 178 ? 2.599 72.654 -1.457 1.00 12.26 178 GLY B O 1
ATOM 3080 N N . VAL B 1 179 ? 4.103 73.838 -0.287 1.00 10.79 179 VAL B N 1
ATOM 3081 C CA . VAL B 1 179 ? 4.665 74.440 -1.488 1.00 11.52 179 VAL B CA 1
ATOM 3082 C C . VAL B 1 179 ? 5.514 73.413 -2.232 1.00 12.53 179 VAL B C 1
ATOM 3083 O O . VAL B 1 179 ? 6.421 72.806 -1.657 1.00 12.30 179 VAL B O 1
ATOM 3087 N N . ARG B 1 180 ? 5.205 73.216 -3.509 1.00 12.03 180 ARG B N 1
ATOM 3088 C CA . ARG B 1 180 ? 5.933 72.266 -4.339 1.00 12.78 180 ARG B CA 1
ATOM 3089 C C . ARG B 1 180 ? 5.923 72.705 -5.798 1.00 12.46 180 ARG B C 1
ATOM 3090 O O . ARG B 1 180 ? 5.296 73.701 -6.148 1.00 12.01 180 ARG B O 1
ATOM 3098 N N . ALA B 1 181 ? 6.623 71.962 -6.647 1.00 13.53 181 ALA B N 1
ATOM 3099 C CA . ALA B 1 181 ? 6.709 72.309 -8.060 1.00 13.82 181 ALA B CA 1
ATOM 3100 C C . ALA B 1 181 ? 5.348 72.462 -8.739 1.00 14.10 181 ALA B C 1
ATOM 3101 O O . ALA B 1 181 ? 5.180 73.315 -9.608 1.00 14.87 181 ALA B O 1
ATOM 3103 N N . GLU B 1 182 ? 4.378 71.650 -8.333 1.00 14.86 182 GLU B N 1
ATOM 3104 C CA . GLU B 1 182 ? 3.052 71.699 -8.937 1.00 16.70 182 GLU B CA 1
ATOM 3105 C C . GLU B 1 182 ? 2.276 72.990 -8.683 1.00 15.57 182 GLU B C 1
ATOM 3106 O O . GLU B 1 182 ? 1.443 73.385 -9.503 1.00 16.78 182 GLU B O 1
ATOM 3112 N N . ASN B 1 183 ? 2.541 73.652 -7.561 1.00 13.09 183 ASN B N 1
ATOM 3113 C CA . ASN B 1 183 ? 1.811 74.874 -7.231 1.00 12.56 183 ASN B CA 1
ATOM 3114 C C . ASN B 1 183 ? 2.673 76.120 -7.063 1.00 11.78 183 ASN B C 1
ATOM 3115 O O . ASN B 1 183 ? 2.162 77.192 -6.743 1.00 11.46 183 ASN B O 1
ATOM 3120 N N . LEU B 1 184 ? 3.974 75.989 -7.285 1.00 10.70 184 LEU B N 1
ATOM 3121 C CA . LEU B 1 184 ? 4.882 77.122 -7.123 1.00 12.19 184 LEU B CA 1
ATOM 3122 C C . LEU B 1 184 ? 4.507 78.338 -7.966 1.00 12.11 184 LEU B C 1
ATOM 3123 O O . LEU B 1 184 ? 4.641 79.474 -7.510 1.00 11.39 184 LEU B O 1
ATOM 3128 N N . HIS B 1 185 ? 4.029 78.110 -9.185 1.00 13.47 185 HIS B N 1
ATOM 3129 C CA . HIS B 1 185 ? 3.669 79.221 -10.058 1.00 15.11 185 HIS B CA 1
ATOM 3130 C C . HIS B 1 185 ? 2.618 80.148 -9.444 1.00 14.02 185 HIS B C 1
ATOM 3131 O O . HIS B 1 185 ? 2.628 81.348 -9.710 1.00 14.04 185 HIS B O 1
ATOM 3138 N N . HIS B 1 186 ? 1.726 79.604 -8.617 1.00 13.07 186 HIS B N 1
ATOM 3139 C CA . HIS B 1 186 ? 0.696 80.420 -7.975 1.00 13.58 186 HIS B CA 1
ATOM 3140 C C . HIS B 1 186 ? 1.332 81.514 -7.124 1.00 13.22 186 HIS B C 1
ATOM 3141 O O . HIS B 1 186 ? 0.907 82.669 -7.149 1.00 12.57 186 HIS B O 1
ATOM 3148 N N . PHE B 1 187 ? 2.350 81.140 -6.358 1.00 12.25 187 PHE B N 1
ATOM 3149 C CA . PHE B 1 187 ? 3.027 82.089 -5.482 1.00 11.09 187 PHE B CA 1
ATOM 3150 C C . PHE B 1 187 ? 3.865 83.085 -6.270 1.00 12.15 187 PHE B C 1
ATOM 3151 O O . PHE B 1 187 ? 3.903 84.271 -5.945 1.00 11.30 187 PHE B O 1
ATOM 3159 N N . LEU B 1 188 ? 4.528 82.601 -7.315 1.00 12.55 188 LEU B N 1
ATOM 3160 C CA . LEU B 1 188 ? 5.357 83.463 -8.142 1.00 13.88 188 LEU B CA 1
ATOM 3161 C C . LEU B 1 188 ? 4.508 84.543 -8.814 1.00 15.40 188 LEU B C 1
ATOM 3162 O O . LEU B 1 188 ? 4.888 85.715 -8.829 1.00 14.67 188 LEU B O 1
ATOM 3167 N N . ASP B 1 189 ? 3.355 84.157 -9.356 1.00 16.38 189 ASP B N 1
ATOM 3168 C CA . ASP B 1 189 ? 2.478 85.125 -10.012 1.00 17.30 189 ASP B CA 1
ATOM 3169 C C . ASP B 1 189 ? 1.899 86.111 -9.001 1.00 16.75 189 ASP B C 1
ATOM 3170 O O . ASP B 1 189 ? 1.576 87.246 -9.350 1.00 18.27 189 ASP B O 1
ATOM 3175 N N . ALA B 1 190 ? 1.771 85.674 -7.751 1.00 14.61 190 ALA B N 1
ATOM 3176 C CA . ALA B 1 190 ? 1.218 86.510 -6.688 1.00 14.96 190 ALA B CA 1
ATOM 3177 C C . ALA B 1 190 ? 2.213 87.547 -6.180 1.00 14.93 190 ALA B C 1
ATOM 3178 O O . ALA B 1 190 ? 1.848 88.443 -5.413 1.00 16.33 190 ALA B O 1
ATOM 3180 N N . GLY B 1 191 ? 3.468 87.421 -6.599 1.00 14.58 191 GLY B N 1
ATOM 3181 C CA . GLY B 1 191 ? 4.485 88.367 -6.177 1.00 14.95 191 GLY B CA 1
ATOM 3182 C C . GLY B 1 191 ? 5.228 87.974 -4.913 1.00 15.31 191 GLY B C 1
ATOM 3183 O O . GLY B 1 191 ? 5.921 88.798 -4.314 1.00 16.41 191 GLY B O 1
ATOM 3184 N N . VAL B 1 192 ? 5.081 86.721 -4.495 1.00 13.63 192 VAL B N 1
ATOM 3185 C CA . VAL B 1 192 ? 5.762 86.232 -3.300 1.00 12.46 192 VAL B CA 1
ATOM 3186 C C . VAL B 1 192 ? 7.264 86.247 -3.574 1.00 12.54 192 VAL B C 1
ATOM 3187 O O . VAL B 1 192 ? 7.729 85.658 -4.548 1.00 13.81 192 VAL B O 1
ATOM 3191 N N . LEU B 1 193 ? 8.014 86.920 -2.708 1.00 11.92 193 LEU B N 1
ATOM 3192 C CA . LEU B 1 193 ? 9.458 87.059 -2.870 1.00 11.56 193 LEU B CA 1
ATOM 3193 C C . LEU B 1 193 ? 10.297 85.892 -2.367 1.00 9.82 193 LEU B C 1
ATOM 3194 O O . LEU B 1 193 ? 11.443 85.731 -2.777 1.00 12.09 193 LEU B O 1
ATOM 3199 N N . GLU B 1 194 ? 9.739 85.093 -1.467 1.00 9.22 194 GLU B N 1
ATOM 3200 C CA . GLU B 1 194 ? 10.464 83.952 -0.919 1.00 8.99 194 GLU B CA 1
ATOM 3201 C C . GLU B 1 194 ? 9.522 82.786 -0.706 1.00 8.79 194 GLU B C 1
ATOM 3202 O O . GLU B 1 194 ? 8.386 82.972 -0.278 1.00 8.08 194 GLU B O 1
ATOM 3208 N N . VAL B 1 195 ? 9.985 81.582 -1.027 1.00 8.52 195 VAL B N 1
ATOM 3209 C CA . VAL B 1 195 ? 9.165 80.394 -0.837 1.00 8.43 195 VAL B CA 1
ATOM 3210 C C . VAL B 1 195 ? 9.941 79.351 -0.053 1.00 9.26 195 VAL B C 1
ATOM 3211 O O . VAL B 1 195 ? 11.167 79.253 -0.153 1.00 9.51 195 VAL B O 1
ATOM 3215 N N . HIS B 1 196 ? 9.203 78.581 0.733 1.00 8.26 196 HIS B N 1
ATOM 3216 C CA . HIS B 1 196 ? 9.772 77.545 1.581 1.00 9.00 196 HIS B CA 1
ATOM 3217 C C . HIS B 1 196 ? 9.145 76.199 1.227 1.00 9.35 196 HIS B C 1
ATOM 3218 O O . HIS B 1 196 ? 7.926 76.072 1.171 1.00 10.49 196 HIS B O 1
ATOM 3225 N N . SER B 1 197 ? 9.988 75.203 0.974 1.00 8.81 197 SER B N 1
ATOM 3226 C CA . SER B 1 197 ? 9.520 73.872 0.628 1.00 10.66 197 SER B CA 1
ATOM 3227 C C . SER B 1 197 ? 10.408 72.816 1.260 1.00 11.24 197 SER B C 1
ATOM 3228 O O . SER B 1 197 ? 11.590 73.048 1.484 1.00 12.44 197 SER B O 1
ATOM 3231 N N . SER B 1 198 ? 9.844 71.651 1.543 1.00 13.18 198 SER B N 1
ATOM 3232 C CA . SER B 1 198 ? 10.637 70.592 2.140 1.00 14.84 198 SER B CA 1
ATOM 3233 C C . SER B 1 198 ? 11.214 69.674 1.070 1.00 13.95 198 SER B C 1
ATOM 3234 O O . SER B 1 198 ? 12.139 68.910 1.341 1.00 12.84 198 SER B O 1
ATOM 3237 N N . ALA B 1 199 ? 10.679 69.758 -0.147 1.00 12.05 199 ALA B N 1
ATOM 3238 C CA . ALA B 1 199 ? 11.142 68.902 -1.235 1.00 12.93 199 ALA B CA 1
ATOM 3239 C C . ALA B 1 199 ? 11.273 67.496 -0.662 1.00 13.16 199 ALA B C 1
ATOM 3240 O O . ALA B 1 199 ? 12.202 66.762 -0.989 1.00 15.15 199 ALA B O 1
ATOM 3242 N N . GLY B 1 200 ? 10.324 67.145 0.198 1.00 14.20 200 GLY B N 1
ATOM 3243 C CA . GLY B 1 200 ? 10.339 65.860 0.870 1.00 14.81 200 GLY B CA 1
ATOM 3244 C C . GLY B 1 200 ? 10.160 64.617 0.027 1.00 15.76 200 GLY B C 1
ATOM 3245 O O . GLY B 1 200 ? 9.479 64.620 -1.000 1.00 15.96 200 GLY B O 1
ATOM 3246 N N . ALA B 1 201 ? 10.789 63.542 0.485 1.00 16.10 201 ALA B N 1
ATOM 3247 C CA . ALA B 1 201 ? 10.719 62.253 -0.183 1.00 16.98 201 ALA B CA 1
ATOM 3248 C C . ALA B 1 201 ? 11.026 61.186 0.856 1.00 17.72 201 ALA B C 1
ATOM 3249 O O . ALA B 1 201 ? 11.741 61.439 1.826 1.00 17.39 201 ALA B O 1
ATOM 3251 N N . TRP B 1 202 ? 10.479 59.995 0.656 1.00 17.68 202 TRP B N 1
ATOM 3252 C CA . TRP B 1 202 ? 10.706 58.900 1.584 1.00 18.95 202 TRP B CA 1
ATOM 3253 C C . TRP B 1 202 ? 11.836 58.006 1.106 1.00 19.52 202 TRP B C 1
ATOM 3254 O O . TRP B 1 202 ? 11.914 57.655 -0.070 1.00 20.80 202 TRP B O 1
ATOM 3265 N N . GLN B 1 203 ? 12.720 57.652 2.030 1.00 19.23 203 GLN B N 1
ATOM 3266 C CA . GLN B 1 203 ? 13.851 56.792 1.721 1.00 17.84 203 GLN B CA 1
ATOM 3267 C C . GLN B 1 203 ? 13.649 55.490 2.485 1.00 18.56 203 GLN B C 1
ATOM 3268 O O . GLN B 1 203 ? 13.489 55.502 3.704 1.00 17.19 203 GLN B O 1
ATOM 3274 N N . ALA B 1 204 ? 13.643 54.371 1.769 1.00 18.10 204 ALA B N 1
ATOM 3275 C CA . ALA B 1 204 ? 13.444 53.074 2.404 1.00 19.39 204 ALA B CA 1
ATOM 3276 C C . ALA B 1 204 ? 14.592 52.733 3.348 1.00 18.80 204 ALA B C 1
ATOM 3277 O O . ALA B 1 204 ? 15.744 53.078 3.088 1.00 19.72 204 ALA B O 1
ATOM 3279 N N . SER B 1 205 ? 14.264 52.065 4.450 1.00 19.66 205 SER B N 1
ATOM 3280 C CA . SER B 1 205 ? 15.269 51.656 5.425 1.00 19.54 205 SER B CA 1
ATOM 3281 C C . SER B 1 205 ? 16.068 50.487 4.864 1.00 20.44 205 SER B C 1
ATOM 3282 O O . SER B 1 205 ? 15.501 49.562 4.278 1.00 20.09 205 SER B O 1
ATOM 3285 N N . PRO B 1 206 ? 17.399 50.518 5.035 1.00 19.85 206 PRO B N 1
ATOM 3286 C CA . PRO B 1 206 ? 18.304 49.470 4.554 1.00 20.60 206 PRO B CA 1
ATOM 3287 C C . PRO B 1 206 ? 18.299 48.220 5.433 1.00 20.92 206 PRO B C 1
ATOM 3288 O O . PRO B 1 206 ? 18.977 47.239 5.132 1.00 21.62 206 PRO B O 1
ATOM 3300 N N . ARG B 1 208 ? 17.671 44.768 6.909 1.00 23.12 208 ARG B N 1
ATOM 3301 C CA . ARG B 1 208 ? 17.288 43.485 6.332 1.00 23.88 208 ARG B CA 1
ATOM 3302 C C . ARG B 1 208 ? 16.655 42.618 7.416 1.00 24.56 208 ARG B C 1
ATOM 3303 O O . ARG B 1 208 ? 15.704 41.878 7.157 1.00 24.81 208 ARG B O 1
ATOM 3311 N N . TYR B 1 209 ? 17.183 42.715 8.633 1.00 23.45 209 TYR B N 1
ATOM 3312 C CA . TYR B 1 209 ? 16.660 41.936 9.747 1.00 25.25 209 TYR B CA 1
ATOM 3313 C C . TYR B 1 209 ? 15.576 42.706 10.489 1.00 27.04 209 TYR B C 1
ATOM 3314 O O . TYR B 1 209 ? 15.856 43.688 11.179 1.00 27.35 209 TYR B O 1
ATOM 3323 N N . ARG B 1 210 ? 14.337 42.250 10.335 1.00 27.25 210 ARG B N 1
ATOM 3324 C CA . ARG B 1 210 ? 13.189 42.878 10.976 1.00 28.68 210 ARG B CA 1
ATOM 3325 C C . ARG B 1 210 ? 12.086 41.853 11.220 1.00 29.81 210 ARG B C 1
ATOM 3326 O O . ARG B 1 210 ? 11.715 41.100 10.317 1.00 31.00 210 ARG B O 1
ATOM 3334 N N . GLU B 1 224 ? 12.143 50.816 13.364 1.00 30.46 224 GLU B N 1
ATOM 3335 C CA . GLU B 1 224 ? 12.808 51.209 12.127 1.00 30.05 224 GLU B CA 1
ATOM 3336 C C . GLU B 1 224 ? 11.801 51.394 11.000 1.00 29.30 224 GLU B C 1
ATOM 3337 O O . GLU B 1 224 ? 10.939 50.543 10.778 1.00 30.41 224 GLU B O 1
ATOM 3343 N N . TYR B 1 225 ? 11.919 52.516 10.293 1.00 29.42 225 TYR B N 1
ATOM 3344 C CA . TYR B 1 225 ? 11.014 52.831 9.197 1.00 26.14 225 TYR B CA 1
ATOM 3345 C C . TYR B 1 225 ? 11.740 53.674 8.143 1.00 23.53 225 TYR B C 1
ATOM 3346 O O . TYR B 1 225 ? 12.966 53.800 8.169 1.00 22.63 225 TYR B O 1
ATOM 3355 N N . SER B 1 226 ? 10.981 54.249 7.216 1.00 20.80 226 SER B N 1
ATOM 3356 C CA . SER B 1 226 ? 11.562 55.073 6.159 1.00 19.02 226 SER B CA 1
ATOM 3357 C C . SER B 1 226 ? 12.101 56.396 6.702 1.00 17.95 226 SER B C 1
ATOM 3358 O O . SER B 1 226 ? 11.622 56.904 7.717 1.00 18.15 226 SER B O 1
ATOM 3361 N N . ARG B 1 227 ? 13.106 56.942 6.021 1.00 16.20 227 ARG B N 1
ATOM 3362 C CA . ARG B 1 227 ? 13.718 58.209 6.416 1.00 14.66 227 ARG B CA 1
ATOM 3363 C C . ARG B 1 227 ? 13.159 59.349 5.572 1.00 14.84 227 ARG B C 1
ATOM 3364 O O . ARG B 1 227 ? 13.021 59.214 4.359 1.00 15.28 227 ARG B O 1
ATOM 3372 N N . TYR B 1 228 ? 12.848 60.474 6.208 1.00 13.99 228 TYR B N 1
ATOM 3373 C CA . TYR B 1 228 ? 12.336 61.631 5.476 1.00 13.69 228 TYR B CA 1
ATOM 3374 C C . TYR B 1 228 ? 13.553 62.424 5.011 1.00 13.38 228 TYR B C 1
ATOM 3375 O O . TYR B 1 228 ? 14.330 62.913 5.831 1.00 14.15 228 TYR B O 1
ATOM 3384 N N . ILE B 1 229 ? 13.723 62.546 3.699 1.00 12.55 229 ILE B N 1
ATOM 3385 C CA . ILE B 1 229 ? 14.874 63.261 3.158 1.00 12.74 229 ILE B CA 1
ATOM 3386 C C . ILE B 1 229 ? 14.507 64.262 2.069 1.00 12.41 229 ILE B C 1
ATOM 3387 O O . ILE B 1 229 ? 13.362 64.320 1.614 1.00 12.57 229 ILE B O 1
ATOM 3392 N N . VAL B 1 230 ? 15.494 65.048 1.655 1.00 11.94 230 VAL B N 1
ATOM 3393 C CA . VAL B 1 230 ? 15.297 66.040 0.607 1.00 11.77 230 VAL B CA 1
ATOM 3394 C C . VAL B 1 230 ? 15.536 65.393 -0.753 1.00 13.42 230 VAL B C 1
ATOM 3395 O O . VAL B 1 230 ? 16.513 64.664 -0.945 1.00 12.50 230 VAL B O 1
ATOM 3399 N N . ASP B 1 231 ? 14.629 65.651 -1.689 1.00 13.00 231 ASP B N 1
ATOM 3400 C CA . ASP B 1 231 ? 14.748 65.103 -3.035 1.00 14.49 231 ASP B CA 1
ATOM 3401 C C . ASP B 1 231 ? 15.462 66.141 -3.895 1.00 14.04 231 ASP B C 1
ATOM 3402 O O . ASP B 1 231 ? 14.896 67.187 -4.212 1.00 14.49 231 ASP B O 1
ATOM 3407 N N . GLY B 1 232 ? 16.706 65.850 -4.260 1.00 14.74 232 GLY B N 1
ATOM 3408 C CA . GLY B 1 232 ? 17.481 66.776 -5.064 1.00 14.02 232 GLY B CA 1
ATOM 3409 C C . GLY B 1 232 ? 16.814 67.190 -6.361 1.00 13.53 232 GLY B C 1
ATOM 3410 O O . GLY B 1 232 ? 16.845 68.363 -6.734 1.00 12.53 232 GLY B O 1
ATOM 3411 N N . ALA B 1 233 ? 16.211 66.228 -7.052 1.00 15.16 233 ALA B N 1
ATOM 3412 C CA . ALA B 1 233 ? 15.541 66.505 -8.320 1.00 14.28 233 ALA B CA 1
ATOM 3413 C C . ALA B 1 233 ? 14.404 67.504 -8.125 1.00 14.03 233 ALA B C 1
ATOM 3414 O O . ALA B 1 233 ? 14.177 68.369 -8.972 1.00 13.84 233 ALA B O 1
ATOM 3416 N N . ALA B 1 234 ? 13.689 67.376 -7.010 1.00 11.78 234 ALA B N 1
ATOM 3417 C CA . ALA B 1 234 ? 12.585 68.277 -6.700 1.00 11.00 234 ALA B CA 1
ATOM 3418 C C . ALA B 1 234 ? 13.103 69.694 -6.460 1.00 9.90 234 ALA B C 1
ATOM 3419 O O . ALA B 1 234 ? 12.470 70.672 -6.860 1.00 10.18 234 ALA B O 1
ATOM 3421 N N . VAL B 1 235 ? 14.248 69.806 -5.793 1.00 10.36 235 VAL B N 1
ATOM 3422 C CA . VAL B 1 235 ? 14.823 71.118 -5.530 1.00 8.76 235 VAL B CA 1
ATOM 3423 C C . VAL B 1 235 ? 15.205 71.770 -6.854 1.00 9.98 235 VAL B C 1
ATOM 3424 O O . VAL B 1 235 ? 14.880 72.932 -7.101 1.00 10.11 235 VAL B O 1
ATOM 3428 N N . ALA B 1 236 ? 15.890 71.013 -7.703 1.00 9.83 236 ALA B N 1
ATOM 3429 C CA . ALA B 1 236 ? 16.310 71.515 -9.004 1.00 11.21 236 ALA B CA 1
ATOM 3430 C C . ALA B 1 236 ? 15.107 71.917 -9.849 1.00 11.37 236 ALA B C 1
ATOM 3431 O O . ALA B 1 236 ? 15.123 72.952 -10.509 1.00 11.37 236 ALA B O 1
ATOM 3433 N N . GLU B 1 237 ? 14.061 71.100 -9.821 1.00 12.12 237 GLU B N 1
ATOM 3434 C CA . GLU B 1 237 ? 12.861 71.391 -10.596 1.00 13.46 237 GLU B CA 1
ATOM 3435 C C . GLU B 1 237 ? 12.233 72.706 -10.144 1.00 13.08 237 GLU B C 1
ATOM 3436 O O . GLU B 1 237 ? 11.869 73.543 -10.970 1.00 12.34 237 GLU B O 1
ATOM 3450 N N . LYS B 1 239 ? 13.707 75.159 -8.623 1.00 11.46 239 LYS B N 1
ATOM 3451 C CA . LYS B 1 239 ? 14.618 76.248 -8.944 1.00 12.45 239 LYS B CA 1
ATOM 3452 C C . LYS B 1 239 ? 14.492 76.629 -10.420 1.00 12.81 239 LYS B C 1
ATOM 3453 O O . LYS B 1 239 ? 14.567 77.807 -10.774 1.00 13.89 239 LYS B O 1
ATOM 3459 N N . GLY B 1 240 ? 14.300 75.629 -11.276 1.00 13.78 240 GLY B N 1
ATOM 3460 C CA . GLY B 1 240 ? 14.150 75.896 -12.696 1.00 14.96 240 GLY B CA 1
ATOM 3461 C C . GLY B 1 240 ? 12.892 76.704 -12.959 1.00 15.92 240 GLY B C 1
ATOM 3462 O O . GLY B 1 240 ? 12.878 77.609 -13.798 1.00 16.49 240 GLY B O 1
ATOM 3463 N N . ILE B 1 241 ? 11.828 76.370 -12.237 1.00 14.31 241 ILE B N 1
ATOM 3464 C CA . ILE B 1 241 ? 10.557 77.067 -12.376 1.00 15.00 241 ILE B CA 1
ATOM 3465 C C . ILE B 1 241 ? 10.727 78.529 -11.980 1.00 14.14 241 ILE B C 1
ATOM 3466 O O . ILE B 1 241 ? 10.191 79.426 -12.631 1.00 16.45 241 ILE B O 1
ATOM 3471 N N . ILE B 1 242 ? 11.488 78.768 -10.916 1.00 14.28 242 ILE B N 1
ATOM 3472 C CA . ILE B 1 242 ? 11.723 80.127 -10.451 1.00 14.93 242 ILE B CA 1
ATOM 3473 C C . ILE B 1 242 ? 12.583 80.905 -11.445 1.00 17.61 242 ILE B C 1
ATOM 3474 O O . ILE B 1 242 ? 12.307 82.070 -11.739 1.00 18.31 242 ILE B O 1
ATOM 3479 N N . GLU B 1 243 ? 13.619 80.261 -11.970 1.00 18.65 243 GLU B N 1
ATOM 3480 C CA . GLU B 1 243 ? 14.495 80.925 -12.930 1.00 20.58 243 GLU B CA 1
ATOM 3481 C C . GLU B 1 243 ? 13.748 81.296 -14.209 1.00 21.33 243 GLU B C 1
ATOM 3482 O O . GLU B 1 243 ? 13.929 82.393 -14.741 1.00 21.96 243 GLU B O 1
ATOM 3488 N N . ARG B 1 244 ? 12.907 80.391 -14.703 1.00 20.80 244 ARG B N 1
ATOM 3489 C CA . ARG B 1 244 ? 12.150 80.663 -15.920 1.00 22.22 244 ARG B CA 1
ATOM 3490 C C . ARG B 1 244 ? 11.130 81.773 -15.696 1.00 23.61 244 ARG B C 1
ATOM 3491 O O . ARG B 1 244 ? 10.908 82.609 -16.571 1.00 22.89 244 ARG B O 1
ATOM 3499 N N . HIS B 1 245 ? 10.513 81.780 -14.519 1.00 22.44 245 HIS B N 1
ATOM 3500 C CA . HIS B 1 245 ? 9.528 82.798 -14.189 1.00 23.66 245 HIS B CA 1
ATOM 3501 C C . HIS B 1 245 ? 10.239 84.141 -14.048 1.00 23.90 245 HIS B C 1
ATOM 3502 O O . HIS B 1 245 ? 9.715 85.179 -14.445 1.00 25.60 245 HIS B O 1
ATOM 3509 N N . GLN B 1 246 ? 11.444 84.106 -13.490 1.00 25.62 246 GLN B N 1
ATOM 3510 C CA . GLN B 1 246 ? 12.243 85.310 -13.294 1.00 27.32 246 GLN B CA 1
ATOM 3511 C C . GLN B 1 246 ? 12.751 85.828 -14.638 1.00 27.93 246 GLN B C 1
ATOM 3512 O O . GLN B 1 246 ? 13.100 87.002 -14.774 1.00 29.13 246 GLN B O 1
ATOM 3518 N N . ALA B 1 247 ? 12.779 84.945 -15.632 1.00 27.78 247 ALA B N 1
ATOM 3519 C CA . ALA B 1 247 ? 13.239 85.303 -16.967 1.00 28.56 247 ALA B CA 1
ATOM 3520 C C . ALA B 1 247 ? 12.123 85.948 -17.784 1.00 29.23 247 ALA B C 1
ATOM 3521 O O . ALA B 1 247 ? 12.369 86.866 -18.563 1.00 29.54 247 ALA B O 1
ATOM 3523 N N . LYS B 1 248 ? 10.897 85.467 -17.607 1.00 29.79 248 LYS B N 1
ATOM 3524 C CA . LYS B 1 248 ? 9.769 86.014 -18.350 1.00 30.76 248 LYS B CA 1
ATOM 3525 C C . LYS B 1 248 ? 9.361 87.394 -17.851 1.00 31.29 248 LYS B C 1
ATOM 3526 O O . LYS B 1 248 ? 9.144 88.311 -18.647 1.00 32.43 248 LYS B O 1
ATOM 3532 N N . LEU B 1 249 ? 9.252 87.541 -16.535 1.00 30.92 249 LEU B N 1
ATOM 3533 C CA . LEU B 1 249 ? 8.868 88.822 -15.954 1.00 33.08 249 LEU B CA 1
ATOM 3534 C C . LEU B 1 249 ? 10.088 89.528 -15.373 1.00 34.91 249 LEU B C 1
ATOM 3535 O O . LEU B 1 249 ? 10.610 90.445 -16.046 1.00 34.55 249 LEU B O 1
#

B-factor: mean 14.55, std 7.98, range [2.56, 57.25]

Foldseek 3Di:
DAEEAEFAAVQLLLLVVLDHQEYEYFHDVVLVGAFDDPVRLLVCLVRPDHAYAYEHHHGHDAQADDPVSLVVSLVSLLVSVVSPHQAYEYFHADPQQAGDVSLSNCSNPRHQYEYEASCLGDDNQVRQVVCLVSVHAEYEYLLNDQHVVVNLVSLCNCVDPSGHQYYEGPDFLVCVVVNVVSPRPYYYYNAWAADDDDDDDCSHDTHHDSVRSNNNVSVVVSVPD/DAEEAEFAAVQLLLLVVQQHQEYEYFHDVVLVGAFDDPVRLLVCLVRPDHAYAYEHHHGHDAQADDVVSLVVSLVVLLVSQVSPHQAYEYFHAHPQQAGDVSLSNVSNPRHAYEYEASLLGPDNLVNQQVCLVSVHAEYEYLLNDQAVVVNVVSLCNVVRPRGHQYYDGPDFLVCVVVCVVSVRPYYYYNCWDWAADDDPDDGTDIHHDSVRSNNNVVVVVSVVVD

InterPro domains:
  IPR005627 CutC-like [MF_00795] (2-202)
  IPR005627 CutC-like [PF03932] (3-200)
  IPR005627 CutC-like [PTHR12598] (2-246)
  IPR036822 CutC-like domain superfamily [G3DSA:3.20.20.380] (1-248)
  IPR036822 CutC-like domain superfamily [SSF110395] (3-245)

Organism: Shigella flexneri (NCBI:txid623)

Solvent-accessible surface area: 18629 Å² total